Protein AF-F0ZLS9-F1 (afdb_monomer_lite)

Structure (mmCIF, N/CA/C/O backbone):
data_AF-F0ZLS9-F1
#
_entry.id   AF-F0ZLS9-F1
#
loop_
_atom_site.group_PDB
_atom_site.id
_atom_site.type_symbol
_atom_site.label_atom_id
_atom_site.label_alt_id
_atom_site.label_comp_id
_atom_site.label_asym_id
_atom_site.label_entity_id
_atom_site.label_seq_id
_atom_site.pdbx_PDB_ins_code
_atom_site.Cartn_x
_atom_site.Cartn_y
_atom_site.Cartn_z
_atom_site.occupancy
_atom_site.B_iso_or_equiv
_atom_site.auth_seq_id
_atom_site.auth_comp_id
_atom_site.auth_asym_id
_atom_site.auth_atom_id
_atom_site.pdbx_PDB_model_num
ATOM 1 N N . MET A 1 1 ? -71.290 -9.451 3.401 1.00 59.78 1 MET A N 1
ATOM 2 C CA . MET A 1 1 ? -69.964 -10.093 3.556 1.00 59.78 1 MET A CA 1
ATOM 3 C C . MET A 1 1 ? -69.714 -10.285 5.047 1.00 59.78 1 MET A C 1
ATOM 5 O O . MET A 1 1 ? -69.821 -9.315 5.782 1.00 59.78 1 MET A O 1
ATOM 9 N N . THR A 1 2 ? -69.536 -11.517 5.529 1.00 81.12 2 THR A N 1
ATOM 10 C CA . THR A 1 2 ? -69.472 -11.796 6.977 1.00 81.12 2 THR A CA 1
ATOM 11 C C . THR A 1 2 ? -68.189 -11.230 7.593 1.00 81.12 2 THR A C 1
ATOM 13 O O . THR A 1 2 ? -67.151 -11.203 6.933 1.00 81.12 2 THR A O 1
ATOM 16 N N . LYS A 1 3 ? -68.245 -10.795 8.860 1.00 78.19 3 LYS A N 1
ATOM 17 C CA . LYS A 1 3 ? -67.118 -10.197 9.610 1.00 78.19 3 LYS A CA 1
ATOM 18 C C . LYS A 1 3 ? -65.823 -11.025 9.500 1.00 78.19 3 LYS A C 1
ATOM 20 O O . LYS A 1 3 ? -64.742 -10.468 9.342 1.00 78.19 3 LYS A O 1
ATOM 25 N N . ASN A 1 4 ? -65.953 -12.351 9.440 1.00 78.75 4 ASN A N 1
ATOM 26 C CA . ASN A 1 4 ? -64.834 -13.283 9.274 1.00 78.75 4 ASN A CA 1
ATOM 27 C C . ASN A 1 4 ? -64.151 -13.190 7.896 1.00 78.75 4 ASN A C 1
ATOM 29 O O . ASN A 1 4 ? -62.935 -13.322 7.818 1.00 78.75 4 ASN A O 1
ATOM 33 N N . LYS A 1 5 ? -64.890 -12.904 6.813 1.00 79.25 5 LYS A N 1
ATOM 34 C CA . LYS A 1 5 ? -64.303 -12.716 5.472 1.00 79.25 5 LYS A CA 1
ATOM 35 C C . LYS A 1 5 ? -63.485 -11.427 5.375 1.00 79.25 5 LYS A C 1
ATOM 37 O O . LYS A 1 5 ? -62.481 -11.403 4.676 1.00 79.25 5 LYS A O 1
ATOM 42 N N . ILE A 1 6 ? -63.891 -10.378 6.092 1.00 85.81 6 ILE A N 1
ATOM 43 C CA . ILE A 1 6 ? -63.162 -9.102 6.128 1.00 85.81 6 ILE A CA 1
ATOM 44 C C . ILE A 1 6 ? -61.829 -9.277 6.870 1.00 85.81 6 ILE A C 1
ATOM 46 O O . ILE A 1 6 ? -60.791 -8.872 6.357 1.00 85.81 6 ILE A O 1
ATOM 50 N N . ILE A 1 7 ? -61.833 -9.954 8.023 1.00 86.50 7 ILE A N 1
ATOM 51 C CA . ILE A 1 7 ? -60.610 -10.236 8.798 1.00 86.50 7 ILE A CA 1
ATOM 52 C C . ILE A 1 7 ? -59.615 -11.070 7.980 1.00 86.50 7 ILE A C 1
ATOM 54 O O . ILE A 1 7 ? -58.425 -10.760 7.963 1.00 86.50 7 ILE A O 1
ATOM 58 N N . LEU A 1 8 ? -60.101 -12.083 7.257 1.00 87.94 8 LEU A N 1
ATOM 59 C CA . LEU A 1 8 ? -59.253 -12.926 6.416 1.00 87.94 8 LEU A CA 1
ATOM 60 C C . LEU A 1 8 ? -58.561 -12.114 5.309 1.00 87.94 8 LEU A C 1
ATOM 62 O O . LEU A 1 8 ? -57.368 -12.274 5.077 1.00 87.94 8 LEU A O 1
ATOM 66 N N . ILE A 1 9 ? -59.287 -11.195 4.668 1.00 91.38 9 ILE A N 1
ATOM 67 C CA . ILE A 1 9 ? -58.736 -10.333 3.615 1.00 91.38 9 ILE A CA 1
ATOM 68 C C . ILE A 1 9 ? -57.667 -9.394 4.167 1.00 91.38 9 ILE A C 1
ATOM 70 O O . ILE A 1 9 ? -56.608 -9.277 3.559 1.00 91.38 9 ILE A O 1
ATOM 74 N N . PHE A 1 10 ? -57.888 -8.780 5.333 1.00 89.25 10 PHE A N 1
ATOM 75 C CA . PHE A 1 10 ? -56.864 -7.943 5.966 1.00 89.25 10 PHE A CA 1
ATOM 76 C C . PHE A 1 10 ? -55.619 -8.743 6.362 1.00 89.25 10 PHE A C 1
ATOM 78 O O . PHE A 1 10 ? -54.507 -8.238 6.224 1.00 89.25 10 PHE A O 1
ATOM 85 N N . PHE A 1 11 ? -55.783 -9.992 6.803 1.00 91.94 11 PHE A N 1
ATOM 86 C CA . PHE A 1 11 ? -54.661 -10.877 7.107 1.00 91.94 11 PHE A CA 1
ATOM 87 C C . PHE A 1 11 ? -53.832 -11.196 5.853 1.00 91.94 11 PHE A C 1
ATOM 89 O O . PHE A 1 11 ? -52.614 -11.021 5.865 1.00 91.94 11 PHE A O 1
ATOM 96 N N . PHE A 1 12 ? -54.485 -11.560 4.744 1.00 92.81 12 PHE A N 1
ATOM 97 C CA . PHE A 1 12 ? -53.801 -11.813 3.472 1.00 92.81 12 PHE A CA 1
ATOM 98 C C . PHE A 1 12 ? -53.163 -10.556 2.874 1.00 92.81 12 PHE A C 1
ATOM 100 O O . PHE A 1 12 ? -52.049 -10.639 2.369 1.00 92.81 12 PHE A O 1
ATOM 107 N N . LEU A 1 13 ? -53.801 -9.387 2.986 1.00 89.38 13 LEU A N 1
ATOM 108 C CA . LEU A 1 13 ? -53.204 -8.111 2.573 1.00 89.38 13 LEU A CA 1
ATOM 109 C C . LEU A 1 13 ? -51.953 -7.783 3.391 1.00 89.38 13 LEU A C 1
ATOM 111 O O . LEU A 1 13 ? -50.961 -7.327 2.832 1.00 89.38 13 LEU A O 1
ATOM 115 N N . LYS A 1 14 ? -51.966 -8.049 4.700 1.00 87.56 14 LYS A N 1
ATOM 116 C CA . LYS A 1 14 ? -50.805 -7.810 5.564 1.00 87.56 14 LYS A CA 1
ATOM 117 C C . LYS A 1 14 ? -49.653 -8.760 5.234 1.00 87.56 14 LYS A C 1
ATOM 119 O O . LYS A 1 14 ? -48.516 -8.311 5.144 1.00 87.56 14 LYS A O 1
ATOM 124 N N . ILE A 1 15 ? -49.948 -10.037 4.980 1.00 90.56 15 ILE A N 1
ATOM 125 C CA . ILE A 1 15 ? -48.962 -11.007 4.480 1.00 90.56 15 ILE A CA 1
ATOM 126 C C . ILE A 1 15 ? -48.419 -10.567 3.120 1.00 90.56 15 ILE A C 1
ATOM 128 O O . ILE A 1 15 ? -47.210 -10.570 2.928 1.00 90.56 15 ILE A O 1
ATOM 132 N N . TYR A 1 16 ? -49.281 -10.136 2.199 1.00 89.81 16 TYR A N 1
ATOM 133 C CA . TYR A 1 16 ? -48.869 -9.678 0.874 1.00 89.81 16 TYR A CA 1
ATOM 134 C C . TYR A 1 16 ? -47.960 -8.447 0.945 1.00 89.81 16 TYR A C 1
ATOM 136 O O . TYR A 1 16 ? -46.955 -8.404 0.250 1.00 89.81 16 TYR A O 1
ATOM 144 N N . VAL A 1 17 ? -48.250 -7.473 1.816 1.00 84.94 17 VAL A N 1
ATOM 145 C CA . VAL A 1 17 ? -47.383 -6.299 2.024 1.00 84.94 17 VAL A CA 1
ATOM 146 C C . VAL A 1 17 ? -46.026 -6.703 2.603 1.00 84.94 17 VAL A C 1
ATOM 148 O O . VAL A 1 17 ? -45.006 -6.208 2.132 1.00 84.94 17 VAL A O 1
ATOM 151 N N . ILE A 1 18 ? -45.993 -7.625 3.570 1.00 80.19 18 ILE A N 1
ATOM 152 C CA . ILE A 1 18 ? -44.739 -8.146 4.138 1.00 80.19 18 ILE A CA 1
ATOM 153 C C . ILE A 1 18 ? -43.935 -8.887 3.061 1.00 80.19 18 ILE A C 1
ATOM 155 O O . ILE A 1 18 ? -42.752 -8.616 2.882 1.00 80.19 18 ILE A O 1
ATOM 159 N N . LEU A 1 19 ? -44.579 -9.769 2.293 1.00 76.06 19 LEU A N 1
ATOM 160 C CA . LEU A 1 19 ? -43.936 -10.496 1.200 1.00 76.06 19 LEU A CA 1
ATOM 161 C C . LEU A 1 19 ? -43.461 -9.553 0.092 1.00 76.06 19 LEU A C 1
ATOM 163 O O . LEU A 1 19 ? -42.371 -9.749 -0.424 1.00 76.06 19 LEU A O 1
ATOM 167 N N . ALA A 1 20 ? -44.216 -8.506 -0.241 1.00 75.50 20 ALA A N 1
ATOM 168 C CA . ALA A 1 20 ? -43.814 -7.503 -1.223 1.00 75.50 20 ALA A CA 1
ATOM 169 C C . ALA A 1 20 ? -42.639 -6.642 -0.730 1.00 75.50 20 ALA A C 1
ATOM 171 O O . ALA A 1 20 ? -41.785 -6.275 -1.531 1.00 75.50 20 ALA A O 1
ATOM 172 N N . GLN A 1 21 ? -42.556 -6.341 0.571 1.00 69.81 21 GLN A N 1
ATOM 173 C CA . GLN A 1 21 ? -41.399 -5.664 1.167 1.00 69.81 21 GLN A CA 1
ATOM 174 C C . GLN A 1 21 ? -40.150 -6.553 1.150 1.00 69.81 21 GLN A C 1
ATOM 176 O O . GLN A 1 21 ? -39.082 -6.075 0.773 1.00 69.81 21 GLN A O 1
ATOM 181 N N . ILE A 1 22 ? -40.295 -7.843 1.472 1.00 62.69 22 ILE A N 1
ATOM 182 C CA . ILE A 1 22 ? -39.216 -8.838 1.367 1.00 62.69 22 ILE A CA 1
ATOM 183 C C . ILE A 1 22 ? -38.778 -8.990 -0.096 1.00 62.69 22 ILE A C 1
ATOM 185 O O . ILE A 1 22 ? -37.593 -8.939 -0.402 1.00 62.69 22 ILE A O 1
ATOM 189 N N . TYR A 1 23 ? -39.728 -9.106 -1.025 1.00 63.69 23 TYR A N 1
ATOM 190 C CA . TYR A 1 23 ? -39.438 -9.277 -2.446 1.00 63.69 23 TYR A CA 1
ATOM 191 C C . TYR A 1 23 ? -38.786 -8.033 -3.053 1.00 63.69 23 TYR A C 1
ATOM 193 O O . TYR A 1 23 ? -37.852 -8.150 -3.836 1.00 63.69 23 TYR A O 1
ATOM 201 N N . LYS A 1 24 ? -39.213 -6.828 -2.656 1.00 52.84 24 LYS A N 1
ATOM 202 C CA . LYS A 1 24 ? -38.576 -5.579 -3.089 1.00 52.84 24 LYS A CA 1
ATOM 203 C C . LYS A 1 24 ? -37.159 -5.432 -2.528 1.00 52.84 24 LYS A C 1
ATOM 205 O O . LYS A 1 24 ? -36.308 -4.908 -3.229 1.00 52.84 24 LYS A O 1
ATOM 210 N N . SER A 1 25 ? -36.878 -5.942 -1.325 1.00 48.38 25 SER A N 1
ATOM 211 C CA . SER A 1 25 ? -35.498 -6.008 -0.822 1.00 48.38 25 SER A CA 1
ATOM 212 C C . SER A 1 25 ? -34.651 -7.082 -1.521 1.00 48.38 25 SER A C 1
ATOM 214 O O . SER A 1 25 ? -33.430 -7.042 -1.410 1.00 48.38 25 SER A O 1
ATOM 216 N N . CYS A 1 26 ? -35.282 -8.031 -2.222 1.00 44.28 26 CYS A N 1
ATOM 217 C CA . CYS A 1 26 ? -34.617 -9.072 -3.012 1.00 44.28 26 CYS A CA 1
ATOM 218 C C . CYS A 1 26 ? -34.449 -8.687 -4.492 1.00 44.28 26 CYS A C 1
ATOM 220 O O . CYS A 1 26 ? -33.499 -9.119 -5.122 1.00 44.28 26 CYS A O 1
ATOM 222 N N . ALA A 1 27 ? -35.324 -7.860 -5.069 1.00 44.94 27 ALA A N 1
ATOM 223 C CA . ALA A 1 27 ? -35.250 -7.497 -6.489 1.00 44.94 27 ALA A CA 1
ATOM 224 C C . ALA A 1 27 ? -34.013 -6.646 -6.851 1.00 44.94 27 ALA A C 1
ATOM 226 O O . ALA A 1 27 ? -33.602 -6.645 -8.008 1.00 44.94 27 ALA A O 1
ATOM 227 N N . ASP A 1 28 ? -33.400 -5.980 -5.868 1.00 44.06 28 ASP A N 1
ATOM 228 C CA . ASP A 1 28 ? -32.178 -5.182 -6.046 1.00 44.06 28 ASP A CA 1
ATOM 229 C C . ASP A 1 28 ? -30.883 -5.966 -5.714 1.00 44.06 28 ASP A C 1
ATOM 231 O O . ASP A 1 28 ? -29.784 -5.421 -5.824 1.00 44.06 28 ASP A O 1
ATOM 235 N N . CYS A 1 29 ? -30.983 -7.247 -5.324 1.00 39.94 29 CYS A N 1
ATOM 236 C CA . CYS A 1 29 ? -29.858 -8.065 -4.861 1.00 39.94 29 CYS A CA 1
ATOM 237 C C . CYS A 1 29 ? -29.993 -9.529 -5.320 1.00 39.94 29 CYS A C 1
ATOM 239 O O . CYS A 1 29 ? -30.970 -10.201 -5.009 1.00 39.94 29 CYS A O 1
ATOM 241 N N . ASP A 1 30 ? -28.975 -10.045 -6.010 1.00 43.00 30 ASP A N 1
ATOM 242 C CA . ASP A 1 30 ? -28.880 -11.443 -6.453 1.00 43.00 30 ASP A CA 1
ATOM 243 C C . ASP A 1 30 ? -29.231 -12.432 -5.314 1.00 43.00 30 ASP A C 1
ATOM 245 O O . ASP A 1 30 ? -28.614 -12.430 -4.244 1.00 43.00 30 ASP A O 1
ATOM 249 N N . CYS A 1 31 ? -30.302 -13.210 -5.501 1.00 47.56 31 CYS A N 1
ATOM 250 C CA . CYS A 1 31 ? -31.038 -13.861 -4.409 1.00 47.56 31 CYS A CA 1
ATOM 251 C C . CYS A 1 31 ? -30.329 -15.087 -3.808 1.00 47.56 31 CYS A C 1
ATOM 253 O O . CYS A 1 31 ? -30.649 -15.479 -2.684 1.00 47.56 31 CYS A O 1
ATOM 255 N N . ASP A 1 32 ? -29.344 -15.658 -4.503 1.00 53.50 32 ASP A N 1
ATOM 256 C CA . ASP A 1 32 ? -28.612 -16.838 -4.025 1.00 53.50 32 ASP A CA 1
ATOM 257 C C . ASP A 1 32 ? -27.590 -16.505 -2.918 1.00 53.50 32 ASP A C 1
ATOM 259 O O . ASP A 1 32 ? -27.292 -17.351 -2.072 1.00 53.50 32 ASP A O 1
ATOM 263 N N . ASP A 1 33 ? -27.124 -15.252 -2.833 1.00 50.88 33 ASP A N 1
ATOM 264 C CA . ASP A 1 33 ? -26.193 -14.806 -1.783 1.00 50.88 33 ASP A CA 1
ATOM 265 C C . ASP A 1 33 ? -26.900 -14.254 -0.532 1.00 50.88 33 ASP A C 1
ATOM 267 O O . ASP A 1 33 ? -26.325 -14.236 0.563 1.00 50.88 33 ASP A O 1
ATOM 271 N N . ILE A 1 34 ? -28.175 -13.859 -0.640 1.00 46.28 34 ILE A N 1
ATOM 272 C CA . ILE A 1 34 ? -28.951 -13.314 0.488 1.00 46.28 34 ILE A CA 1
ATOM 273 C C . ILE A 1 34 ? -29.132 -14.350 1.599 1.00 46.28 34 ILE A C 1
ATOM 275 O O . ILE A 1 34 ? -29.114 -13.988 2.771 1.00 46.28 34 ILE A O 1
ATOM 279 N N . ILE A 1 35 ? -29.234 -15.645 1.289 1.00 48.72 35 ILE A N 1
ATOM 280 C CA . ILE A 1 35 ? -29.417 -16.666 2.336 1.00 48.72 35 ILE A CA 1
ATOM 281 C C . ILE A 1 35 ? -28.192 -16.736 3.270 1.00 48.72 35 ILE A C 1
ATOM 283 O O . ILE A 1 35 ? -28.350 -17.033 4.452 1.00 48.72 35 ILE A O 1
ATOM 287 N N . LYS A 1 36 ? -26.989 -16.376 2.791 1.00 45.12 36 LYS A N 1
ATOM 288 C CA . LYS A 1 36 ? -25.770 -16.283 3.619 1.00 45.12 36 LYS A CA 1
ATOM 289 C C . LYS A 1 36 ? -25.522 -14.887 4.200 1.00 45.12 36 LYS A C 1
ATOM 291 O O . LYS A 1 36 ? -24.918 -14.783 5.261 1.00 45.12 36 LYS A O 1
ATOM 296 N N . CYS A 1 37 ? -26.010 -13.826 3.558 1.00 44.88 37 CYS A N 1
ATOM 297 C CA . CYS A 1 37 ? -25.984 -12.466 4.117 1.00 44.88 37 CYS A CA 1
ATOM 298 C C . CYS A 1 37 ? -27.120 -12.192 5.125 1.00 44.88 37 CYS A C 1
ATOM 300 O O . CYS A 1 37 ? -27.065 -11.202 5.847 1.00 44.88 37 CYS A O 1
ATOM 302 N N . ASN A 1 38 ? -28.124 -13.070 5.207 1.00 43.47 38 ASN A N 1
ATOM 303 C CA . ASN A 1 38 ? -29.186 -13.039 6.216 1.00 43.47 38 ASN A CA 1
ATOM 304 C C . ASN A 1 38 ? -28.763 -13.618 7.570 1.00 43.47 38 ASN A C 1
ATOM 306 O O . ASN A 1 38 ? -29.546 -13.546 8.521 1.00 43.47 38 ASN A O 1
ATOM 310 N N . ASP A 1 39 ? -27.543 -14.149 7.702 1.00 51.75 39 ASP A N 1
ATOM 311 C CA . ASP A 1 39 ? -26.941 -14.208 9.027 1.00 51.75 39 ASP A CA 1
ATOM 312 C C . ASP A 1 39 ? -26.613 -12.771 9.436 1.00 51.75 39 ASP A C 1
ATOM 314 O O . ASP A 1 39 ? -25.532 -12.249 9.158 1.00 51.75 39 ASP A O 1
ATOM 318 N N . GLY A 1 40 ? -27.595 -12.112 10.059 1.00 52.03 40 GLY A N 1
ATOM 319 C CA . GLY A 1 40 ? -27.484 -10.725 10.492 1.00 52.03 40 GLY A CA 1
ATOM 320 C C . GLY A 1 40 ? -26.210 -10.478 11.297 1.00 52.03 40 GLY A C 1
ATOM 321 O O . GLY A 1 40 ? -25.678 -9.380 11.250 1.00 52.03 40 GLY A O 1
ATOM 322 N N . THR A 1 41 ? -25.643 -11.499 11.951 1.00 55.28 41 THR A N 1
ATOM 323 C CA . THR A 1 41 ? -24.400 -11.375 12.721 1.00 55.28 41 THR A CA 1
ATOM 324 C C . THR A 1 41 ? -23.164 -11.020 11.885 1.00 55.28 41 THR A C 1
ATOM 326 O O . THR A 1 41 ? -22.240 -10.417 12.428 1.00 55.28 41 THR A O 1
ATOM 329 N N . LEU A 1 42 ? -23.150 -11.301 10.576 1.00 59.28 42 LEU A N 1
ATOM 330 C CA . LEU A 1 42 ? -21.995 -11.068 9.693 1.00 59.28 42 LEU A CA 1
ATOM 331 C C . LEU A 1 42 ? -21.965 -9.651 9.091 1.00 59.28 42 LEU A C 1
ATOM 333 O O . LEU A 1 42 ? -20.962 -9.242 8.514 1.00 59.28 42 LEU A O 1
ATOM 337 N N . CYS A 1 43 ? -23.031 -8.870 9.280 1.00 71.81 43 CYS A N 1
ATOM 338 C CA . CYS A 1 43 ? -23.158 -7.486 8.818 1.00 71.81 43 CYS A CA 1
ATOM 339 C C . CYS A 1 43 ? -23.518 -6.525 9.969 1.00 71.81 43 CYS A C 1
ATOM 341 O O . CYS A 1 43 ? -24.175 -5.518 9.735 1.00 71.81 43 CYS A O 1
ATOM 343 N N . ASN A 1 44 ? -23.127 -6.829 11.213 1.00 70.81 44 ASN A N 1
ATOM 344 C CA . ASN A 1 44 ? -23.522 -6.064 12.407 1.00 70.81 44 ASN A CA 1
ATOM 345 C C . ASN A 1 44 ? -22.401 -5.158 12.953 1.00 70.81 44 ASN A C 1
ATOM 347 O O . ASN A 1 44 ? -22.109 -5.155 14.151 1.00 70.81 44 ASN A O 1
ATOM 351 N N . GLY A 1 45 ? -21.789 -4.357 12.078 1.00 77.00 45 GLY A N 1
ATOM 352 C CA . GLY A 1 45 ? -20.738 -3.409 12.462 1.00 77.00 45 GLY A CA 1
ATOM 353 C C . GLY A 1 45 ? -19.373 -4.061 12.738 1.00 77.00 45 GLY A C 1
ATOM 354 O O . GLY A 1 45 ? -19.125 -5.163 12.251 1.00 77.00 45 GLY A O 1
ATOM 355 N N . PRO A 1 46 ? -18.480 -3.379 13.484 1.00 84.94 46 PRO A N 1
ATOM 356 C CA . PRO A 1 46 ? -17.083 -3.787 13.606 1.00 84.94 46 PRO A CA 1
ATOM 357 C C . PRO A 1 46 ? -16.890 -5.167 14.239 1.00 84.94 46 PRO A C 1
ATOM 359 O O . PRO A 1 46 ? -17.345 -5.414 15.367 1.00 84.94 46 PRO A O 1
ATOM 362 N N . ILE A 1 47 ? -16.155 -6.042 13.555 1.00 86.94 47 ILE A N 1
ATOM 363 C CA . ILE A 1 47 ? -15.892 -7.406 14.021 1.00 86.94 47 ILE A CA 1
ATOM 364 C C . ILE A 1 47 ? -14.826 -7.431 15.127 1.00 86.94 47 ILE A C 1
ATOM 366 O O . ILE A 1 47 ? -13.861 -6.658 15.128 1.00 86.94 47 ILE A O 1
ATOM 370 N N . ASP A 1 48 ? -14.998 -8.333 16.102 1.00 81.31 48 ASP A N 1
ATOM 371 C CA . ASP A 1 48 ? -14.062 -8.464 17.226 1.00 81.31 48 ASP A CA 1
ATOM 372 C C . ASP A 1 48 ? -12.658 -8.840 16.735 1.00 81.31 48 ASP A C 1
ATOM 374 O O . ASP A 1 48 ? -12.459 -9.739 15.914 1.00 81.31 48 ASP A O 1
ATOM 378 N N . GLY A 1 49 ? -11.664 -8.126 17.259 1.00 61.75 49 GLY A N 1
ATOM 379 C CA . GLY A 1 49 ? -10.256 -8.390 17.025 1.00 61.75 49 GLY A CA 1
ATOM 380 C C . GLY A 1 49 ? -9.782 -9.567 17.864 1.00 61.75 49 GLY A C 1
ATOM 381 O O . GLY A 1 49 ? -9.047 -9.375 18.827 1.00 61.75 49 GLY A O 1
ATOM 382 N N . LYS A 1 50 ? -10.159 -10.784 17.478 1.00 49.41 50 LYS A N 1
ATOM 383 C CA . LYS A 1 50 ? -9.455 -12.001 17.896 1.00 49.41 50 LYS A CA 1
ATOM 384 C C . LYS A 1 50 ? -9.256 -12.924 16.710 1.00 49.41 50 LYS A C 1
ATOM 386 O O . LYS A 1 50 ? -9.910 -13.954 16.571 1.00 49.41 50 LYS A O 1
ATOM 391 N N . THR A 1 51 ? -8.324 -12.560 15.842 1.00 49.66 51 THR A N 1
ATOM 392 C CA . THR A 1 51 ? -7.631 -13.572 15.057 1.00 49.66 51 THR A CA 1
ATOM 393 C C . THR A 1 51 ? -6.341 -13.890 15.797 1.00 49.66 51 THR A C 1
ATOM 395 O O . THR A 1 51 ? -5.335 -13.200 15.675 1.00 49.66 51 THR A O 1
ATOM 398 N N . ASP A 1 52 ? -6.358 -14.988 16.554 1.00 46.62 52 ASP A N 1
ATOM 399 C CA . ASP A 1 52 ? -5.180 -15.640 17.154 1.00 46.62 52 ASP A CA 1
ATOM 400 C C . ASP A 1 52 ? -4.159 -16.133 16.092 1.00 46.62 52 ASP A C 1
ATOM 402 O O . ASP A 1 52 ? -3.268 -16.932 16.362 1.00 46.62 52 ASP A O 1
ATOM 406 N N . GLN A 1 53 ? -4.292 -15.658 14.853 1.00 52.41 53 GLN A N 1
ATOM 407 C CA . GLN A 1 53 ? -3.476 -15.943 13.688 1.00 52.41 53 GLN A CA 1
ATOM 408 C C . GLN A 1 53 ? -3.105 -14.598 13.075 1.00 52.41 53 GLN A C 1
ATOM 410 O O . GLN A 1 53 ? -3.765 -14.101 12.168 1.00 52.41 53 GLN A O 1
ATOM 415 N N . ILE A 1 54 ? -2.093 -13.960 13.647 1.00 57.53 54 ILE A N 1
ATOM 416 C CA . ILE A 1 54 ? -1.632 -12.648 13.215 1.00 57.53 54 ILE A CA 1
ATOM 417 C C . ILE A 1 54 ? -0.929 -12.799 11.856 1.00 57.53 54 ILE A C 1
ATOM 419 O O . ILE A 1 54 ? 0.273 -13.054 11.807 1.00 57.53 54 ILE A O 1
ATOM 423 N N . LYS A 1 55 ? -1.674 -12.642 10.756 1.00 67.88 55 LYS A N 1
ATOM 424 C CA . LYS A 1 55 ? -1.130 -12.615 9.385 1.00 67.88 55 LYS A CA 1
ATOM 425 C C . LYS A 1 55 ? -0.465 -11.257 9.081 1.00 67.88 55 LYS A C 1
ATOM 427 O O . LYS A 1 55 ? 0.441 -11.189 8.258 1.00 67.88 55 LYS A O 1
ATOM 432 N N . LYS A 1 56 ? -0.864 -10.218 9.828 1.00 79.19 56 LYS A N 1
ATOM 433 C CA . LYS A 1 56 ? -0.504 -8.790 9.754 1.00 79.19 56 LYS A CA 1
ATOM 434 C C . LYS A 1 56 ? -0.290 -8.268 8.332 1.00 79.19 56 LYS A C 1
ATOM 436 O O . LYS A 1 56 ? 0.754 -7.693 8.021 1.00 79.19 56 LYS A O 1
ATOM 441 N N . SER A 1 57 ? -1.316 -8.419 7.504 1.00 85.38 57 SER A N 1
ATOM 442 C CA . SER A 1 57 ? -1.3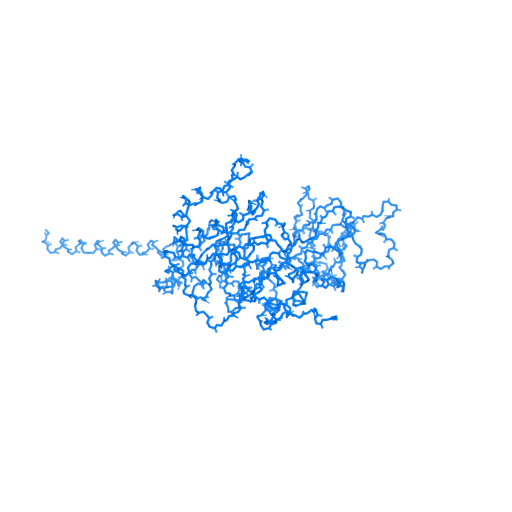77 -7.873 6.148 1.00 85.38 57 SER A CA 1
ATOM 443 C C . SER A 1 57 ? -2.431 -6.772 6.018 1.00 85.38 57 SER A C 1
ATOM 445 O O . SER A 1 57 ? -3.601 -6.939 6.371 1.00 85.38 57 SER A O 1
ATOM 447 N N . PHE A 1 58 ? -1.997 -5.621 5.500 1.00 92.56 58 PHE A N 1
ATOM 448 C CA . PHE A 1 58 ? -2.828 -4.427 5.332 1.00 92.56 58 PHE A CA 1
ATOM 449 C C . PHE A 1 58 ? -2.876 -4.038 3.858 1.00 92.56 58 PHE A C 1
ATOM 451 O O . PHE A 1 58 ? -1.874 -3.631 3.277 1.00 92.56 58 PHE A O 1
ATOM 458 N N . ILE A 1 59 ? -4.031 -4.172 3.229 1.00 93.50 59 ILE A N 1
ATOM 459 C CA . ILE A 1 59 ? -4.146 -4.064 1.781 1.00 93.50 59 ILE A CA 1
ATOM 460 C C . ILE A 1 59 ? -4.945 -2.828 1.401 1.00 93.50 59 ILE A C 1
ATOM 462 O O . ILE A 1 59 ? -6.102 -2.688 1.783 1.00 93.50 59 ILE A O 1
ATOM 466 N N . TYR A 1 60 ? -4.355 -1.957 0.590 1.00 93.94 60 TYR A N 1
ATOM 467 C CA . TYR A 1 60 ? -5.101 -0.890 -0.060 1.00 93.94 60 TYR A CA 1
ATOM 468 C C . TYR A 1 60 ? -5.695 -1.391 -1.375 1.00 93.94 60 TYR A C 1
ATOM 470 O O . TYR A 1 60 ? -5.039 -2.113 -2.130 1.00 93.94 60 TYR A O 1
ATOM 478 N N . ILE A 1 61 ? -6.919 -0.971 -1.682 1.00 88.19 61 ILE A N 1
ATOM 479 C CA . ILE A 1 61 ? -7.520 -1.125 -3.014 1.00 88.19 61 ILE A CA 1
ATOM 480 C C . ILE A 1 61 ? -7.972 0.261 -3.457 1.00 88.19 61 ILE A C 1
ATOM 482 O O . ILE A 1 61 ? -8.665 0.962 -2.720 1.00 88.19 61 ILE A O 1
ATOM 486 N N . SER A 1 62 ? -7.552 0.658 -4.655 1.00 86.62 62 SER A N 1
ATOM 487 C CA . SER A 1 62 ? -7.778 2.002 -5.181 1.00 86.62 62 SER A CA 1
ATOM 488 C C . SER A 1 62 ? -8.554 1.976 -6.501 1.00 86.62 62 SER A C 1
ATOM 490 O O . SER A 1 62 ? -8.888 0.923 -7.054 1.00 86.62 62 SER A O 1
ATOM 492 N N . GLY A 1 63 ? -8.864 3.167 -7.016 1.00 82.12 63 GLY A N 1
ATOM 493 C CA . GLY A 1 63 ? -9.472 3.340 -8.331 1.00 82.12 63 GLY A CA 1
ATOM 494 C C . GLY A 1 63 ? -10.883 2.760 -8.424 1.00 82.12 63 GLY A C 1
ATOM 495 O O . GLY A 1 63 ? -11.670 2.823 -7.483 1.00 82.12 63 GLY A O 1
ATOM 496 N N . ASN A 1 64 ? -11.222 2.201 -9.586 1.00 80.88 64 ASN A N 1
ATOM 497 C CA . ASN A 1 64 ? -12.590 1.760 -9.878 1.00 80.88 64 ASN A CA 1
ATOM 498 C C . ASN A 1 64 ? -13.004 0.489 -9.119 1.00 80.88 64 ASN A C 1
ATOM 500 O O . ASN A 1 64 ? -14.195 0.200 -9.034 1.00 80.88 64 ASN A O 1
ATOM 504 N N . GLN A 1 65 ? -12.049 -0.270 -8.569 1.00 86.00 65 GLN A N 1
ATOM 505 C CA . GLN A 1 65 ? -12.353 -1.533 -7.892 1.00 86.00 65 GLN A CA 1
ATOM 506 C C . GLN A 1 65 ? -12.799 -1.359 -6.439 1.00 86.00 65 GLN A C 1
ATOM 508 O O . GLN A 1 65 ? -13.448 -2.248 -5.898 1.00 86.00 65 GLN A O 1
ATOM 513 N N . GLN A 1 66 ? -12.530 -0.207 -5.816 1.00 85.75 66 GLN A N 1
ATOM 514 C CA . GLN A 1 66 ? -12.818 0.039 -4.394 1.00 85.75 66 GLN A CA 1
ATOM 515 C C . GLN A 1 66 ? -14.307 -0.074 -4.012 1.00 85.75 66 GLN A C 1
ATOM 517 O O . GLN A 1 66 ? -14.637 -0.212 -2.836 1.00 85.75 66 GLN A O 1
ATOM 522 N N . SER A 1 67 ? -15.205 -0.027 -4.998 1.00 86.62 67 SER A N 1
ATOM 523 C CA . SER A 1 67 ? -16.656 -0.154 -4.816 1.00 86.62 67 SER A CA 1
ATOM 524 C C . SER A 1 67 ? -17.273 -1.271 -5.664 1.00 86.62 67 SER A C 1
ATOM 526 O O . SER A 1 67 ? -18.492 -1.373 -5.756 1.00 86.62 67 SER A O 1
ATOM 528 N N . ASN A 1 68 ? -16.452 -2.104 -6.308 1.00 91.94 68 ASN A N 1
ATOM 529 C CA . ASN A 1 68 ? -16.923 -3.146 -7.211 1.00 91.94 68 ASN A CA 1
ATOM 530 C C . ASN A 1 68 ? -17.094 -4.476 -6.467 1.00 91.94 68 ASN A C 1
ATOM 532 O O . ASN A 1 68 ? -16.139 -5.231 -6.311 1.00 91.94 68 ASN A O 1
ATOM 536 N N . TYR A 1 69 ? -18.316 -4.798 -6.044 1.00 91.75 69 TYR A N 1
ATOM 537 C CA . TYR A 1 69 ? -18.591 -6.048 -5.329 1.00 91.75 69 TYR A CA 1
ATOM 538 C C . TYR A 1 69 ? -18.157 -7.311 -6.093 1.00 91.75 69 TYR A C 1
ATOM 540 O O . TYR A 1 69 ? -17.605 -8.226 -5.487 1.00 91.75 69 TYR A O 1
ATOM 548 N N . THR A 1 70 ? -18.339 -7.350 -7.415 1.00 91.94 70 THR A N 1
ATOM 549 C CA . THR A 1 70 ? -17.940 -8.493 -8.255 1.00 91.94 70 THR A CA 1
ATOM 550 C C . THR A 1 70 ? -16.434 -8.729 -8.202 1.00 91.94 70 THR A C 1
ATOM 552 O O . THR A 1 70 ? -16.000 -9.872 -8.104 1.00 91.94 70 THR A O 1
ATOM 555 N N . TYR A 1 71 ? -15.626 -7.663 -8.172 1.00 93.62 71 TYR A N 1
ATOM 556 C CA . TYR A 1 71 ? -14.184 -7.798 -7.949 1.00 93.62 71 TYR A CA 1
ATOM 557 C C . TYR A 1 71 ? -13.895 -8.489 -6.612 1.00 93.62 71 TYR A C 1
ATOM 559 O O . TYR A 1 71 ? -13.129 -9.445 -6.573 1.00 93.62 71 TYR A O 1
ATOM 567 N N . PHE A 1 72 ? -14.566 -8.075 -5.534 1.00 94.00 72 PHE A N 1
ATOM 568 C CA . PHE A 1 72 ? -14.355 -8.686 -4.222 1.00 94.00 72 PHE A CA 1
ATOM 569 C C . PHE A 1 72 ? -14.794 -10.149 -4.133 1.00 94.00 72 PHE A C 1
ATOM 571 O O . PHE A 1 72 ? -14.173 -10.950 -3.429 1.00 94.00 72 PHE A O 1
ATOM 578 N N . LYS A 1 73 ? -15.875 -10.490 -4.831 1.00 92.75 73 LYS A N 1
ATOM 579 C CA . LYS A 1 73 ? -16.461 -11.827 -4.820 1.00 92.75 73 LYS A CA 1
ATOM 580 C C . LYS A 1 73 ? -15.654 -12.823 -5.652 1.00 92.75 73 LYS A C 1
ATOM 582 O O . LYS A 1 73 ? -15.401 -13.931 -5.179 1.00 92.75 73 LYS A O 1
ATOM 587 N N . ASP A 1 74 ? -15.254 -12.421 -6.855 1.00 93.12 74 ASP A N 1
ATOM 588 C CA . ASP A 1 74 ? -14.864 -13.365 -7.905 1.00 93.12 74 ASP A CA 1
ATOM 589 C C . ASP A 1 74 ? -13.376 -13.293 -8.276 1.00 93.12 74 ASP A C 1
ATOM 591 O O . ASP A 1 74 ? -12.842 -14.231 -8.873 1.00 93.12 74 ASP A O 1
ATOM 595 N N . ASP A 1 75 ? -12.682 -12.205 -7.936 1.00 93.88 75 ASP A N 1
ATOM 596 C CA . ASP A 1 75 ? -11.289 -12.032 -8.335 1.00 93.88 75 ASP A CA 1
ATOM 597 C C . ASP A 1 75 ? -10.324 -12.817 -7.433 1.00 93.88 75 ASP A C 1
ATOM 599 O O . ASP A 1 75 ? -10.206 -12.568 -6.233 1.00 93.88 75 ASP A O 1
ATOM 603 N N . TYR A 1 76 ? -9.572 -13.755 -8.014 1.00 93.81 76 TYR A N 1
ATOM 604 C CA . TYR A 1 76 ? -8.640 -14.608 -7.266 1.00 93.81 76 TYR A CA 1
ATOM 605 C C . TYR A 1 76 ? -7.392 -13.877 -6.751 1.00 93.81 76 TYR A C 1
ATOM 607 O O . TYR A 1 76 ? -6.627 -14.456 -5.970 1.00 93.81 76 TYR A O 1
ATOM 615 N N . SER A 1 77 ? -7.151 -12.631 -7.185 1.00 93.75 77 SER A N 1
ATOM 616 C CA . SER A 1 77 ? -6.108 -11.791 -6.593 1.00 93.75 77 SER A CA 1
ATOM 617 C C . SER A 1 77 ? -6.412 -11.444 -5.136 1.00 93.75 77 SER A C 1
ATOM 619 O O . SER A 1 77 ? -5.485 -11.185 -4.376 1.00 93.75 77 SER A O 1
ATOM 621 N N . LEU A 1 78 ? -7.677 -11.527 -4.707 1.00 93.75 78 LEU A N 1
ATOM 622 C CA . LEU A 1 78 ? -8.082 -11.396 -3.310 1.00 93.75 78 LEU A CA 1
ATOM 623 C C . LEU A 1 78 ? -7.937 -12.717 -2.551 1.00 93.75 78 LEU A C 1
ATOM 625 O O . LEU A 1 78 ? -8.857 -13.533 -2.449 1.00 93.75 78 LEU A O 1
ATOM 629 N N . LYS A 1 79 ? -6.770 -12.905 -1.932 1.00 94.31 79 LYS A N 1
ATOM 630 C CA . LYS A 1 79 ? -6.516 -14.024 -1.015 1.00 94.31 79 LYS A CA 1
ATOM 631 C C . LYS A 1 79 ? -7.033 -13.697 0.377 1.00 94.31 79 LYS A C 1
ATOM 633 O O . LYS A 1 79 ? -6.274 -13.311 1.258 1.00 94.31 79 LYS A O 1
ATOM 638 N N . TRP A 1 80 ? -8.340 -13.837 0.576 1.00 92.69 80 TRP A N 1
ATOM 639 C CA . TRP A 1 80 ? -9.014 -13.577 1.854 1.00 92.69 80 TRP A CA 1
ATOM 640 C C . TRP A 1 80 ? -8.354 -14.255 3.066 1.00 92.69 80 TRP A C 1
ATOM 642 O O . TRP A 1 80 ? -8.347 -13.714 4.165 1.00 92.69 80 TRP A O 1
ATOM 652 N N . ASP A 1 81 ? -7.772 -15.436 2.875 1.00 91.31 81 ASP A N 1
ATOM 653 C CA . ASP A 1 81 ? -7.042 -16.179 3.898 1.00 91.31 81 ASP A CA 1
ATOM 654 C C . ASP A 1 81 ? -5.664 -15.589 4.233 1.00 91.31 81 ASP A C 1
ATOM 656 O O . ASP A 1 81 ? -5.084 -15.976 5.244 1.00 91.31 81 ASP A O 1
ATOM 660 N N . ALA A 1 82 ? -5.162 -14.648 3.442 1.00 92.25 82 ALA A N 1
ATOM 661 C CA . ALA A 1 82 ? -3.887 -13.968 3.627 1.00 92.25 82 ALA A CA 1
ATOM 662 C C . ALA A 1 82 ? -4.033 -12.467 3.928 1.00 92.25 82 ALA A C 1
ATOM 664 O O . ALA A 1 82 ? -3.014 -11.792 4.051 1.00 92.25 82 ALA A O 1
ATOM 665 N N . ILE A 1 83 ? -5.257 -11.938 4.040 1.00 94.00 83 ILE A N 1
ATOM 666 C CA . ILE A 1 83 ? -5.557 -10.524 4.318 1.00 94.00 83 ILE A CA 1
ATOM 667 C C . ILE A 1 83 ? -6.124 -10.393 5.737 1.00 94.00 83 ILE A C 1
ATOM 669 O O . ILE A 1 83 ? -6.980 -11.188 6.111 1.00 94.00 83 ILE A O 1
ATOM 673 N N . ASP A 1 84 ? -5.698 -9.388 6.510 1.00 92.88 84 ASP A N 1
ATOM 674 C CA . ASP A 1 84 ? -6.378 -9.021 7.765 1.00 92.88 84 ASP A CA 1
ATOM 675 C C . ASP A 1 84 ? -7.220 -7.757 7.629 1.00 92.88 84 ASP A C 1
ATOM 677 O O . ASP A 1 84 ? -8.312 -7.674 8.193 1.00 92.88 84 ASP A O 1
ATOM 681 N N . ILE A 1 85 ? -6.697 -6.757 6.914 1.00 95.19 85 ILE A N 1
ATOM 682 C CA . ILE A 1 85 ? -7.317 -5.440 6.783 1.00 95.19 85 ILE A CA 1
ATOM 683 C C . ILE A 1 85 ? -7.311 -5.016 5.320 1.00 95.19 85 ILE A C 1
ATOM 685 O O . ILE A 1 85 ? -6.288 -5.119 4.642 1.00 95.19 85 ILE A O 1
ATOM 689 N N . ILE A 1 86 ? -8.440 -4.485 4.861 1.00 96.00 86 ILE A N 1
ATOM 690 C CA . ILE A 1 86 ? -8.579 -3.798 3.582 1.00 96.00 86 ILE A CA 1
ATOM 691 C C . ILE A 1 86 ? -8.913 -2.329 3.849 1.00 96.00 86 ILE A C 1
ATOM 693 O O . ILE A 1 86 ? -9.853 -2.034 4.581 1.00 96.00 86 ILE A O 1
ATOM 697 N N . ALA A 1 87 ? -8.174 -1.408 3.236 1.00 96.19 87 ALA A N 1
ATOM 698 C CA . ALA A 1 87 ? -8.432 0.027 3.297 1.00 96.19 87 ALA A CA 1
ATOM 699 C C . ALA A 1 87 ? -8.896 0.562 1.934 1.00 96.19 87 ALA A C 1
ATOM 701 O O . ALA A 1 87 ? -8.249 0.325 0.909 1.00 96.19 87 ALA A O 1
ATOM 702 N N . LEU A 1 88 ? -10.032 1.266 1.933 1.00 95.31 88 LEU A N 1
ATOM 703 C CA . LEU A 1 88 ? -10.787 1.693 0.746 1.00 95.31 88 LEU A CA 1
ATOM 704 C C . LEU A 1 88 ? -11.267 3.134 0.892 1.00 95.31 88 LEU A C 1
ATOM 706 O O . LEU A 1 88 ? -11.435 3.616 2.004 1.00 95.31 88 LEU A O 1
ATOM 710 N N . TYR A 1 89 ? -11.612 3.804 -0.203 1.00 90.56 89 TYR A N 1
ATOM 711 C CA . TYR A 1 89 ? -12.336 5.077 -0.126 1.00 90.56 89 TYR A CA 1
ATOM 712 C C . TYR A 1 89 ? -13.853 4.848 -0.114 1.00 90.56 89 TYR A C 1
ATOM 714 O O . TYR A 1 89 ? -14.384 4.078 -0.911 1.00 90.56 89 TYR A O 1
ATOM 722 N N . GLY A 1 90 ? -14.576 5.566 0.751 1.00 83.75 90 GLY A N 1
ATOM 723 C CA . GLY A 1 90 ? -16.020 5.365 0.963 1.00 83.75 90 GLY A CA 1
ATOM 724 C C . GLY A 1 90 ? -16.951 5.890 -0.143 1.00 83.75 90 GLY A C 1
ATOM 725 O O . GLY A 1 90 ? -18.173 5.824 -0.008 1.00 83.75 90 GLY A O 1
ATOM 726 N N . ARG A 1 91 ? -16.427 6.452 -1.240 1.00 83.19 91 ARG A N 1
ATOM 727 C CA . ARG A 1 91 ? -17.257 7.060 -2.294 1.00 83.19 91 ARG A CA 1
ATOM 728 C C . ARG A 1 91 ? -17.957 5.983 -3.125 1.00 83.19 91 ARG A C 1
ATOM 730 O O . ARG A 1 91 ? -17.282 5.177 -3.748 1.00 83.19 91 ARG A O 1
ATOM 737 N N . ASN A 1 92 ? -19.291 6.044 -3.205 1.00 86.00 92 ASN A N 1
ATOM 738 C CA . ASN A 1 92 ? -20.138 5.065 -3.912 1.00 86.00 92 ASN A CA 1
ATOM 739 C C . ASN A 1 92 ? -19.929 3.619 -3.432 1.00 86.00 92 ASN A C 1
ATOM 741 O O . ASN A 1 92 ? -20.053 2.684 -4.216 1.00 86.00 92 ASN A O 1
ATOM 745 N N . TYR A 1 93 ? -19.580 3.449 -2.158 1.00 91.25 93 TYR A N 1
ATOM 746 C CA . TYR A 1 93 ? -19.236 2.155 -1.594 1.00 91.25 93 TYR A CA 1
ATOM 747 C C . TYR A 1 93 ? -20.408 1.164 -1.611 1.00 91.25 93 TYR A C 1
ATOM 749 O O . TYR A 1 93 ? -21.533 1.503 -1.244 1.00 91.25 93 TYR A O 1
ATOM 757 N N . ASP A 1 94 ? -20.125 -0.081 -1.998 1.00 91.56 94 ASP A N 1
ATOM 758 C CA . ASP A 1 94 ? -21.077 -1.183 -1.912 1.00 91.56 94 ASP A CA 1
ATOM 759 C C . ASP A 1 94 ? -20.908 -1.912 -0.576 1.00 91.56 94 ASP A C 1
ATOM 761 O O . ASP A 1 94 ? -19.969 -2.685 -0.386 1.00 91.56 94 ASP A O 1
ATOM 765 N N . LYS A 1 95 ? -21.851 -1.707 0.349 1.00 91.56 95 LYS A N 1
ATOM 766 C CA . LYS A 1 95 ? -21.817 -2.306 1.694 1.00 91.56 95 LYS A CA 1
ATOM 767 C C . LYS A 1 95 ? -21.771 -3.838 1.722 1.00 91.56 95 LYS A C 1
ATOM 769 O O . LYS A 1 95 ? -21.429 -4.417 2.754 1.00 91.56 95 LYS A O 1
ATOM 774 N N . ARG A 1 96 ? -22.104 -4.519 0.616 1.00 90.75 96 ARG A N 1
ATOM 775 C CA . ARG A 1 96 ? -21.947 -5.979 0.505 1.00 90.75 96 ARG A CA 1
ATOM 776 C C . ARG A 1 96 ? -20.477 -6.394 0.586 1.00 90.75 96 ARG A C 1
ATOM 778 O O . ARG A 1 96 ? -20.199 -7.516 1.001 1.00 90.75 96 ARG A O 1
ATOM 785 N N . ILE A 1 97 ? -19.548 -5.496 0.246 1.00 93.50 97 ILE A N 1
ATOM 786 C CA . ILE A 1 97 ? -18.103 -5.717 0.374 1.00 93.50 97 ILE A CA 1
ATOM 787 C C . ILE A 1 97 ? -17.724 -5.938 1.846 1.00 93.50 97 ILE A C 1
ATOM 789 O O . ILE A 1 97 ? -17.060 -6.930 2.136 1.00 93.50 97 ILE A O 1
ATOM 793 N N . SER A 1 98 ? -18.193 -5.100 2.780 1.00 93.50 98 SER A N 1
ATOM 794 C CA . SER A 1 98 ? -17.945 -5.291 4.220 1.00 93.50 98 SER A CA 1
ATOM 795 C C . SER A 1 98 ? -18.487 -6.623 4.714 1.00 93.50 98 SER A C 1
ATOM 797 O O . SER A 1 98 ? -17.786 -7.374 5.380 1.00 93.50 98 SER A O 1
ATOM 799 N N . CYS A 1 99 ? -19.720 -6.963 4.330 1.00 91.19 99 CYS A N 1
ATOM 800 C CA . CYS A 1 99 ? -20.331 -8.238 4.701 1.00 91.19 99 CYS A CA 1
ATOM 801 C C . CYS A 1 99 ? -19.505 -9.435 4.208 1.00 91.19 99 CYS A C 1
ATOM 803 O O . CYS A 1 99 ? -19.266 -10.381 4.959 1.00 91.19 99 CYS A O 1
ATOM 805 N N . LEU A 1 100 ? -19.031 -9.388 2.959 1.00 91.69 100 LEU A N 1
ATOM 806 C CA . LEU A 1 100 ? -18.157 -10.420 2.411 1.00 91.69 100 LEU A CA 1
ATOM 807 C C . LEU A 1 100 ? -16.820 -10.480 3.164 1.00 91.69 100 LEU A C 1
ATOM 809 O O . LEU A 1 100 ? -16.375 -11.568 3.521 1.00 91.69 100 LEU A O 1
ATOM 813 N N . ALA A 1 101 ? -16.201 -9.337 3.460 1.00 92.75 101 ALA A N 1
ATOM 814 C CA . ALA A 1 101 ? -14.962 -9.283 4.229 1.00 92.75 101 ALA A CA 1
ATOM 815 C C . ALA A 1 101 ? -15.143 -9.872 5.641 1.00 92.75 101 ALA A C 1
ATOM 817 O O . ALA A 1 101 ? -14.366 -10.733 6.057 1.00 92.75 101 ALA A O 1
ATOM 818 N N . HIS A 1 102 ? -16.227 -9.529 6.337 1.00 91.81 102 HIS A N 1
ATOM 819 C CA . HIS A 1 102 ? -16.552 -10.061 7.661 1.00 91.81 102 HIS A CA 1
ATOM 820 C C . HIS A 1 102 ? -16.788 -11.576 7.653 1.00 91.81 102 HIS A C 1
ATOM 822 O O . HIS A 1 102 ? -16.281 -12.276 8.531 1.00 91.81 102 HIS A O 1
ATOM 828 N N . GLN A 1 103 ? -17.465 -12.117 6.630 1.00 89.12 103 GLN A N 1
ATOM 829 C CA . GLN A 1 103 ? -17.585 -13.571 6.423 1.00 89.12 103 GLN A CA 1
ATOM 830 C C . GLN A 1 103 ? -16.215 -14.258 6.320 1.00 89.12 103 GLN A C 1
ATOM 832 O O . GLN A 1 103 ? -16.064 -15.430 6.673 1.00 89.12 103 GLN A O 1
ATOM 837 N N . LYS A 1 104 ? -15.205 -13.528 5.841 1.00 90.56 104 LYS A N 1
ATOM 838 C CA . LYS A 1 104 ? -13.816 -13.977 5.719 1.00 90.56 104 LYS A CA 1
ATOM 839 C C . LYS A 1 104 ? -12.939 -13.589 6.910 1.00 90.56 104 LYS A C 1
ATOM 841 O O . LYS A 1 104 ? -11.759 -13.927 6.910 1.00 90.56 104 LYS A O 1
ATOM 846 N N . LYS A 1 105 ? -13.510 -12.955 7.941 1.00 89.94 105 LYS A N 1
ATOM 847 C CA . LYS A 1 105 ? -12.806 -12.406 9.114 1.00 89.94 105 LYS A CA 1
ATOM 848 C C . LYS A 1 105 ? -11.764 -11.341 8.752 1.00 89.94 105 LYS A C 1
ATOM 850 O O . LYS A 1 105 ? -10.753 -11.209 9.436 1.00 89.94 105 LYS A O 1
ATOM 855 N N . VAL A 1 106 ? -12.025 -10.603 7.680 1.00 92.62 106 VAL A N 1
ATOM 856 C CA . VAL A 1 106 ? -11.218 -9.480 7.211 1.00 92.62 106 VAL A CA 1
ATOM 857 C C . VAL A 1 106 ? -11.917 -8.188 7.583 1.00 92.62 106 VAL A C 1
ATOM 859 O O . VAL A 1 106 ? -13.127 -8.061 7.397 1.00 92.62 106 VAL A O 1
ATOM 862 N N . LYS A 1 107 ? -11.145 -7.241 8.106 1.00 94.06 107 LYS A N 1
ATOM 863 C CA . LYS A 1 107 ? -11.644 -5.926 8.490 1.00 94.06 107 LYS A CA 1
ATOM 864 C C . LYS A 1 107 ? -11.582 -4.951 7.325 1.00 94.06 107 LYS A C 1
ATOM 866 O O . LYS A 1 107 ? -10.667 -5.021 6.505 1.00 94.06 107 LYS A O 1
ATOM 871 N N . VAL A 1 108 ? -12.511 -4.010 7.282 1.00 95.69 108 VAL A N 1
ATOM 872 C CA . VAL A 1 108 ? -12.586 -2.959 6.269 1.00 95.69 108 VAL A CA 1
ATOM 873 C C . VAL A 1 108 ? -12.467 -1.596 6.931 1.00 95.69 108 VAL A C 1
ATOM 875 O O . VAL A 1 108 ? -13.205 -1.283 7.861 1.00 95.69 108 VAL A O 1
ATOM 878 N N . LEU A 1 109 ? -11.557 -0.765 6.432 1.00 97.12 109 LEU A N 1
ATOM 879 C CA . LEU A 1 109 ? -11.382 0.619 6.860 1.00 97.12 109 LEU A CA 1
ATOM 880 C C . LEU A 1 109 ? -11.715 1.571 5.721 1.00 97.12 109 LEU A C 1
ATOM 882 O O . LEU A 1 109 ? -11.405 1.305 4.556 1.00 97.12 109 LEU A O 1
ATOM 886 N N . PHE A 1 110 ? -12.280 2.721 6.073 1.00 96.94 110 PHE A N 1
ATOM 887 C CA . PHE A 1 110 ? -12.373 3.846 5.153 1.00 96.94 110 PHE A CA 1
ATOM 888 C C . PHE A 1 110 ? -11.169 4.777 5.281 1.00 96.94 110 PHE A C 1
ATOM 890 O O . PHE A 1 110 ? -10.830 5.223 6.375 1.00 96.94 110 PHE A O 1
ATOM 897 N N . ASN A 1 111 ? -10.555 5.096 4.145 1.00 95.06 111 ASN A N 1
ATOM 898 C CA . ASN A 1 111 ? -9.533 6.119 4.011 1.00 95.06 111 ASN A CA 1
ATOM 899 C C . ASN A 1 111 ? -10.179 7.502 4.066 1.00 95.06 111 ASN A C 1
ATOM 901 O O . ASN A 1 111 ? -11.107 7.799 3.308 1.00 95.06 111 ASN A O 1
ATOM 905 N N . TYR A 1 112 ? -9.665 8.339 4.959 1.00 91.81 112 TYR A N 1
ATOM 906 C CA . TYR A 1 112 ? -10.034 9.740 5.091 1.00 91.81 112 TYR A CA 1
ATOM 907 C C . TYR A 1 112 ? -8.796 10.607 4.880 1.00 91.81 112 TYR A C 1
ATOM 909 O O . TYR A 1 112 ? -7.887 10.622 5.707 1.00 91.81 112 TYR A O 1
ATOM 917 N N . GLU A 1 113 ? -8.799 11.358 3.788 1.00 87.50 113 GLU A N 1
ATOM 918 C CA . GLU A 1 113 ? -7.801 12.394 3.499 1.00 87.50 113 GLU A CA 1
ATOM 919 C C . GLU A 1 113 ? -8.124 13.689 4.257 1.00 87.50 113 GLU A C 1
ATOM 921 O O . GLU A 1 113 ? -9.270 13.882 4.681 1.00 87.50 113 GLU A O 1
ATOM 926 N N . GLU A 1 114 ? -7.186 14.641 4.353 1.00 80.38 114 GLU A N 1
ATOM 927 C CA . GLU A 1 114 ? -7.466 15.962 4.952 1.00 80.38 114 GLU A CA 1
ATOM 928 C C . GLU A 1 114 ? -8.686 16.621 4.310 1.00 80.38 114 GLU A C 1
ATOM 930 O O . GLU A 1 114 ? -9.536 17.198 4.993 1.00 80.38 114 GLU A O 1
ATOM 935 N N . THR A 1 115 ? -8.805 16.470 2.988 1.00 78.56 115 THR A N 1
ATOM 936 C CA . THR A 1 115 ? -9.892 17.030 2.177 1.00 78.56 115 THR A CA 1
ATOM 937 C C . THR A 1 115 ? -11.272 16.504 2.569 1.00 78.56 115 THR A C 1
ATOM 939 O O . THR A 1 115 ? -12.274 17.181 2.328 1.00 78.56 115 THR A O 1
ATOM 942 N N . SER A 1 116 ? -11.330 15.336 3.219 1.00 79.50 116 SER A N 1
ATOM 943 C CA . SER A 1 116 ? -12.567 14.738 3.729 1.00 79.50 116 SER A CA 1
ATOM 944 C C . SER A 1 116 ? -13.116 15.486 4.943 1.00 79.50 116 SER A C 1
ATOM 946 O O . SER A 1 116 ? -14.328 15.482 5.167 1.00 79.50 116 SER A O 1
ATOM 948 N N . PHE A 1 117 ? -12.237 16.150 5.696 1.00 77.81 117 PHE A N 1
ATOM 949 C CA . PHE A 1 117 ? -12.597 16.987 6.838 1.00 77.81 117 PHE A CA 1
ATOM 950 C C . PHE A 1 117 ? -12.710 18.458 6.447 1.00 77.81 117 PHE A C 1
ATOM 952 O O . PHE A 1 117 ? -13.545 19.190 6.985 1.00 77.81 117 PHE A O 1
ATOM 959 N N . CYS A 1 118 ? -11.855 18.890 5.522 1.00 73.12 118 CYS A N 1
ATOM 960 C CA . CYS A 1 118 ? -11.582 20.290 5.265 1.00 73.12 118 CYS A CA 1
ATOM 961 C C . CYS A 1 118 ? -10.919 20.469 3.889 1.00 73.12 118 CYS A C 1
ATOM 963 O O . CYS A 1 118 ? -9.839 19.946 3.631 1.00 73.12 118 CYS A O 1
ATOM 965 N N . ASN A 1 119 ? -11.547 21.216 2.974 1.00 71.38 119 ASN A N 1
ATOM 966 C CA . ASN A 1 119 ? -11.023 21.384 1.614 1.00 71.38 119 ASN A CA 1
ATOM 967 C C . ASN A 1 119 ? -9.953 22.486 1.545 1.00 71.38 119 ASN A C 1
ATOM 969 O O . ASN A 1 119 ? -10.224 23.603 1.101 1.00 71.38 119 ASN A O 1
ATOM 973 N N . VAL A 1 120 ? -8.726 22.132 1.928 1.00 64.06 120 VAL A N 1
ATOM 974 C CA . VAL A 1 120 ? -7.545 23.018 1.938 1.00 64.06 120 VAL A CA 1
ATOM 975 C C . VAL A 1 120 ? -7.210 23.650 0.579 1.00 64.06 120 VAL A C 1
ATOM 977 O O . VAL A 1 120 ? -6.566 24.692 0.520 1.00 64.06 120 VAL A O 1
ATOM 980 N N . PHE A 1 121 ? -7.651 23.046 -0.531 1.00 65.06 121 PHE A N 1
ATOM 981 C CA . PHE A 1 121 ? -7.412 23.575 -1.879 1.00 65.06 121 PHE A CA 1
ATOM 982 C C . PHE A 1 121 ? -8.386 24.688 -2.271 1.00 65.06 121 PHE A C 1
ATOM 984 O O . PHE A 1 121 ? -8.081 25.489 -3.153 1.00 65.06 121 PHE A O 1
ATOM 991 N N . ARG A 1 122 ? -9.574 24.718 -1.656 1.00 63.91 122 ARG A N 1
ATOM 992 C CA . ARG A 1 122 ? -10.595 25.751 -1.893 1.00 63.91 122 ARG A CA 1
ATOM 993 C C . ARG A 1 122 ? -10.606 26.819 -0.815 1.00 63.91 122 ARG A C 1
ATOM 995 O O . ARG A 1 122 ? -10.978 27.950 -1.106 1.00 63.91 122 ARG A O 1
ATOM 1002 N N . ASP A 1 123 ? -10.208 26.456 0.395 1.00 64.25 123 ASP A N 1
ATOM 1003 C CA . ASP A 1 123 ? -10.097 27.371 1.514 1.00 64.25 123 ASP A CA 1
ATOM 1004 C C . ASP A 1 123 ? -8.718 27.202 2.173 1.00 64.25 123 ASP A C 1
ATOM 1006 O O . ASP A 1 123 ? -8.518 26.270 2.951 1.00 64.25 123 ASP A O 1
ATOM 1010 N N . PRO A 1 124 ? -7.748 28.082 1.867 1.00 63.41 124 PRO A N 1
ATOM 1011 C CA . PRO A 1 124 ? -6.414 28.025 2.462 1.00 63.41 124 PRO A CA 1
ATOM 1012 C C . PRO A 1 124 ? -6.408 28.343 3.967 1.00 63.41 124 PRO A C 1
ATOM 1014 O O . PRO A 1 124 ? -5.414 28.060 4.630 1.00 63.41 124 PRO A O 1
ATOM 1017 N N . ASN A 1 125 ? -7.499 28.900 4.514 1.00 63.25 125 ASN A N 1
ATOM 1018 C CA . ASN A 1 125 ? -7.680 29.092 5.956 1.00 63.25 125 ASN A CA 1
ATOM 1019 C C . ASN A 1 125 ? -8.3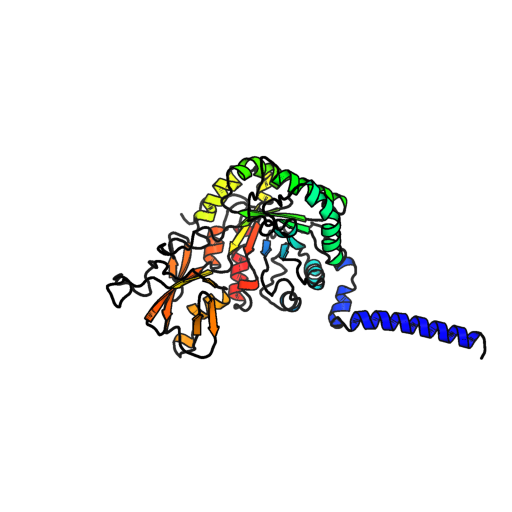52 27.890 6.622 1.00 63.25 125 ASN A C 1
ATOM 1021 O O . ASN A 1 125 ? -8.502 27.868 7.845 1.00 63.25 125 ASN A O 1
ATOM 1025 N N . CYS A 1 126 ? -8.759 26.895 5.834 1.00 63.22 126 CYS A N 1
ATOM 1026 C CA . CYS A 1 126 ? -9.283 25.651 6.345 1.00 63.22 126 CYS A CA 1
ATOM 1027 C C . CYS A 1 126 ? -8.119 24.887 6.981 1.00 63.22 126 CYS A C 1
ATOM 1029 O O . CYS A 1 126 ? -7.320 24.219 6.325 1.00 63.22 126 CYS A O 1
ATOM 1031 N N . THR A 1 127 ? -7.992 25.047 8.289 1.00 61.62 127 THR A N 1
ATOM 1032 C CA . THR A 1 127 ? -7.154 24.208 9.129 1.00 61.62 127 THR A CA 1
ATOM 1033 C C . THR A 1 127 ? -8.011 23.042 9.608 1.00 61.62 127 THR A C 1
ATOM 1035 O O . THR A 1 127 ? -9.221 23.172 9.806 1.00 61.62 127 THR A O 1
ATOM 1038 N N . TRP A 1 128 ? -7.409 21.868 9.777 1.00 68.69 128 TRP A N 1
ATOM 1039 C CA . TRP A 1 128 ? -8.061 20.726 10.416 1.00 68.69 128 TRP A CA 1
ATOM 1040 C C . TRP A 1 128 ? -8.176 20.992 11.932 1.00 68.69 128 TRP A C 1
ATOM 1042 O O . TRP A 1 128 ? -7.512 20.379 12.760 1.00 68.69 128 TRP A O 1
ATOM 1052 N N . ASP A 1 129 ? -9.000 21.982 12.289 1.00 74.44 129 ASP A N 1
ATOM 1053 C CA . ASP A 1 129 ? -9.320 22.382 13.658 1.00 74.44 129 ASP A CA 1
ATOM 1054 C C . ASP A 1 129 ? -10.002 21.216 14.384 1.00 74.44 129 ASP A C 1
ATOM 1056 O O . ASP A 1 129 ? -11.005 20.665 13.914 1.00 74.44 129 ASP A O 1
ATOM 1060 N N . LEU A 1 130 ? -9.466 20.858 15.552 1.00 79.31 130 LEU A N 1
ATOM 1061 C CA . LEU A 1 130 ? -9.999 19.799 16.406 1.00 79.31 130 LEU A CA 1
ATOM 1062 C C . LEU A 1 130 ? -11.497 19.993 16.682 1.00 79.31 130 LEU A C 1
ATOM 1064 O O . LEU A 1 130 ? -12.256 19.031 16.596 1.00 79.31 130 LEU A O 1
ATOM 1068 N N . ASN A 1 131 ? -11.957 21.231 16.892 1.00 81.69 131 ASN A N 1
ATOM 1069 C CA . ASN A 1 131 ? -13.371 21.533 17.128 1.00 81.69 131 ASN A CA 1
ATOM 1070 C C . ASN A 1 131 ? -14.250 21.237 15.905 1.00 81.69 131 ASN A C 1
ATOM 1072 O O . ASN A 1 131 ? -15.423 20.876 16.039 1.00 81.69 131 ASN A O 1
ATOM 1076 N N . VAL A 1 132 ? -13.717 21.436 14.696 1.00 81.19 132 VAL A N 1
ATOM 1077 C CA . VAL A 1 132 ? -14.429 21.122 13.451 1.00 81.19 132 VAL A CA 1
ATOM 1078 C C . VAL A 1 132 ? -14.529 19.611 13.293 1.00 81.19 132 VAL A C 1
ATOM 1080 O O . VAL A 1 132 ? -15.603 19.101 12.975 1.00 81.19 132 VAL A O 1
ATOM 1083 N N . ILE A 1 133 ? -13.443 18.894 13.569 1.00 82.75 133 ILE A N 1
ATOM 1084 C CA . ILE A 1 133 ? -13.395 17.437 13.450 1.00 82.75 133 ILE A CA 1
ATOM 1085 C C . ILE A 1 133 ? -14.327 16.781 14.463 1.00 82.75 133 ILE A C 1
ATOM 1087 O O . ILE A 1 133 ? -15.124 15.929 14.074 1.00 82.75 133 ILE A O 1
ATOM 1091 N N . GLU A 1 134 ? -14.315 17.226 15.721 1.00 87.50 134 GLU A N 1
ATOM 1092 C CA . GLU A 1 134 ? -15.224 16.742 16.765 1.00 87.50 134 GLU A CA 1
ATOM 1093 C C . GLU A 1 134 ? -16.694 16.831 16.340 1.00 87.50 134 GLU A C 1
ATOM 1095 O O . GLU A 1 134 ? -17.460 15.880 16.517 1.00 87.50 134 GLU A O 1
ATOM 1100 N N . LYS A 1 135 ? -17.083 17.934 15.690 1.00 88.81 135 LYS A N 1
ATOM 1101 C CA . LYS A 1 135 ? -18.443 18.117 15.156 1.00 88.81 135 LYS A CA 1
ATOM 1102 C C . LYS A 1 135 ? -18.770 17.171 13.998 1.00 88.81 135 LYS A C 1
ATOM 1104 O O . LYS A 1 135 ? -19.946 16.901 13.758 1.00 88.81 135 LYS A O 1
ATOM 1109 N N . GLN A 1 136 ? -17.770 16.664 13.279 1.00 89.50 136 GLN A N 1
ATOM 1110 C CA . GLN A 1 136 ? -17.953 15.714 12.180 1.00 89.50 136 GLN A CA 1
ATOM 1111 C C . GLN A 1 136 ? -17.983 14.249 12.640 1.00 89.50 136 GLN A C 1
ATOM 1113 O O . GLN A 1 136 ? -18.526 13.410 11.915 1.00 89.50 136 GLN A O 1
ATOM 1118 N N . LEU A 1 137 ? -17.479 13.927 13.839 1.00 93.56 137 LEU A N 1
ATOM 1119 C CA . LEU A 1 137 ? -17.414 12.549 14.348 1.00 93.56 137 LEU A CA 1
ATOM 1120 C C . LEU A 1 137 ? -18.762 11.806 14.336 1.00 93.56 137 LEU A C 1
ATOM 1122 O O . LEU A 1 137 ? -18.772 10.650 13.910 1.00 93.56 137 LEU A O 1
ATOM 1126 N N . PRO A 1 138 ? -19.914 12.414 14.698 1.00 95.62 138 PRO A N 1
ATOM 1127 C CA . PRO A 1 138 ? -21.204 11.730 14.589 1.00 95.62 138 PRO A CA 1
ATOM 1128 C C . PRO A 1 138 ? -21.556 11.330 13.149 1.00 95.62 138 PRO A C 1
ATOM 1130 O O . PRO A 1 138 ? -22.104 10.250 12.917 1.00 95.62 138 PRO A O 1
ATOM 1133 N N . ARG A 1 139 ? -21.211 12.172 12.164 1.00 94.06 139 ARG A N 1
ATOM 1134 C CA . ARG A 1 139 ? -21.430 11.870 10.741 1.00 94.06 139 ARG A CA 1
ATOM 1135 C C . ARG A 1 139 ? -20.513 10.746 10.270 1.00 94.06 139 ARG A C 1
ATOM 1137 O O . ARG A 1 139 ? -20.957 9.874 9.525 1.00 94.06 139 ARG A O 1
ATOM 1144 N N . ILE A 1 140 ? -19.253 10.763 10.703 1.00 94.00 140 ILE A N 1
ATOM 1145 C CA . ILE A 1 140 ? -18.288 9.696 10.411 1.00 94.00 140 ILE A CA 1
ATOM 1146 C C . ILE A 1 140 ? -18.802 8.378 10.980 1.00 94.00 140 ILE A C 1
ATOM 1148 O O . ILE A 1 140 ? -18.962 7.429 10.226 1.00 94.00 140 ILE A O 1
ATOM 1152 N N . LEU A 1 141 ? -19.182 8.344 12.260 1.00 96.00 141 LEU A N 1
ATOM 1153 C CA . LEU A 1 141 ? -19.753 7.156 12.894 1.00 96.00 141 LEU A CA 1
ATOM 1154 C C . LEU A 1 141 ? -20.976 6.622 12.141 1.00 96.00 141 LEU A C 1
ATOM 1156 O O . LEU A 1 141 ? -21.038 5.426 11.879 1.00 96.00 141 LEU A O 1
ATOM 1160 N N . THR A 1 142 ? -21.906 7.500 11.755 1.00 95.50 142 THR A N 1
ATOM 1161 C CA . THR A 1 142 ? -23.085 7.111 10.959 1.00 95.50 142 THR A CA 1
ATOM 1162 C C . THR A 1 142 ? -22.657 6.474 9.635 1.00 95.50 142 THR A C 1
ATOM 1164 O O . THR A 1 142 ? -23.143 5.411 9.273 1.00 95.50 142 THR A O 1
ATOM 1167 N N . THR A 1 143 ? -21.668 7.063 8.956 1.00 94.94 143 THR A N 1
ATOM 1168 C CA . THR A 1 143 ? -21.123 6.525 7.699 1.00 94.94 143 THR A CA 1
ATOM 1169 C C . THR A 1 143 ? -20.520 5.133 7.891 1.00 94.94 143 THR A C 1
ATOM 1171 O O . THR A 1 143 ? -20.735 4.259 7.052 1.00 94.94 143 THR A O 1
ATOM 1174 N N . LEU A 1 144 ? -19.788 4.903 8.986 1.00 95.62 144 LEU A N 1
ATOM 1175 C CA . LEU A 1 144 ? -19.227 3.585 9.290 1.00 95.62 144 LEU A CA 1
ATOM 1176 C C . LEU A 1 144 ? -20.329 2.562 9.585 1.00 95.62 144 LEU A C 1
ATOM 1178 O O . LEU A 1 144 ? -20.281 1.448 9.071 1.00 95.62 144 LEU A O 1
ATOM 1182 N N . GLN A 1 145 ? -21.337 2.948 10.370 1.00 94.06 145 GLN A N 1
ATOM 1183 C CA . GLN A 1 145 ? -22.454 2.081 10.750 1.00 94.06 145 GLN A CA 1
ATOM 1184 C C . GLN A 1 145 ? -23.314 1.689 9.545 1.00 94.06 145 GLN A C 1
ATOM 1186 O O . GLN A 1 145 ? -23.586 0.507 9.359 1.00 94.06 145 GLN A O 1
ATOM 1191 N N . ASP A 1 146 ? -23.669 2.646 8.686 1.00 92.56 146 ASP A N 1
ATOM 1192 C CA . ASP A 1 146 ? -24.505 2.404 7.503 1.00 92.56 146 ASP A CA 1
ATOM 1193 C C . ASP A 1 146 ? -23.838 1.466 6.480 1.00 92.56 146 ASP A C 1
ATOM 1195 O O . ASP A 1 146 ? -24.518 0.811 5.682 1.00 92.56 146 ASP A O 1
ATOM 1199 N N . ASN A 1 147 ? -22.503 1.390 6.513 1.00 93.31 147 ASN A N 1
ATOM 1200 C CA . ASN A 1 147 ? -21.684 0.603 5.593 1.00 93.31 147 ASN A CA 1
ATOM 1201 C C . ASN A 1 147 ? -20.996 -0.603 6.253 1.00 93.31 147 ASN A C 1
ATOM 1203 O O . ASN A 1 147 ? -20.208 -1.277 5.592 1.00 93.31 147 ASN A O 1
ATOM 1207 N N . ASN A 1 148 ? -21.291 -0.900 7.522 1.00 93.44 148 ASN A N 1
ATOM 1208 C CA . ASN A 1 148 ? -20.677 -1.992 8.287 1.00 93.44 148 ASN A CA 1
ATOM 1209 C C . ASN A 1 148 ? -19.137 -1.952 8.293 1.00 93.44 148 ASN A C 1
ATOM 1211 O O . ASN A 1 148 ? -18.500 -2.981 8.126 1.00 93.44 148 ASN A O 1
ATOM 1215 N N . ILE A 1 149 ? -18.546 -0.768 8.434 1.00 95.62 149 ILE A N 1
ATOM 1216 C CA . ILE A 1 149 ? -17.094 -0.556 8.351 1.00 95.62 149 ILE A CA 1
ATOM 1217 C C . ILE A 1 149 ? -16.460 -0.676 9.736 1.00 95.62 149 ILE A C 1
ATOM 1219 O O . ILE A 1 149 ? -17.000 -0.171 10.722 1.00 95.62 149 ILE A O 1
ATOM 1223 N N . ASP A 1 150 ? -15.284 -1.298 9.806 1.00 95.94 150 ASP A N 1
ATOM 1224 C CA . ASP A 1 150 ? -14.567 -1.559 11.055 1.00 95.94 150 ASP A CA 1
ATOM 1225 C C . ASP A 1 150 ? -13.800 -0.357 11.588 1.00 95.94 150 ASP A C 1
ATOM 1227 O O . ASP A 1 150 ? -13.317 -0.401 12.714 1.00 95.94 150 ASP A O 1
ATOM 1231 N N . GLY A 1 151 ? -13.649 0.719 10.822 1.00 96.56 151 GLY A N 1
ATOM 1232 C CA . GLY A 1 151 ? -12.897 1.877 11.276 1.00 96.56 151 GLY A CA 1
ATOM 1233 C C . GLY A 1 151 ? -12.447 2.820 10.176 1.00 96.56 151 GLY A C 1
ATOM 1234 O O . GLY A 1 151 ? -12.960 2.808 9.056 1.00 96.56 151 GLY A O 1
ATOM 1235 N N . ILE A 1 152 ? -11.464 3.646 10.518 1.00 96.62 152 ILE A N 1
ATOM 1236 C CA . ILE A 1 152 ? -10.897 4.637 9.611 1.00 96.62 152 ILE A CA 1
ATOM 1237 C C . ILE A 1 152 ? -9.379 4.531 9.538 1.00 96.62 152 ILE A C 1
ATOM 1239 O O . ILE A 1 152 ? -8.714 4.185 10.515 1.00 96.62 152 ILE A O 1
ATOM 1243 N N . ASN A 1 153 ? -8.845 4.899 8.381 1.00 97.19 153 ASN A N 1
ATOM 1244 C CA . ASN A 1 153 ? -7.432 5.130 8.148 1.00 97.19 153 ASN A CA 1
ATOM 1245 C C . ASN A 1 153 ? -7.246 6.584 7.697 1.00 97.19 153 ASN A C 1
ATOM 1247 O O . ASN A 1 153 ? -7.823 7.000 6.695 1.00 97.19 153 ASN A O 1
ATOM 1251 N N . LEU A 1 154 ? -6.495 7.375 8.458 1.00 94.62 154 LEU A N 1
ATOM 1252 C CA . LEU A 1 154 ? -6.226 8.772 8.123 1.00 94.62 154 LEU A CA 1
ATOM 1253 C C . LEU A 1 154 ? -5.047 8.859 7.159 1.00 94.62 154 LEU A C 1
ATOM 1255 O O . LEU A 1 154 ? -3.943 8.466 7.523 1.00 94.62 154 LEU A O 1
ATOM 1259 N N . ASP A 1 155 ? -5.265 9.406 5.970 1.00 92.56 155 ASP A N 1
ATOM 1260 C CA . ASP A 1 155 ? -4.241 9.536 4.932 1.00 92.56 155 ASP A CA 1
ATOM 1261 C C . ASP A 1 155 ? -3.929 11.009 4.676 1.00 92.56 155 ASP A C 1
ATOM 1263 O O . ASP A 1 155 ? -4.516 11.651 3.807 1.00 92.56 155 ASP A O 1
ATOM 1267 N N . PHE A 1 156 ? -3.111 11.584 5.563 1.00 87.88 156 PHE A N 1
ATOM 1268 C CA . PHE A 1 156 ? -2.871 13.023 5.591 1.00 87.88 156 PHE A CA 1
ATOM 1269 C C . PHE A 1 156 ? -1.568 13.377 4.846 1.00 87.88 156 PHE A C 1
ATOM 1271 O O . PHE A 1 156 ? -0.466 13.308 5.405 1.00 87.88 156 PHE A O 1
ATOM 1278 N N . GLU A 1 157 ? -1.688 13.760 3.569 1.00 82.06 157 GLU A N 1
ATOM 1279 C CA . GLU A 1 157 ? -0.575 13.992 2.642 1.00 82.06 157 GLU A CA 1
ATOM 1280 C C . GLU A 1 157 ? -0.371 15.448 2.171 1.00 82.06 157 GLU A C 1
ATOM 1282 O O . GLU A 1 157 ? 0.559 15.732 1.401 1.00 82.06 157 GLU A O 1
ATOM 1287 N N . VAL A 1 158 ? -1.168 16.422 2.611 1.00 66.25 158 VAL A N 1
ATOM 1288 C CA . VAL A 1 158 ? -1.105 17.807 2.099 1.00 66.25 158 VAL A CA 1
ATOM 1289 C C . VAL A 1 158 ? -1.053 18.875 3.202 1.00 66.25 158 VAL A C 1
ATOM 1291 O O . VAL A 1 158 ? -1.413 18.660 4.351 1.00 66.25 158 VAL A O 1
ATOM 1294 N N . GLY A 1 159 ? -0.539 20.066 2.871 1.00 63.34 159 GLY A N 1
ATOM 1295 C CA . GLY A 1 159 ? -0.474 21.201 3.808 1.00 63.34 159 GLY A CA 1
ATOM 1296 C C . GLY A 1 159 ? 0.437 20.979 5.030 1.00 63.34 159 GLY A C 1
ATOM 1297 O O . GLY A 1 159 ? 1.478 20.321 4.938 1.00 63.34 159 GLY A O 1
ATOM 1298 N N . ASN A 1 160 ? 0.066 21.553 6.184 1.00 65.06 160 ASN A N 1
ATOM 1299 C CA . ASN A 1 160 ? 0.715 21.291 7.477 1.00 65.06 160 ASN A CA 1
ATOM 1300 C C . ASN A 1 160 ? 0.228 19.943 8.044 1.00 65.06 160 ASN A C 1
ATOM 1302 O O . ASN A 1 160 ? -0.487 19.915 9.042 1.00 65.06 160 ASN A O 1
ATOM 1306 N N . ARG A 1 161 ? 0.585 18.841 7.365 1.00 67.81 161 ARG A N 1
ATOM 1307 C CA . ARG A 1 161 ? 0.072 17.463 7.567 1.00 67.81 161 ARG A CA 1
ATOM 1308 C C . ARG A 1 161 ? -0.017 17.015 9.026 1.00 67.81 161 ARG A C 1
ATOM 1310 O O . ARG A 1 161 ? -0.921 16.281 9.398 1.00 67.81 161 ARG A O 1
ATOM 1317 N N . TYR A 1 162 ? 0.940 17.456 9.843 1.00 74.94 162 TYR A N 1
ATOM 1318 C CA . TYR A 1 162 ? 1.085 17.017 11.233 1.00 74.94 162 TYR A CA 1
ATOM 1319 C C . TYR A 1 162 ? 0.922 18.138 12.259 1.00 74.94 162 TYR A C 1
ATOM 1321 O O . TYR A 1 162 ? 1.013 17.881 13.460 1.00 74.94 162 TYR A O 1
ATOM 1329 N N . GLY A 1 163 ? 0.669 19.359 11.785 1.00 77.25 163 GLY A N 1
ATOM 1330 C CA . GLY A 1 163 ? 0.339 20.480 12.644 1.00 77.25 163 GLY A CA 1
ATOM 1331 C C . GLY A 1 163 ? 1.539 20.974 13.438 1.00 77.25 163 GLY A C 1
ATOM 1332 O O . GLY A 1 163 ? 2.699 20.714 13.090 1.00 77.25 163 GLY A O 1
ATOM 1333 N N . GLU A 1 164 ? 1.237 21.707 14.503 1.00 78.12 164 GLU A N 1
ATOM 1334 C CA . GLU A 1 164 ? 2.196 22.029 15.562 1.00 78.12 164 GLU A CA 1
ATOM 1335 C C . GLU A 1 164 ? 2.427 20.825 16.495 1.00 78.12 164 GLU A C 1
ATOM 1337 O O . GLU A 1 164 ? 1.883 19.735 16.290 1.00 78.12 164 GLU A O 1
ATOM 1342 N N . GLU A 1 165 ? 3.273 20.998 17.515 1.00 80.00 165 GLU A N 1
ATOM 1343 C CA . GLU A 1 165 ? 3.655 19.925 18.435 1.00 80.00 165 GLU A CA 1
ATOM 1344 C C . GLU A 1 165 ? 2.417 19.218 19.021 1.00 80.00 165 GLU A C 1
ATOM 1346 O O . GLU A 1 165 ? 1.559 19.840 19.646 1.00 80.00 165 GLU A O 1
ATOM 1351 N N . LYS A 1 166 ? 2.327 17.899 18.797 1.00 86.44 166 LYS A N 1
ATOM 1352 C CA . LYS A 1 166 ? 1.250 16.993 19.248 1.00 86.44 166 LYS A CA 1
ATOM 1353 C C . LYS A 1 166 ? -0.138 17.204 18.642 1.00 86.44 166 LYS A C 1
ATOM 1355 O O . LYS A 1 166 ? -1.042 16.434 18.964 1.00 86.44 166 LYS A O 1
ATOM 1360 N N . GLN A 1 167 ? -0.340 18.173 17.750 1.00 86.88 167 GLN A N 1
ATOM 1361 C CA . GLN A 1 167 ? -1.670 18.449 17.197 1.00 86.88 167 GLN A CA 1
ATOM 1362 C C . GLN A 1 167 ? -2.260 17.226 16.471 1.00 86.88 167 GLN A C 1
ATOM 1364 O O . GLN A 1 167 ? -3.436 16.903 16.648 1.00 86.88 167 GLN A O 1
ATOM 1369 N N . TYR A 1 168 ? -1.438 16.502 15.704 1.00 89.88 168 TYR A N 1
ATOM 1370 C CA . TYR A 1 168 ? -1.875 15.296 14.996 1.00 89.88 168 TYR A CA 1
ATOM 1371 C C . TYR A 1 168 ? -2.124 14.115 15.944 1.00 89.88 168 TYR A C 1
ATOM 1373 O O . TYR A 1 168 ? -3.094 13.375 15.783 1.00 89.88 168 TYR A O 1
ATOM 1381 N N . ALA A 1 169 ? -1.297 13.965 16.982 1.00 92.56 169 ALA A N 1
ATOM 1382 C CA . ALA A 1 169 ? -1.534 12.966 18.020 1.00 92.56 169 ALA A CA 1
ATOM 1383 C C . ALA A 1 169 ? -2.855 13.210 18.773 1.00 92.56 169 ALA A C 1
ATOM 1385 O O . ALA A 1 169 ? -3.606 12.264 19.011 1.00 92.56 169 ALA A O 1
ATOM 1386 N N . PHE A 1 170 ? -3.179 14.466 19.100 1.00 92.00 170 PHE A N 1
ATOM 1387 C CA . PHE A 1 170 ? -4.457 14.814 19.727 1.00 92.00 170 PHE A CA 1
ATOM 1388 C C . PHE A 1 170 ? -5.646 14.549 18.814 1.00 92.00 170 PHE A C 1
ATOM 1390 O O . PHE A 1 170 ? -6.654 14.029 19.281 1.00 92.00 170 PHE A O 1
ATOM 1397 N N . LEU A 1 171 ? -5.519 14.827 17.516 1.00 91.19 171 LEU A N 1
ATOM 1398 C CA . LEU A 1 171 ? -6.538 14.464 16.537 1.00 91.19 171 LEU A CA 1
ATOM 1399 C C . LEU A 1 171 ? -6.836 12.957 16.572 1.00 91.19 171 LEU A C 1
ATOM 1401 O O . LEU A 1 171 ? -7.991 12.554 16.736 1.00 91.19 171 LEU A O 1
ATOM 1405 N N . LEU A 1 172 ? -5.796 12.128 16.458 1.00 94.12 172 LEU A N 1
ATOM 1406 C CA . LEU A 1 172 ? -5.940 10.675 16.527 1.00 94.12 172 LEU A CA 1
ATOM 1407 C C . LEU A 1 172 ? -6.567 10.236 17.848 1.00 94.12 172 LEU A C 1
ATOM 1409 O O . LEU A 1 172 ? -7.489 9.426 17.834 1.00 94.12 172 LEU A O 1
ATOM 1413 N N . LYS A 1 173 ? -6.130 10.818 18.970 1.00 95.88 173 LYS A N 1
ATOM 1414 C CA . LYS A 1 173 ? -6.702 10.552 20.292 1.00 95.88 173 LYS A CA 1
ATOM 1415 C C . LYS A 1 173 ? -8.196 10.851 20.335 1.00 95.88 173 LYS A C 1
ATOM 1417 O O . LYS A 1 173 ? -8.971 9.998 20.746 1.00 95.88 173 LYS A O 1
ATOM 1422 N N . THR A 1 174 ? -8.605 12.035 19.888 1.00 95.25 174 THR A N 1
ATOM 1423 C CA . THR A 1 174 ? -10.005 12.470 19.894 1.00 95.25 174 THR A CA 1
ATOM 1424 C C . THR A 1 174 ? -10.885 11.540 19.060 1.00 95.25 174 THR A C 1
ATOM 1426 O O . THR A 1 174 ? -11.947 11.114 19.518 1.00 95.25 174 THR A O 1
ATOM 1429 N N . ILE A 1 175 ? -10.437 11.175 17.856 1.00 95.88 175 ILE A N 1
ATOM 1430 C CA . ILE A 1 175 ? -11.147 10.221 16.996 1.00 95.88 175 ILE A CA 1
ATOM 1431 C C . ILE A 1 175 ? -11.227 8.846 17.670 1.00 95.88 175 ILE A C 1
ATOM 1433 O O . ILE A 1 175 ? -12.304 8.247 17.722 1.00 95.88 175 ILE A O 1
ATOM 1437 N N . ASN A 1 176 ? -10.099 8.342 18.171 1.00 97.25 176 ASN A N 1
ATOM 1438 C CA . ASN A 1 176 ? -9.995 7.013 18.763 1.00 97.25 176 ASN A CA 1
ATOM 1439 C C . ASN A 1 176 ? -10.869 6.891 20.014 1.00 97.25 176 ASN A C 1
ATOM 1441 O O . ASN A 1 176 ? -11.734 6.020 20.065 1.00 97.25 176 ASN A O 1
ATOM 1445 N N . ASP A 1 177 ? -10.751 7.820 20.963 1.00 97.69 177 ASP A N 1
ATOM 1446 C CA . ASP A 1 177 ? -11.581 7.856 22.169 1.00 97.69 177 ASP A CA 1
ATOM 1447 C C . ASP A 1 177 ? -13.072 7.894 21.818 1.00 97.69 177 ASP A C 1
ATOM 1449 O O . ASP A 1 177 ? -13.871 7.133 22.375 1.00 97.69 177 ASP A O 1
ATOM 1453 N N . TYR A 1 178 ? -13.458 8.736 20.853 1.00 97.81 178 TYR A N 1
ATOM 1454 C CA . TYR A 1 178 ? -14.846 8.826 20.420 1.00 97.81 178 TYR A CA 1
ATOM 1455 C C . TYR A 1 178 ? -15.345 7.503 19.838 1.00 97.81 178 TYR A C 1
ATOM 1457 O O . TYR A 1 178 ? -16.368 6.993 20.297 1.00 97.81 178 TYR A O 1
ATOM 1465 N N . LEU A 1 179 ? -14.641 6.920 18.863 1.00 97.25 179 LEU A N 1
ATOM 1466 C CA . LEU A 1 179 ? -15.072 5.680 18.214 1.00 97.25 179 LEU A CA 1
ATOM 1467 C C . LEU A 1 179 ? -15.070 4.503 19.197 1.00 97.25 179 LEU A C 1
ATOM 1469 O O . LEU A 1 179 ? -16.076 3.796 19.304 1.00 97.25 179 LEU A O 1
ATOM 1473 N N . LYS A 1 180 ? -14.010 4.339 19.997 1.00 96.44 180 LYS A N 1
ATOM 1474 C CA . LYS A 1 180 ? -13.915 3.274 21.008 1.00 96.44 180 LYS A CA 1
ATOM 1475 C C . LYS A 1 180 ? -14.978 3.410 22.100 1.00 96.44 180 LYS A C 1
ATOM 1477 O O . LYS A 1 180 ? -15.454 2.386 22.588 1.00 96.44 180 LYS A O 1
ATOM 1482 N N . SER A 1 181 ? -15.420 4.632 22.433 1.00 97.44 181 SER A N 1
ATOM 1483 C CA . SER A 1 181 ? -16.551 4.846 23.355 1.00 97.44 181 SER A CA 1
ATOM 1484 C C . SER A 1 181 ? -17.879 4.289 22.827 1.00 97.44 181 SER A C 1
ATOM 1486 O O . SER A 1 181 ? -18.787 4.017 23.612 1.00 97.44 181 SER A O 1
ATOM 1488 N N . LYS A 1 182 ? -18.013 4.127 21.502 1.00 97.06 182 LYS A N 1
ATOM 1489 C CA . LYS A 1 182 ? -19.202 3.552 20.853 1.00 97.06 182 LYS A CA 1
ATOM 1490 C C . LYS A 1 182 ? -19.063 2.056 20.654 1.00 97.06 182 LYS A C 1
ATOM 1492 O O . LYS A 1 182 ? -20.010 1.315 20.898 1.00 97.06 182 LYS A O 1
ATOM 1497 N N . ASN A 1 183 ? -17.892 1.619 20.206 1.00 94.81 183 ASN A N 1
ATOM 1498 C CA . ASN A 1 183 ? -17.546 0.215 20.089 1.00 94.81 183 ASN A CA 1
ATOM 1499 C C . ASN A 1 183 ? -16.021 0.064 20.149 1.00 94.81 183 ASN A C 1
ATOM 1501 O O . ASN A 1 183 ? -15.305 0.572 19.289 1.00 94.81 183 ASN A O 1
ATOM 1505 N N . LYS A 1 184 ? -15.525 -0.691 21.135 1.00 94.69 184 LYS A N 1
ATOM 1506 C CA . LYS A 1 184 ? -14.089 -0.951 21.336 1.00 94.69 184 LYS A CA 1
ATOM 1507 C C . LYS A 1 184 ? -13.397 -1.613 20.130 1.00 94.69 184 LYS A C 1
ATOM 1509 O O . LYS A 1 184 ? -12.170 -1.577 20.043 1.00 94.69 184 LYS A O 1
ATOM 1514 N N . ASN A 1 185 ? -14.170 -2.229 19.234 1.00 93.38 185 ASN A N 1
ATOM 1515 C CA . ASN A 1 185 ? -13.669 -2.935 18.060 1.00 93.38 185 ASN A CA 1
ATOM 1516 C C . ASN A 1 185 ? -13.372 -2.007 16.876 1.00 93.38 185 ASN A C 1
ATOM 1518 O O . ASN A 1 185 ? -12.703 -2.458 15.947 1.00 93.38 185 ASN A O 1
ATOM 1522 N N . TYR A 1 186 ? -13.825 -0.744 16.904 1.00 96.31 186 TYR A N 1
ATOM 1523 C CA . TYR A 1 186 ? -13.470 0.216 15.859 1.00 96.31 186 TYR A CA 1
ATOM 1524 C C . TYR A 1 186 ? -11.957 0.375 15.759 1.00 96.31 186 TYR A C 1
ATOM 1526 O O . TYR A 1 186 ? -11.287 0.451 16.784 1.00 96.31 186 TYR A O 1
ATOM 1534 N N . ILE A 1 187 ? -11.430 0.454 14.545 1.00 95.75 187 ILE A N 1
ATOM 1535 C CA . ILE A 1 187 ? -10.014 0.674 14.267 1.00 95.75 187 ILE A CA 1
ATOM 1536 C C . ILE A 1 187 ? -9.776 2.130 13.886 1.00 95.75 187 ILE A C 1
ATOM 1538 O O . ILE A 1 187 ? -10.513 2.711 13.089 1.00 95.75 187 ILE A O 1
ATOM 1542 N N . VAL A 1 188 ? -8.702 2.699 14.416 1.00 96.81 188 VAL A N 1
ATOM 1543 C CA . VAL A 1 188 ? -8.151 3.973 13.961 1.00 96.81 188 VAL A CA 1
ATOM 1544 C C . VAL A 1 188 ? -6.699 3.759 13.569 1.00 96.81 188 VAL A C 1
ATOM 1546 O O . VAL A 1 188 ? -5.860 3.427 14.407 1.00 96.81 188 VAL A O 1
ATOM 1549 N N . SER A 1 189 ? -6.397 3.945 12.289 1.00 96.69 189 SER A N 1
ATOM 1550 C CA . SER A 1 189 ? -5.035 3.908 11.761 1.00 96.69 189 SER A CA 1
ATOM 1551 C C . SER A 1 189 ? -4.681 5.192 11.024 1.00 96.69 189 SER A C 1
ATOM 1553 O O . SER A 1 189 ? -5.522 6.065 10.804 1.00 96.69 189 SER A O 1
ATOM 1555 N N . SER A 1 190 ? -3.409 5.319 10.664 1.00 95.56 190 SER A N 1
ATOM 1556 C CA . SER A 1 190 ? -2.899 6.452 9.899 1.00 95.56 190 SER A CA 1
ATOM 1557 C C . SER A 1 190 ? -1.853 5.992 8.885 1.00 95.56 190 SER A C 1
ATOM 1559 O O . SER A 1 190 ? -1.052 5.098 9.181 1.00 95.56 190 SER A O 1
ATOM 1561 N N . ALA A 1 191 ? -1.874 6.587 7.696 1.00 95.31 191 ALA A N 1
ATOM 1562 C CA . ALA A 1 191 ? -0.843 6.477 6.679 1.00 95.31 191 ALA A CA 1
ATOM 1563 C C . ALA A 1 191 ? 0.154 7.630 6.819 1.00 95.31 191 ALA A C 1
ATOM 1565 O O . ALA A 1 191 ? -0.214 8.802 6.833 1.00 95.31 191 ALA A O 1
ATOM 1566 N N . ILE A 1 192 ? 1.435 7.283 6.950 1.00 94.06 192 ILE A N 1
ATOM 1567 C CA . ILE A 1 192 ? 2.533 8.227 7.161 1.00 94.06 192 ILE A CA 1
ATOM 1568 C C . ILE A 1 192 ? 3.638 7.961 6.144 1.00 94.06 192 ILE A C 1
ATOM 1570 O O . ILE A 1 192 ? 3.998 6.816 5.864 1.00 94.06 192 ILE A O 1
ATOM 1574 N N . ALA A 1 193 ? 4.231 9.033 5.624 1.00 93.88 193 ALA A N 1
ATOM 1575 C CA . ALA A 1 193 ? 5.396 8.947 4.752 1.00 93.88 193 ALA A CA 1
ATOM 1576 C C . ALA A 1 193 ? 6.595 8.296 5.463 1.00 93.88 193 ALA A C 1
ATOM 1578 O O . ALA A 1 193 ? 6.942 8.703 6.570 1.00 93.88 193 ALA A O 1
ATOM 1579 N N . LEU A 1 194 ? 7.301 7.383 4.784 1.00 95.44 194 LEU A N 1
ATOM 1580 C CA . LEU A 1 194 ? 8.511 6.728 5.308 1.00 95.44 194 LEU A CA 1
ATOM 1581 C C . LEU A 1 194 ? 9.560 7.711 5.857 1.00 95.44 194 LEU A C 1
ATOM 1583 O O . LEU A 1 194 ? 10.217 7.441 6.860 1.00 95.44 194 LEU A O 1
ATOM 1587 N N . ARG A 1 195 ? 9.722 8.857 5.194 1.00 92.88 195 ARG A N 1
ATOM 1588 C CA . ARG A 1 195 ? 10.597 9.946 5.636 1.00 92.88 195 ARG A CA 1
ATOM 1589 C C . ARG A 1 195 ? 9.727 11.117 6.077 1.00 92.88 195 ARG A C 1
ATOM 1591 O O . ARG A 1 195 ? 9.313 11.938 5.259 1.00 92.88 195 ARG A O 1
ATOM 1598 N N . TYR A 1 196 ? 9.425 11.183 7.368 1.00 87.94 196 TYR A N 1
ATOM 1599 C CA . TYR A 1 196 ? 8.643 12.278 7.939 1.00 87.94 196 TYR A CA 1
ATOM 1600 C C . TYR A 1 196 ? 9.512 13.499 8.286 1.00 87.94 196 TYR A C 1
ATOM 1602 O O . TYR A 1 196 ? 10.725 13.397 8.475 1.00 87.94 196 TYR A O 1
ATOM 1610 N N . ARG A 1 197 ? 8.874 14.673 8.382 1.00 81.31 197 ARG A N 1
ATOM 1611 C CA . ARG A 1 197 ? 9.508 15.943 8.783 1.00 81.31 197 ARG A CA 1
ATOM 1612 C C . ARG A 1 197 ? 9.646 16.052 10.305 1.00 81.31 197 ARG A C 1
ATOM 1614 O O . ARG A 1 197 ? 8.951 15.362 11.048 1.00 81.31 197 ARG A O 1
ATOM 1621 N N . ASP A 1 198 ? 10.493 16.969 10.771 1.00 76.44 198 ASP A N 1
ATOM 1622 C CA . ASP A 1 198 ? 10.808 17.128 12.199 1.00 76.44 198 ASP A CA 1
ATOM 1623 C C . ASP A 1 198 ? 9.584 17.366 13.099 1.00 76.44 198 ASP A C 1
ATOM 1625 O O . ASP A 1 198 ? 9.566 16.894 14.231 1.00 76.44 198 ASP A O 1
ATOM 1629 N N . ASN A 1 199 ? 8.517 18.006 12.613 1.00 78.94 199 ASN A N 1
ATOM 1630 C CA . ASN A 1 199 ? 7.299 18.204 13.410 1.00 78.94 199 ASN A CA 1
ATOM 1631 C C . ASN A 1 199 ? 6.558 16.894 13.745 1.00 78.94 199 ASN A C 1
ATOM 1633 O O . ASN A 1 199 ? 5.871 16.819 14.761 1.00 78.94 199 ASN A O 1
ATOM 1637 N N . PHE A 1 200 ? 6.707 15.838 12.941 1.00 86.25 200 PHE A N 1
ATOM 1638 C CA . PHE A 1 200 ? 6.162 14.518 13.275 1.00 86.25 200 PHE A CA 1
ATOM 1639 C C . PHE A 1 200 ? 7.053 13.750 14.254 1.00 86.25 200 PHE A C 1
ATOM 1641 O O . PHE A 1 200 ? 6.557 12.994 15.090 1.00 86.25 200 PHE A O 1
ATOM 1648 N N . LYS A 1 201 ? 8.372 13.977 14.190 1.00 87.44 201 LYS A N 1
ATOM 1649 C CA . LYS A 1 201 ? 9.370 13.303 15.035 1.00 87.44 201 LYS A CA 1
ATOM 1650 C C . LYS A 1 201 ? 9.003 13.345 16.516 1.00 87.44 201 LYS A C 1
ATOM 1652 O O . LYS A 1 201 ? 9.138 12.338 17.201 1.00 87.44 201 LYS A O 1
ATOM 1657 N N . ASN A 1 202 ? 8.531 14.496 16.986 1.00 86.94 202 ASN A N 1
ATOM 1658 C CA . ASN A 1 202 ? 8.265 14.737 18.403 1.00 86.94 202 ASN A CA 1
ATOM 1659 C C . ASN A 1 202 ? 6.908 14.193 18.880 1.00 86.94 202 ASN A C 1
ATOM 1661 O O . ASN A 1 202 ? 6.619 14.263 20.067 1.00 86.94 202 ASN A O 1
ATOM 1665 N N . GLN A 1 203 ? 6.083 13.646 17.982 1.00 91.44 203 GLN A N 1
ATOM 1666 C CA . GLN A 1 203 ? 4.753 13.124 18.314 1.00 91.44 203 GLN A CA 1
ATOM 1667 C C . GLN A 1 203 ? 4.526 11.679 17.859 1.00 91.44 203 GLN A C 1
ATOM 1669 O O . GLN A 1 203 ? 3.453 11.138 18.088 1.00 91.44 203 GLN A O 1
ATOM 1674 N N . ILE A 1 204 ? 5.514 11.020 17.244 1.00 92.38 204 ILE A N 1
ATOM 1675 C CA . ILE A 1 204 ? 5.346 9.665 16.698 1.00 92.38 204 ILE A CA 1
ATOM 1676 C C . ILE A 1 204 ? 4.933 8.623 17.753 1.00 92.38 204 ILE A C 1
ATOM 1678 O O . ILE A 1 204 ? 4.139 7.731 17.457 1.00 92.38 204 ILE A O 1
ATOM 1682 N N . VAL A 1 205 ? 5.439 8.749 18.985 1.00 94.06 205 VAL A N 1
ATOM 1683 C CA . VAL A 1 205 ? 5.050 7.875 20.103 1.00 94.06 205 VAL A CA 1
ATOM 1684 C C . VAL A 1 205 ? 3.591 8.127 20.476 1.00 94.06 205 VAL A C 1
ATOM 1686 O O . VAL A 1 205 ? 2.801 7.187 20.469 1.00 94.06 205 VAL A O 1
ATOM 1689 N N . ASP A 1 206 ? 3.212 9.390 20.681 1.00 95.00 206 ASP A N 1
ATOM 1690 C CA . ASP A 1 206 ? 1.836 9.787 20.996 1.00 95.00 206 ASP A CA 1
ATOM 1691 C C . ASP A 1 206 ? 0.859 9.360 19.875 1.00 95.00 206 ASP A C 1
ATOM 1693 O O . ASP A 1 206 ? -0.251 8.903 20.137 1.00 95.00 206 ASP A O 1
ATOM 1697 N N . VAL A 1 207 ? 1.270 9.431 18.606 1.00 94.31 207 VAL A N 1
ATOM 1698 C CA . VAL A 1 207 ? 0.495 8.940 17.452 1.00 94.31 207 VAL A CA 1
ATOM 1699 C C . VAL A 1 207 ? 0.242 7.432 17.546 1.00 94.31 207 VAL A C 1
ATOM 1701 O O . VAL A 1 207 ? -0.880 6.978 17.322 1.00 94.31 207 VAL A O 1
ATOM 1704 N N . LEU A 1 208 ? 1.257 6.641 17.901 1.00 94.06 208 LEU A N 1
ATOM 1705 C CA . LEU A 1 208 ? 1.146 5.183 18.051 1.00 94.06 208 LEU A CA 1
ATOM 1706 C C . LEU A 1 208 ? 0.386 4.748 19.305 1.00 94.06 208 LEU A C 1
ATOM 1708 O O . LEU A 1 208 ? -0.246 3.688 19.311 1.00 94.06 208 LEU A O 1
ATOM 1712 N N . GLU A 1 209 ? 0.423 5.545 20.366 1.00 95.38 209 GLU A N 1
ATOM 1713 C CA . GLU A 1 209 ? -0.415 5.342 21.549 1.00 95.38 209 GLU A CA 1
ATOM 1714 C C . GLU A 1 209 ? -1.894 5.477 21.205 1.00 95.38 209 GLU A C 1
ATOM 1716 O O . GLU A 1 209 ? -2.711 4.667 21.643 1.00 95.38 209 GLU A O 1
ATOM 1721 N N . ASN A 1 210 ? -2.211 6.442 20.343 1.00 95.88 210 ASN A N 1
ATOM 1722 C CA . ASN A 1 210 ? -3.573 6.798 19.974 1.00 95.88 210 ASN A CA 1
ATOM 1723 C C . ASN A 1 210 ? -4.056 6.164 18.659 1.00 95.88 210 ASN A C 1
ATOM 1725 O O . ASN A 1 210 ? -5.125 6.527 18.173 1.00 95.88 210 ASN A O 1
ATOM 1729 N N . SER A 1 211 ? -3.328 5.191 18.106 1.00 95.19 211 SER A N 1
ATOM 1730 C CA . SER A 1 211 ? -3.733 4.416 16.925 1.00 95.19 211 SER A CA 1
ATOM 1731 C C . SER A 1 211 ? -3.639 2.908 17.171 1.00 95.19 211 SER A C 1
ATOM 1733 O O . SER A 1 211 ? -2.837 2.424 17.977 1.00 95.19 211 SER A O 1
ATOM 1735 N N . ASP A 1 212 ? -4.473 2.137 16.477 1.00 95.25 212 ASP A N 1
ATOM 1736 C CA . ASP A 1 212 ? -4.367 0.678 16.433 1.00 95.25 212 ASP A CA 1
ATOM 1737 C C . ASP A 1 212 ? -3.199 0.249 15.527 1.00 95.25 212 ASP A C 1
ATOM 1739 O O . ASP A 1 212 ? -2.454 -0.669 15.878 1.00 95.25 212 ASP A O 1
ATOM 1743 N N . TYR A 1 213 ? -2.998 0.956 14.406 1.00 94.69 213 TYR A N 1
ATOM 1744 C CA . TYR A 1 213 ? -1.914 0.714 13.448 1.00 94.69 213 TYR A CA 1
ATOM 1745 C C . TYR A 1 213 ? -1.348 2.011 12.870 1.00 94.69 213 TYR A C 1
ATOM 1747 O O . TYR A 1 213 ? -2.072 2.985 12.663 1.00 94.69 213 TYR A O 1
ATOM 1755 N N . LEU A 1 214 ? -0.066 1.967 12.512 1.00 95.88 214 LEU A N 1
ATOM 1756 C CA . LEU A 1 214 ? 0.598 2.996 11.720 1.00 95.88 214 LEU A CA 1
ATOM 1757 C C . LEU A 1 214 ? 1.095 2.372 10.417 1.00 95.88 214 LEU A C 1
ATOM 1759 O O . LEU A 1 214 ? 1.956 1.491 10.444 1.00 95.88 214 LEU A O 1
ATOM 1763 N N . THR A 1 215 ? 0.549 2.808 9.288 1.00 97.00 215 THR A N 1
ATOM 1764 C CA . THR A 1 215 ? 0.941 2.323 7.963 1.00 97.00 215 THR A CA 1
ATOM 1765 C C . THR A 1 215 ? 1.973 3.262 7.345 1.00 97.00 215 THR A C 1
ATOM 1767 O O . THR A 1 215 ? 1.815 4.480 7.368 1.00 97.00 215 THR A O 1
ATOM 1770 N N . ILE A 1 216 ? 3.079 2.707 6.853 1.00 97.44 216 ILE A N 1
ATOM 1771 C CA . ILE A 1 216 ? 4.231 3.468 6.368 1.00 97.44 216 ILE A CA 1
ATOM 1772 C C . ILE A 1 216 ? 4.289 3.371 4.852 1.00 97.44 216 ILE A C 1
ATOM 1774 O O . ILE A 1 216 ? 4.548 2.296 4.313 1.00 97.44 216 ILE A O 1
ATOM 1778 N N . MET A 1 217 ? 4.081 4.489 4.167 1.00 97.12 217 MET A N 1
ATOM 1779 C CA . MET A 1 217 ? 4.105 4.564 2.708 1.00 97.12 217 MET A CA 1
ATOM 1780 C C . MET A 1 217 ? 5.554 4.562 2.215 1.00 97.12 217 MET A C 1
ATOM 1782 O O . MET A 1 217 ? 6.251 5.577 2.282 1.00 97.12 217 MET A O 1
ATOM 1786 N N . ALA A 1 218 ? 6.028 3.393 1.778 1.00 97.31 218 ALA A N 1
ATOM 1787 C CA . ALA A 1 218 ? 7.409 3.146 1.360 1.00 97.31 218 ALA A CA 1
ATOM 1788 C C . ALA A 1 218 ? 7.536 3.002 -0.166 1.00 97.31 218 ALA A C 1
ATOM 1790 O O . ALA A 1 218 ? 8.197 2.097 -0.687 1.00 97.31 218 ALA A O 1
ATOM 1791 N N . TYR A 1 219 ? 6.884 3.922 -0.868 1.00 96.00 219 TYR A N 1
ATOM 1792 C CA . TYR A 1 219 ? 6.866 4.073 -2.317 1.00 96.00 219 TYR A CA 1
ATOM 1793 C C . TYR A 1 219 ? 6.946 5.555 -2.687 1.00 96.00 219 TYR A C 1
ATOM 1795 O O . TYR A 1 219 ? 6.850 6.427 -1.825 1.00 96.00 219 TYR A O 1
ATOM 1803 N N . ASP A 1 220 ? 7.186 5.823 -3.968 1.00 93.75 220 ASP A N 1
ATOM 1804 C CA . ASP A 1 220 ? 7.364 7.161 -4.540 1.00 93.75 220 ASP A CA 1
ATOM 1805 C C . ASP A 1 220 ? 8.439 7.991 -3.815 1.00 93.75 220 ASP A C 1
ATOM 1807 O O . ASP A 1 220 ? 8.339 9.206 -3.648 1.00 93.75 220 ASP A O 1
ATOM 1811 N N . LEU A 1 221 ? 9.511 7.310 -3.391 1.00 91.31 221 LEU A N 1
ATOM 1812 C CA . LEU A 1 221 ? 10.565 7.876 -2.544 1.00 91.31 221 LEU A CA 1
ATOM 1813 C C . LEU A 1 221 ? 11.541 8.788 -3.287 1.00 91.31 221 LEU A C 1
ATOM 1815 O O . LEU A 1 221 ? 12.254 9.572 -2.655 1.00 91.31 221 LEU A O 1
ATOM 1819 N N . ASN A 1 222 ? 11.604 8.664 -4.610 1.00 85.88 222 ASN A N 1
ATOM 1820 C CA . ASN A 1 222 ? 12.508 9.429 -5.452 1.00 85.88 222 ASN A CA 1
ATOM 1821 C C . ASN A 1 222 ? 11.721 10.353 -6.379 1.00 85.88 222 ASN A C 1
ATOM 1823 O O . ASN A 1 222 ? 10.681 9.988 -6.927 1.00 85.88 222 ASN A O 1
ATOM 1827 N N . SER A 1 223 ? 12.242 11.562 -6.589 1.00 75.06 223 SER A N 1
ATOM 1828 C CA . SER A 1 223 ? 11.632 12.515 -7.507 1.00 75.06 223 SER A CA 1
ATOM 1829 C C . SER A 1 223 ? 11.882 12.090 -8.953 1.00 75.06 223 SER A C 1
ATOM 1831 O O . SER A 1 223 ? 12.986 12.225 -9.486 1.00 75.06 223 SER A O 1
ATOM 1833 N N . LEU A 1 224 ? 10.826 11.611 -9.596 1.00 82.31 224 LEU A N 1
ATOM 1834 C CA . LEU A 1 224 ? 10.782 11.242 -11.007 1.00 82.31 224 LEU A CA 1
ATOM 1835 C C . LEU A 1 224 ? 10.694 12.493 -11.908 1.00 82.31 224 LEU A C 1
ATOM 1837 O O . LEU A 1 224 ? 9.663 12.765 -12.522 1.00 82.31 224 LEU A O 1
ATOM 1841 N N . GLN A 1 225 ? 11.758 13.301 -11.914 1.00 84.38 225 GLN A N 1
ATOM 1842 C CA . GLN A 1 225 ? 11.856 14.581 -12.628 1.00 84.38 225 GLN A CA 1
ATOM 1843 C C . GLN A 1 225 ? 12.731 14.479 -13.883 1.00 84.38 225 GLN A C 1
ATOM 1845 O O . GLN A 1 225 ? 13.663 13.681 -13.936 1.00 84.38 225 GLN A O 1
ATOM 1850 N N . LYS A 1 226 ? 12.471 15.345 -14.871 1.00 85.00 226 LYS A N 1
ATOM 1851 C CA . LYS A 1 226 ? 13.309 15.491 -16.071 1.00 85.00 226 LYS A CA 1
ATOM 1852 C C . LYS A 1 226 ? 14.792 15.579 -15.699 1.00 85.00 226 LYS A C 1
ATOM 1854 O O . LYS A 1 226 ? 15.171 16.357 -14.825 1.00 85.00 226 LYS A O 1
ATOM 1859 N N . GLY A 1 227 ? 15.628 14.824 -16.407 1.00 84.00 227 GLY A N 1
ATOM 1860 C CA . GLY A 1 227 ? 17.079 14.843 -16.232 1.00 84.00 227 GLY A CA 1
ATOM 1861 C C . GLY A 1 227 ? 17.622 13.922 -15.136 1.00 84.00 227 GLY A C 1
ATOM 1862 O O . GLY A 1 227 ? 18.838 13.758 -15.066 1.00 84.00 227 GLY A O 1
ATOM 1863 N N . SER A 1 228 ? 16.778 13.290 -14.311 1.00 86.38 228 SER A N 1
ATOM 1864 C CA . SER A 1 228 ? 17.250 12.271 -13.365 1.00 86.38 228 SER A CA 1
ATOM 1865 C C . SER A 1 228 ? 17.432 10.908 -14.041 1.00 86.38 228 SER A C 1
ATOM 1867 O O . SER A 1 228 ? 16.812 10.617 -15.067 1.00 86.38 228 SER A O 1
ATOM 1869 N N . ASN A 1 229 ? 18.304 10.067 -13.475 1.00 88.38 229 ASN A N 1
ATOM 1870 C CA . ASN A 1 229 ? 18.444 8.676 -13.903 1.00 88.38 229 ASN A CA 1
ATOM 1871 C C . ASN A 1 229 ? 17.317 7.832 -13.290 1.00 88.38 229 ASN A C 1
ATOM 1873 O O . ASN A 1 229 ? 17.161 7.784 -12.065 1.00 88.38 229 ASN A O 1
ATOM 1877 N N . PHE A 1 230 ? 16.556 7.161 -14.152 1.00 87.75 230 PHE A N 1
ATOM 1878 C CA . PHE A 1 230 ? 15.347 6.435 -13.791 1.00 87.75 230 PHE A CA 1
ATOM 1879 C C . PHE A 1 230 ? 15.624 5.132 -13.024 1.00 87.75 230 PHE A C 1
ATOM 1881 O O . PHE A 1 230 ? 15.052 4.947 -11.950 1.00 87.75 230 PHE A O 1
ATOM 1888 N N . THR A 1 231 ? 16.548 4.276 -13.481 1.00 84.81 231 THR A N 1
ATOM 1889 C CA . THR A 1 231 ? 16.927 3.042 -12.757 1.00 84.81 231 THR A CA 1
ATOM 1890 C C . THR A 1 231 ? 17.547 3.337 -11.397 1.00 84.81 231 THR A C 1
ATOM 1892 O O . THR A 1 231 ? 17.318 2.604 -10.443 1.00 84.81 231 THR A O 1
ATOM 1895 N N . GLN A 1 232 ? 18.310 4.428 -11.279 1.00 85.19 232 GLN A N 1
ATOM 1896 C CA . GLN A 1 232 ? 18.911 4.834 -10.006 1.00 85.19 232 GLN A CA 1
ATOM 1897 C C . GLN A 1 232 ? 17.903 5.491 -9.045 1.00 85.19 232 GLN A C 1
ATOM 1899 O O . GLN A 1 232 ? 18.241 5.731 -7.885 1.00 85.19 232 GLN A O 1
ATOM 1904 N N . SER A 1 233 ? 16.677 5.745 -9.510 1.00 86.00 233 SER A N 1
ATOM 1905 C CA . SER A 1 233 ? 15.608 6.423 -8.774 1.00 86.00 233 SER A CA 1
ATOM 1906 C C . SER A 1 233 ? 14.305 5.605 -8.759 1.00 86.00 233 SER A C 1
ATOM 1908 O O . SER A 1 233 ? 13.248 6.161 -9.069 1.00 86.00 233 SER A O 1
ATOM 1910 N N . PRO A 1 234 ? 14.318 4.301 -8.407 1.00 90.62 234 PRO A N 1
ATOM 1911 C CA . PRO A 1 234 ? 13.099 3.496 -8.442 1.00 90.62 234 PRO A CA 1
ATOM 1912 C C . PRO A 1 234 ? 12.078 4.022 -7.422 1.00 90.62 234 PRO A C 1
ATOM 1914 O O . PRO A 1 234 ? 12.450 4.680 -6.449 1.00 90.62 234 PRO A O 1
ATOM 1917 N N . SER A 1 235 ? 10.788 3.718 -7.610 1.00 91.00 235 SER A N 1
ATOM 1918 C CA . SER A 1 235 ? 9.726 4.179 -6.691 1.00 91.00 235 SER A CA 1
ATOM 1919 C C . SER A 1 235 ? 9.978 3.721 -5.245 1.00 91.00 235 SER A C 1
ATOM 1921 O O . SER A 1 235 ? 9.818 4.496 -4.302 1.00 91.00 235 SER A O 1
ATOM 1923 N N . SER A 1 236 ? 10.465 2.492 -5.068 1.00 95.75 236 SER A N 1
ATOM 1924 C CA . SER A 1 236 ? 10.813 1.918 -3.769 1.00 95.75 236 SER A CA 1
ATOM 1925 C C . SER A 1 236 ? 12.191 1.240 -3.870 1.00 95.75 236 SER A C 1
ATOM 1927 O O . SER A 1 236 ? 12.289 0.118 -4.345 1.00 95.75 236 SER A O 1
ATOM 1929 N N . PRO A 1 237 ? 13.305 1.899 -3.526 1.00 95.44 237 PRO A N 1
ATOM 1930 C CA . PRO A 1 237 ? 14.629 1.260 -3.443 1.00 95.44 237 PRO A CA 1
ATOM 1931 C C . PRO A 1 237 ? 14.801 0.396 -2.181 1.00 95.44 237 PRO A C 1
ATOM 1933 O O . PRO A 1 237 ? 14.109 0.592 -1.186 1.00 95.44 237 PRO A O 1
ATOM 1936 N N . ILE A 1 238 ? 15.794 -0.503 -2.146 1.00 95.69 238 ILE A N 1
ATOM 1937 C CA . ILE A 1 238 ? 16.149 -1.294 -0.943 1.00 95.69 238 ILE A CA 1
ATOM 1938 C C . ILE A 1 238 ? 16.496 -0.443 0.289 1.00 95.69 238 ILE A C 1
ATOM 1940 O O . ILE A 1 238 ? 16.399 -0.915 1.426 1.00 95.69 238 ILE A O 1
ATOM 1944 N N . THR A 1 239 ? 16.851 0.832 0.090 1.00 95.12 239 THR A N 1
ATOM 1945 C CA . THR A 1 239 ? 17.102 1.787 1.179 1.00 95.12 239 THR A CA 1
ATOM 1946 C C . THR A 1 239 ? 15.895 1.973 2.098 1.00 95.12 239 THR A C 1
ATOM 1948 O O . THR A 1 239 ? 16.091 2.384 3.241 1.00 95.12 239 THR A O 1
ATOM 1951 N N . VAL A 1 240 ? 14.692 1.550 1.679 1.00 96.81 240 VAL A N 1
ATOM 1952 C CA . VAL A 1 240 ? 13.495 1.472 2.534 1.00 96.81 240 VAL A CA 1
ATOM 1953 C C . VAL A 1 240 ? 13.763 0.780 3.869 1.00 96.81 240 VAL A C 1
ATOM 1955 O O . VAL A 1 240 ? 13.218 1.197 4.884 1.00 96.81 240 VAL A O 1
ATOM 1958 N N . ARG A 1 241 ? 14.640 -0.236 3.905 1.00 96.50 241 ARG A N 1
ATOM 1959 C CA . ARG A 1 241 ? 14.994 -0.948 5.143 1.00 96.50 241 ARG A CA 1
ATOM 1960 C C . ARG A 1 241 ? 15.709 -0.035 6.135 1.00 96.50 241 ARG A C 1
ATOM 1962 O O . ARG A 1 241 ? 15.373 -0.014 7.316 1.00 96.50 241 ARG A O 1
ATOM 1969 N N . ASN A 1 242 ? 16.694 0.715 5.646 1.00 95.75 242 ASN A N 1
ATOM 1970 C CA . ASN A 1 242 ? 17.487 1.625 6.468 1.00 95.75 242 ASN A CA 1
ATOM 1971 C C . ASN A 1 242 ? 16.647 2.824 6.905 1.00 95.75 242 ASN A C 1
ATOM 1973 O O . ASN A 1 242 ? 16.722 3.233 8.059 1.00 95.75 242 ASN A O 1
ATOM 1977 N N . ASP A 1 243 ? 15.803 3.345 6.017 1.00 96.50 243 ASP A N 1
ATOM 1978 C CA . ASP A 1 243 ? 14.892 4.435 6.352 1.00 96.50 243 ASP A CA 1
ATOM 1979 C C . ASP A 1 243 ? 13.862 3.998 7.400 1.00 96.50 243 ASP A C 1
ATOM 1981 O O . ASP A 1 243 ? 13.688 4.682 8.406 1.00 96.50 243 ASP A O 1
ATOM 1985 N N . LEU A 1 244 ? 13.254 2.817 7.243 1.00 97.25 244 LEU A N 1
ATOM 1986 C CA . LEU A 1 244 ? 12.333 2.257 8.234 1.00 97.25 244 LEU A CA 1
ATOM 1987 C C . LEU A 1 244 ? 13.012 2.123 9.601 1.00 97.25 244 LEU A C 1
ATOM 1989 O O . LEU A 1 244 ? 12.435 2.494 10.625 1.00 97.25 244 LEU A O 1
ATOM 1993 N N . LYS A 1 245 ? 14.263 1.649 9.620 1.00 96.06 245 LYS A N 1
ATOM 1994 C CA . LYS A 1 245 ? 15.048 1.551 10.848 1.00 96.06 245 LYS A CA 1
ATOM 1995 C C . LYS A 1 245 ? 15.271 2.923 11.493 1.00 96.06 245 LYS A C 1
ATOM 1997 O O . LYS A 1 245 ? 14.920 3.123 12.653 1.00 96.06 245 LYS A O 1
ATOM 2002 N N . ASN A 1 246 ? 15.799 3.873 10.724 1.00 95.31 246 ASN A N 1
ATOM 2003 C CA . ASN A 1 246 ? 16.233 5.185 11.207 1.00 95.31 246 ASN A CA 1
ATOM 2004 C C . ASN A 1 246 ? 15.073 6.090 11.647 1.00 95.31 246 ASN A C 1
ATOM 2006 O O . ASN A 1 246 ? 15.219 6.883 12.585 1.00 95.31 246 ASN A O 1
ATOM 2010 N N . PHE A 1 247 ? 13.937 6.014 10.950 1.00 95.44 247 PHE A N 1
ATOM 2011 C CA . PHE A 1 247 ? 12.772 6.861 11.205 1.00 95.44 247 PHE A CA 1
ATOM 2012 C C . PHE A 1 247 ? 11.775 6.221 12.176 1.00 95.44 247 PHE A C 1
ATOM 2014 O O . PHE A 1 247 ? 11.097 6.956 12.892 1.00 95.44 247 PHE A O 1
ATOM 2021 N N . TYR A 1 248 ? 11.708 4.892 12.273 1.00 95.75 248 TYR A N 1
ATOM 2022 C CA . TYR A 1 248 ? 10.720 4.216 13.120 1.00 95.75 248 TYR A CA 1
ATOM 2023 C C . TYR A 1 248 ? 11.368 3.299 14.149 1.00 95.75 248 TYR A C 1
ATOM 2025 O O . TYR A 1 248 ? 11.245 3.558 15.342 1.00 95.75 248 TYR A O 1
ATOM 2033 N N . ILE A 1 249 ? 12.074 2.250 13.722 1.00 95.38 249 ILE A N 1
ATOM 2034 C CA . ILE A 1 249 ? 12.486 1.169 14.635 1.00 95.38 249 ILE A CA 1
ATOM 2035 C C . ILE A 1 249 ? 13.383 1.681 15.766 1.00 95.38 249 ILE A C 1
ATOM 2037 O O . ILE A 1 249 ? 13.123 1.387 16.925 1.00 95.38 249 ILE A O 1
ATOM 2041 N N . ASP A 1 250 ? 14.380 2.507 15.452 1.00 94.88 250 ASP A N 1
ATOM 2042 C CA . ASP A 1 250 ? 15.330 3.023 16.449 1.00 94.88 250 ASP A CA 1
ATOM 2043 C C . ASP A 1 250 ? 14.736 4.093 17.372 1.00 94.88 250 ASP A C 1
ATOM 2045 O O . ASP A 1 250 ? 15.357 4.488 18.357 1.00 94.88 250 ASP A O 1
ATOM 2049 N N . ARG A 1 251 ? 13.551 4.609 17.035 1.00 92.50 251 ARG A N 1
ATOM 2050 C CA . ARG A 1 251 ? 12.910 5.726 17.741 1.00 92.50 251 ARG A CA 1
ATOM 2051 C C . ARG A 1 251 ? 11.708 5.299 18.563 1.00 92.50 251 ARG A C 1
ATOM 2053 O O . ARG A 1 251 ? 11.246 6.066 19.403 1.00 92.50 251 ARG A O 1
ATOM 2060 N N . LEU A 1 252 ? 11.188 4.105 18.306 1.00 94.56 252 LEU A N 1
ATOM 2061 C CA . LEU A 1 252 ? 9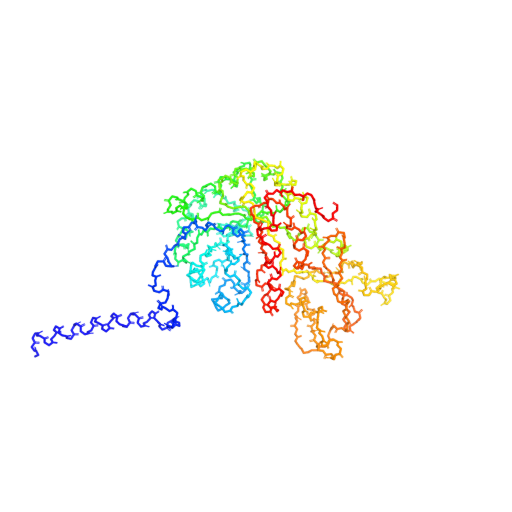.995 3.596 18.949 1.00 94.56 252 LEU A CA 1
ATOM 2062 C C . LEU A 1 252 ? 10.357 2.591 20.039 1.00 94.56 252 LEU A C 1
ATOM 2064 O O . LEU A 1 252 ? 11.167 1.695 19.812 1.00 94.56 252 LEU A O 1
ATOM 2068 N N . PRO A 1 253 ? 9.704 2.668 21.208 1.00 94.62 253 PRO A N 1
ATOM 2069 C CA . PRO A 1 253 ? 9.700 1.561 22.151 1.00 94.62 253 PRO A CA 1
ATOM 2070 C C . PRO A 1 253 ? 9.269 0.251 21.472 1.00 94.62 253 PRO A C 1
ATOM 2072 O O . PRO A 1 253 ? 8.280 0.224 20.736 1.00 94.62 253 PRO A O 1
ATOM 2075 N N . ASN A 1 254 ? 9.964 -0.852 21.772 1.00 92.50 254 ASN A N 1
ATOM 2076 C CA . ASN A 1 254 ? 9.741 -2.166 21.145 1.00 92.50 254 ASN A CA 1
ATOM 2077 C C . ASN A 1 254 ? 8.269 -2.616 21.157 1.00 92.50 254 ASN A C 1
ATOM 2079 O O . ASN A 1 254 ? 7.800 -3.246 20.210 1.00 92.50 254 ASN A O 1
ATOM 2083 N N . GLN A 1 255 ? 7.524 -2.261 22.206 1.00 92.06 255 GLN A N 1
ATOM 2084 C CA . GLN A 1 255 ? 6.104 -2.590 22.358 1.00 92.06 255 GLN A CA 1
ATOM 2085 C C . GLN A 1 255 ? 5.192 -1.985 21.280 1.00 92.06 255 GLN A C 1
ATOM 2087 O O . GLN A 1 255 ? 4.083 -2.480 21.108 1.00 92.06 255 GLN A O 1
ATOM 2092 N N . TYR A 1 256 ? 5.639 -0.949 20.561 1.00 94.44 256 TYR A N 1
ATOM 2093 C CA . TYR A 1 256 ? 4.878 -0.313 19.483 1.00 94.44 256 TYR A CA 1
ATOM 2094 C C . TYR A 1 256 ? 5.250 -0.826 18.091 1.00 94.44 256 TYR A C 1
ATOM 2096 O O . TYR A 1 256 ? 4.481 -0.635 17.150 1.00 94.44 256 TYR A O 1
ATOM 2104 N N . LEU A 1 257 ? 6.386 -1.516 17.930 1.00 94.25 257 LEU A N 1
ATOM 2105 C CA . LEU A 1 257 ? 6.818 -2.022 16.618 1.00 94.25 257 LEU A CA 1
ATOM 2106 C C . LEU A 1 257 ? 5.799 -2.991 16.016 1.00 94.25 257 LEU A C 1
ATOM 2108 O O . LEU A 1 257 ? 5.628 -3.049 14.802 1.00 94.25 257 LEU A O 1
ATOM 2112 N N . ASN A 1 258 ? 5.056 -3.700 16.866 1.00 92.44 258 ASN A N 1
ATOM 2113 C CA . ASN A 1 258 ? 3.999 -4.617 16.463 1.00 92.44 258 ASN A CA 1
ATOM 2114 C C . ASN A 1 258 ? 2.780 -3.925 15.804 1.00 92.44 258 ASN A C 1
ATOM 2116 O O . ASN A 1 258 ? 1.988 -4.647 15.190 1.00 92.44 258 ASN A O 1
ATOM 2120 N N . LYS A 1 259 ? 2.641 -2.594 15.924 1.00 94.19 259 LYS A N 1
ATOM 2121 C CA . LYS A 1 259 ? 1.609 -1.754 15.289 1.00 94.19 259 LYS A CA 1
ATOM 2122 C C . LYS A 1 259 ? 2.065 -1.127 13.967 1.00 94.19 259 LYS A C 1
ATOM 2124 O O . LYS A 1 259 ? 1.235 -0.606 13.227 1.00 94.19 259 LYS A O 1
ATOM 2129 N N . VAL A 1 260 ? 3.365 -1.156 13.671 1.00 96.62 260 VAL A N 1
ATOM 2130 C CA . VAL A 1 260 ? 3.934 -0.576 12.447 1.00 96.62 260 VAL A CA 1
ATOM 2131 C C . VAL A 1 260 ? 3.742 -1.544 11.282 1.00 96.62 260 VAL A C 1
ATOM 2133 O O . VAL A 1 260 ? 4.115 -2.716 11.376 1.00 96.62 260 VAL A O 1
ATOM 2136 N N . ILE A 1 261 ? 3.174 -1.054 10.183 1.00 97.38 261 ILE A N 1
ATOM 2137 C CA . ILE A 1 261 ? 2.914 -1.820 8.965 1.00 97.38 261 ILE A CA 1
ATOM 2138 C C . ILE A 1 261 ? 3.612 -1.135 7.787 1.00 97.38 261 ILE A C 1
ATOM 2140 O O . ILE A 1 261 ? 3.311 0.013 7.479 1.00 97.38 261 ILE A O 1
ATOM 2144 N N . LEU A 1 262 ? 4.536 -1.816 7.112 1.00 98.12 262 LEU A N 1
ATOM 2145 C CA . LEU A 1 262 ? 5.222 -1.265 5.936 1.00 98.12 262 LEU A CA 1
ATOM 2146 C C . LEU A 1 262 ? 4.376 -1.481 4.673 1.00 98.12 262 LEU A C 1
ATOM 2148 O O . LEU A 1 262 ? 4.039 -2.617 4.368 1.00 98.12 262 LEU A O 1
ATOM 2152 N N . ILE A 1 263 ? 4.064 -0.435 3.912 1.00 98.19 263 ILE A N 1
ATOM 2153 C CA . ILE A 1 263 ? 3.268 -0.526 2.679 1.00 98.19 263 ILE A CA 1
ATOM 2154 C C . ILE A 1 263 ? 4.182 -0.358 1.464 1.00 98.19 263 ILE A C 1
ATOM 2156 O O . ILE A 1 263 ? 4.895 0.639 1.354 1.00 98.19 263 ILE A O 1
ATOM 2160 N N . LEU A 1 264 ? 4.155 -1.331 0.549 1.00 98.00 264 LEU A N 1
ATOM 2161 C CA . LEU A 1 264 ? 5.006 -1.373 -0.647 1.00 98.00 264 LEU A CA 1
ATOM 2162 C C . LEU A 1 264 ? 4.186 -1.278 -1.947 1.00 98.00 264 LEU A C 1
ATOM 2164 O O . LEU A 1 264 ? 3.007 -1.643 -1.957 1.00 98.00 264 LEU A O 1
ATOM 2168 N N . PRO A 1 265 ? 4.774 -0.792 -3.054 1.00 97.06 265 PRO A N 1
ATOM 2169 C CA . PRO A 1 265 ? 4.036 -0.593 -4.291 1.00 97.06 265 PRO A CA 1
ATOM 2170 C C . PRO A 1 265 ? 3.852 -1.915 -5.045 1.00 97.06 265 PRO A C 1
ATOM 2172 O O . PRO A 1 265 ? 4.793 -2.687 -5.208 1.00 97.06 265 PRO A O 1
ATOM 2175 N N . TYR A 1 266 ? 2.645 -2.167 -5.551 1.00 96.44 266 TYR A N 1
ATOM 2176 C CA . TYR A 1 266 ? 2.339 -3.261 -6.494 1.00 96.44 266 TYR A CA 1
ATOM 2177 C C . TYR A 1 266 ? 2.255 -2.751 -7.945 1.00 96.44 266 TYR A C 1
ATOM 2179 O O . TYR A 1 266 ? 1.587 -3.319 -8.809 1.00 96.44 266 TYR A O 1
ATOM 2187 N N . TYR A 1 267 ? 2.923 -1.633 -8.209 1.00 95.75 267 TYR A N 1
ATOM 2188 C CA . TYR A 1 267 ? 2.959 -0.935 -9.486 1.00 95.75 267 TYR A CA 1
ATOM 2189 C C . TYR A 1 267 ? 4.398 -0.549 -9.831 1.00 95.75 267 TYR A C 1
ATOM 2191 O O . TYR A 1 267 ? 5.317 -0.693 -9.024 1.00 95.75 267 TYR A O 1
ATOM 2199 N N . GLY A 1 268 ? 4.583 -0.041 -11.042 1.00 95.38 268 GLY A N 1
ATOM 2200 C CA . GLY A 1 268 ? 5.831 0.571 -11.471 1.00 95.38 268 GLY A CA 1
ATOM 2201 C C . GLY A 1 268 ? 5.595 1.897 -12.168 1.00 95.38 268 GLY A C 1
ATOM 2202 O O . GLY A 1 268 ? 4.471 2.400 -12.227 1.00 95.38 268 GLY A O 1
ATOM 2203 N N . TYR A 1 269 ? 6.661 2.435 -12.738 1.00 94.81 269 TYR A N 1
ATOM 2204 C CA . TYR A 1 269 ? 6.600 3.578 -13.632 1.00 94.81 269 TYR A CA 1
ATOM 2205 C C . TYR A 1 269 ? 7.234 3.231 -14.967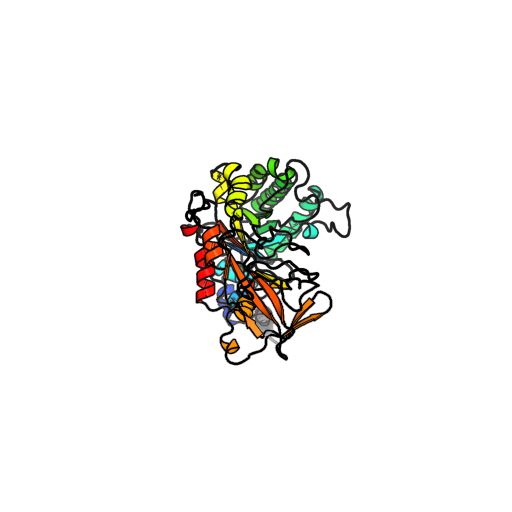 1.00 94.81 269 TYR A C 1
ATOM 2207 O O . TYR A 1 269 ? 8.194 2.466 -15.026 1.00 94.81 269 TYR A O 1
ATOM 2215 N N . ILE A 1 270 ? 6.726 3.854 -16.023 1.00 92.56 270 ILE A N 1
ATOM 2216 C CA . ILE A 1 270 ? 7.323 3.851 -17.352 1.00 92.56 270 ILE A CA 1
ATOM 2217 C C . ILE A 1 270 ? 7.665 5.277 -17.771 1.00 92.56 270 ILE A C 1
ATOM 2219 O O . ILE A 1 270 ? 6.896 6.209 -17.521 1.00 92.56 270 ILE A O 1
ATOM 2223 N N . THR A 1 271 ? 8.810 5.447 -18.420 1.00 90.69 271 THR A N 1
ATOM 2224 C CA . THR A 1 271 ? 9.238 6.732 -18.972 1.00 90.69 271 THR A CA 1
ATOM 2225 C C . THR A 1 271 ? 9.955 6.570 -20.303 1.00 90.69 271 THR A C 1
ATOM 2227 O O . THR A 1 271 ? 10.513 5.509 -20.591 1.00 90.69 271 THR A O 1
ATOM 2230 N N . LYS A 1 272 ? 9.953 7.641 -21.097 1.00 88.69 272 LYS A N 1
ATOM 2231 C CA . LYS A 1 272 ? 10.783 7.767 -22.291 1.00 88.69 272 LYS A CA 1
ATOM 2232 C C . LYS A 1 272 ? 12.182 8.212 -21.869 1.00 88.69 272 LYS A C 1
ATOM 2234 O O . LYS A 1 272 ? 12.326 9.161 -21.095 1.00 88.69 272 LYS A O 1
ATOM 2239 N N . CYS A 1 273 ? 13.207 7.533 -22.370 1.00 87.69 273 CYS A N 1
ATOM 2240 C CA . CYS A 1 273 ? 14.587 7.941 -22.143 1.00 87.69 273 CYS A CA 1
ATOM 2241 C C . CYS A 1 273 ? 14.950 9.084 -23.100 1.00 87.69 273 CYS A C 1
ATOM 2243 O O . CYS A 1 273 ? 14.571 9.064 -24.275 1.00 87.69 273 CYS A O 1
ATOM 2245 N N . LYS A 1 274 ? 15.718 10.064 -22.617 1.00 85.56 274 LYS A N 1
ATOM 2246 C CA . LYS A 1 274 ? 16.232 11.165 -23.434 1.00 85.56 274 LYS A CA 1
ATOM 2247 C C . LYS A 1 274 ? 17.170 10.623 -24.527 1.00 85.56 274 LYS A C 1
ATOM 2249 O O . LYS A 1 274 ? 18.038 9.792 -24.252 1.00 85.56 274 LYS A O 1
ATOM 2254 N N . ARG A 1 275 ? 17.015 11.108 -25.765 1.00 78.88 275 ARG A N 1
ATOM 2255 C CA . ARG A 1 275 ? 17.973 10.876 -26.865 1.00 78.88 275 ARG A CA 1
ATOM 2256 C C . ARG A 1 275 ? 19.158 11.831 -26.731 1.00 78.88 275 ARG A C 1
ATOM 2258 O O . ARG A 1 275 ? 18.996 12.965 -26.291 1.00 78.88 275 ARG A O 1
ATOM 2265 N N . ASN A 1 276 ? 20.351 11.394 -27.122 1.00 67.44 276 ASN A N 1
ATOM 2266 C CA . ASN A 1 276 ? 21.484 12.309 -27.202 1.00 67.44 276 ASN A CA 1
ATOM 2267 C C . ASN A 1 276 ? 21.318 13.205 -28.435 1.00 67.44 276 ASN A C 1
ATOM 2269 O O . ASN A 1 276 ? 21.238 12.709 -29.552 1.00 67.44 276 ASN A O 1
ATOM 2273 N N . ASP A 1 277 ? 21.307 14.523 -28.230 1.00 57.38 277 ASP A N 1
ATOM 2274 C CA . ASP A 1 277 ? 20.944 15.529 -29.244 1.00 57.38 277 ASP A CA 1
ATOM 2275 C C . ASP A 1 277 ? 21.890 15.554 -30.478 1.00 57.38 277 ASP A C 1
ATOM 2277 O O . ASP A 1 277 ? 21.556 16.140 -31.504 1.00 57.38 277 ASP A O 1
ATOM 2281 N N . ASN A 1 278 ? 23.038 14.862 -30.416 1.00 52.69 278 ASN A N 1
ATOM 2282 C CA . ASN A 1 278 ? 24.031 14.747 -31.498 1.00 52.69 278 ASN A CA 1
ATOM 2283 C C . ASN A 1 278 ? 24.172 13.328 -32.082 1.00 52.69 278 ASN A C 1
ATOM 2285 O O . ASN A 1 278 ? 25.062 13.087 -32.898 1.00 52.69 278 ASN A O 1
ATOM 2289 N N . SER A 1 279 ? 23.331 12.374 -31.679 1.00 50.16 279 SER A N 1
ATOM 2290 C CA . SER A 1 279 ? 23.338 11.021 -32.234 1.00 50.16 279 SER A CA 1
ATOM 2291 C C . SER A 1 279 ? 21.921 10.568 -32.561 1.00 50.16 279 SER A C 1
ATOM 2293 O O . SER A 1 279 ? 20.998 10.690 -31.764 1.00 50.16 279 SER A O 1
ATOM 2295 N N . SER A 1 280 ? 21.747 9.943 -33.726 1.00 49.25 280 SER A N 1
ATOM 2296 C CA . SER A 1 280 ? 20.534 9.176 -34.041 1.00 49.25 280 SER A CA 1
ATOM 2297 C C . SER A 1 280 ? 20.288 8.024 -33.049 1.00 49.25 280 SER A C 1
ATOM 2299 O O . SER A 1 280 ? 19.185 7.476 -33.016 1.00 49.25 280 SER A O 1
ATOM 2301 N N . TYR A 1 281 ? 21.287 7.709 -32.220 1.00 48.72 281 TYR A N 1
ATOM 2302 C CA . TYR A 1 281 ? 21.310 6.675 -31.194 1.00 48.72 281 TYR A CA 1
ATOM 2303 C C . TYR A 1 281 ? 21.152 7.249 -29.777 1.00 48.72 281 TYR A C 1
ATOM 2305 O O . TYR A 1 281 ? 21.575 8.370 -29.484 1.00 48.72 281 TYR A O 1
ATOM 2313 N N . TYR A 1 282 ? 20.569 6.453 -28.878 1.00 54.88 282 TYR A N 1
ATOM 2314 C CA . TYR A 1 282 ? 20.727 6.634 -27.432 1.00 54.88 282 TYR A CA 1
ATOM 2315 C C . TYR A 1 282 ? 22.220 6.608 -27.088 1.00 54.88 282 TYR A C 1
ATOM 2317 O O . TYR A 1 282 ? 22.970 5.942 -27.795 1.00 54.88 282 TYR A O 1
ATOM 2325 N N . SER A 1 283 ? 22.649 7.374 -26.077 1.00 47.72 283 SER A N 1
ATOM 2326 C CA . SER A 1 283 ? 24.060 7.518 -25.674 1.00 47.72 283 SER A CA 1
ATOM 2327 C C . SER A 1 283 ? 24.868 6.233 -25.853 1.00 47.72 283 SER A C 1
ATOM 2329 O O . SER A 1 283 ? 24.358 5.185 -25.472 1.00 47.72 283 SER A O 1
ATOM 2331 N N . ASN A 1 284 ? 26.087 6.353 -26.401 1.00 42.62 284 ASN A N 1
ATOM 2332 C CA . ASN A 1 284 ? 27.049 5.305 -26.799 1.00 42.62 284 ASN A CA 1
ATOM 2333 C C . ASN A 1 284 ? 27.477 4.308 -25.690 1.00 42.62 284 ASN A C 1
ATOM 2335 O O . ASN A 1 284 ? 28.650 3.969 -25.578 1.00 42.62 284 ASN A O 1
ATOM 2339 N N . ASP A 1 285 ? 26.556 3.836 -24.859 1.00 50.53 285 ASP A N 1
ATOM 2340 C CA . ASP A 1 285 ? 26.718 2.586 -24.143 1.00 50.53 285 ASP A CA 1
ATOM 2341 C C . ASP A 1 285 ? 26.603 1.478 -25.188 1.00 50.53 285 ASP A C 1
ATOM 2343 O O . ASP A 1 285 ? 25.518 1.213 -25.717 1.00 50.53 285 ASP A O 1
ATOM 2347 N N . ASP A 1 286 ? 27.709 0.782 -25.433 1.00 47.88 286 ASP A N 1
ATOM 2348 C CA . ASP A 1 286 ? 27.800 -0.413 -26.285 1.00 47.88 286 ASP A CA 1
ATOM 2349 C C . ASP A 1 286 ? 26.825 -1.547 -25.866 1.00 47.88 286 ASP A C 1
ATOM 2351 O O . ASP A 1 286 ? 26.738 -2.584 -26.521 1.00 47.88 286 ASP A O 1
ATOM 2355 N N . ASN A 1 287 ? 26.046 -1.345 -24.794 1.00 54.03 287 ASN A N 1
ATOM 2356 C CA . ASN A 1 287 ? 25.108 -2.293 -24.200 1.00 54.03 287 ASN A CA 1
ATOM 2357 C C . ASN A 1 287 ? 23.626 -2.068 -24.573 1.00 54.03 287 ASN A C 1
ATOM 2359 O O . ASN A 1 287 ? 22.788 -2.893 -24.205 1.00 54.03 287 ASN A O 1
ATOM 2363 N N . GLY A 1 288 ? 23.264 -0.993 -25.289 1.00 66.00 288 GLY A N 1
ATOM 2364 C CA . GLY A 1 288 ? 21.917 -0.803 -25.861 1.00 66.00 288 GLY A CA 1
ATOM 2365 C C . GLY A 1 288 ? 20.743 -1.097 -24.902 1.00 66.00 288 GLY A C 1
ATOM 2366 O O . GLY A 1 288 ? 20.638 -0.506 -23.828 1.00 66.00 288 GLY A O 1
ATOM 2367 N N . LEU A 1 289 ? 19.858 -2.033 -25.284 1.00 68.25 289 LEU A N 1
ATOM 2368 C CA . LEU A 1 289 ? 18.697 -2.516 -24.504 1.00 68.25 289 LEU A CA 1
ATOM 2369 C C . LEU A 1 289 ? 19.040 -3.058 -23.104 1.00 68.25 289 LEU A C 1
ATOM 2371 O O . LEU A 1 289 ? 18.135 -3.252 -22.299 1.00 68.25 289 LEU A O 1
ATOM 2375 N N . LEU A 1 290 ? 20.306 -3.321 -22.793 1.00 75.31 290 LEU A N 1
ATOM 2376 C CA . LEU A 1 290 ? 20.733 -3.841 -21.493 1.00 75.31 290 LEU A CA 1
ATOM 2377 C C . LEU A 1 290 ? 21.227 -2.743 -20.544 1.00 75.31 290 LEU A C 1
ATOM 2379 O O . LEU A 1 290 ? 21.433 -3.008 -19.361 1.00 75.31 290 LEU A O 1
ATOM 2383 N N . SER A 1 291 ? 21.376 -1.507 -21.030 1.00 78.00 291 SER A N 1
ATOM 2384 C CA . SER A 1 291 ? 21.843 -0.391 -20.208 1.00 78.00 291 SER A CA 1
ATOM 2385 C C . SER A 1 291 ? 20.869 -0.103 -19.058 1.00 78.00 291 SER A C 1
ATOM 2387 O O . SER A 1 291 ? 19.644 -0.114 -19.220 1.00 78.00 291 SER A O 1
ATOM 2389 N N . ASN A 1 292 ? 21.415 0.170 -17.877 1.00 79.06 292 ASN A N 1
ATOM 2390 C CA . ASN A 1 292 ? 20.674 0.702 -16.735 1.00 79.06 292 ASN A CA 1
ATOM 2391 C C . ASN A 1 292 ? 20.593 2.241 -16.771 1.00 79.06 292 ASN A C 1
ATOM 2393 O O . ASN A 1 292 ? 19.888 2.834 -15.958 1.00 79.06 292 ASN A O 1
ATOM 2397 N N . GLU A 1 293 ? 21.245 2.905 -17.725 1.00 84.00 293 GLU A N 1
ATOM 2398 C CA . GLU A 1 293 ? 21.196 4.355 -17.870 1.00 84.00 293 GLU A CA 1
ATOM 2399 C C . GLU A 1 293 ? 19.979 4.758 -18.712 1.00 84.00 293 GLU A C 1
ATOM 2401 O O . GLU A 1 293 ? 19.883 4.462 -19.906 1.00 84.00 293 GLU A O 1
ATOM 2406 N N . CYS A 1 294 ? 19.023 5.431 -18.070 1.00 86.81 294 CYS A N 1
ATOM 2407 C CA . CYS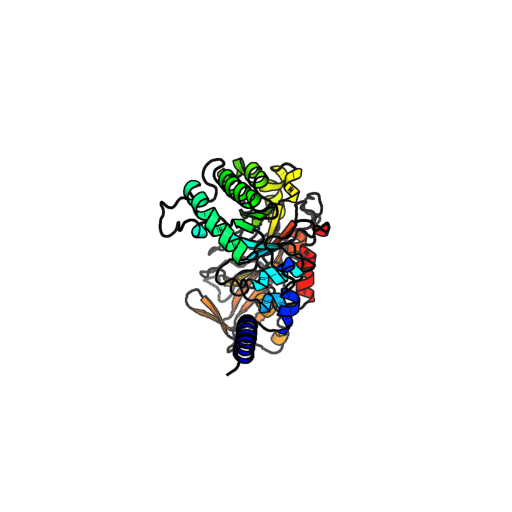 A 1 294 ? 17.892 6.088 -18.716 1.00 86.81 294 CYS A CA 1
ATOM 2408 C C . CYS A 1 294 ? 17.679 7.436 -18.038 1.00 86.81 294 CYS A C 1
ATOM 2410 O O . CYS A 1 294 ? 17.238 7.503 -16.890 1.00 86.81 294 CYS A O 1
ATOM 2412 N N . ILE A 1 295 ? 18.015 8.511 -18.743 1.00 88.81 295 ILE A N 1
ATOM 2413 C CA . ILE A 1 295 ? 17.727 9.864 -18.282 1.00 88.81 295 ILE A CA 1
ATOM 2414 C C . ILE A 1 295 ? 16.289 10.194 -18.658 1.00 88.81 295 ILE A C 1
ATOM 2416 O O . ILE A 1 295 ? 15.920 10.062 -19.824 1.00 88.81 295 ILE A O 1
ATOM 2420 N N . ILE A 1 296 ? 15.487 10.608 -17.680 1.00 85.50 296 ILE A N 1
ATOM 2421 C CA . ILE A 1 296 ? 14.085 10.970 -17.894 1.00 85.50 296 ILE A CA 1
ATOM 2422 C C . ILE A 1 296 ? 14.020 12.149 -18.870 1.00 85.50 296 ILE A C 1
ATOM 2424 O O . ILE A 1 296 ? 14.630 13.197 -18.630 1.00 85.50 296 ILE A O 1
ATOM 2428 N N . ASP A 1 297 ? 13.297 11.954 -19.972 1.00 83.06 297 ASP A N 1
ATOM 2429 C CA . ASP A 1 297 ? 13.025 12.984 -20.975 1.00 83.06 297 ASP A CA 1
ATOM 2430 C C . ASP A 1 297 ? 12.034 14.049 -20.444 1.00 83.06 297 ASP A C 1
ATOM 2432 O O . ASP A 1 297 ? 11.722 14.111 -19.256 1.00 83.06 297 ASP A O 1
ATOM 2436 N N . ASP A 1 298 ? 11.509 14.909 -21.313 1.00 77.56 298 ASP A N 1
ATOM 2437 C CA . ASP A 1 298 ? 10.458 15.879 -20.982 1.00 77.56 298 ASP A CA 1
ATOM 2438 C C . ASP A 1 298 ? 9.143 15.250 -20.481 1.00 77.56 298 ASP A C 1
ATOM 2440 O O . ASP A 1 298 ? 8.310 15.926 -19.872 1.00 77.56 298 ASP A O 1
ATOM 2444 N N . PHE A 1 299 ? 8.946 13.948 -20.693 1.00 73.06 299 PHE A N 1
ATOM 2445 C CA . PHE A 1 299 ? 7.740 13.248 -20.273 1.00 73.06 299 PHE A CA 1
ATOM 2446 C C . PHE A 1 299 ? 7.803 12.853 -18.799 1.00 73.06 299 PHE A C 1
ATOM 2448 O O . PHE A 1 299 ? 8.671 12.090 -18.372 1.00 73.06 299 PHE A O 1
ATOM 2455 N N . LYS A 1 300 ? 6.819 13.321 -18.021 1.00 80.75 300 LYS A N 1
ATOM 2456 C CA . LYS A 1 300 ? 6.616 12.854 -16.647 1.00 80.75 300 LYS A CA 1
ATOM 2457 C C . LYS A 1 300 ? 6.394 11.334 -16.667 1.00 80.75 300 LYS A C 1
ATOM 2459 O O . LYS A 1 300 ? 5.494 10.885 -17.384 1.00 80.75 300 LYS A O 1
ATOM 2464 N N . PRO A 1 301 ? 7.144 10.547 -15.874 1.00 89.50 301 PRO A N 1
ATOM 2465 C CA . PRO A 1 301 ? 6.924 9.110 -15.807 1.00 89.50 301 PRO A CA 1
ATOM 2466 C C . PRO A 1 301 ? 5.486 8.781 -15.421 1.00 89.50 301 PRO A C 1
ATOM 2468 O O . PRO A 1 301 ? 4.893 9.419 -14.546 1.00 89.50 301 PRO A O 1
ATOM 2471 N N . ARG A 1 302 ? 4.927 7.770 -16.082 1.00 90.50 302 ARG A N 1
ATOM 2472 C CA . ARG A 1 302 ? 3.555 7.320 -15.865 1.00 90.50 302 ARG A CA 1
ATOM 2473 C C . ARG A 1 302 ? 3.546 6.075 -15.000 1.00 90.50 302 ARG A C 1
ATOM 2475 O O . ARG A 1 302 ? 4.269 5.125 -15.282 1.00 90.50 302 ARG A O 1
ATOM 2482 N N . GLN A 1 303 ? 2.680 6.066 -13.998 1.00 92.88 303 GLN A N 1
ATOM 2483 C CA . GLN A 1 303 ? 2.414 4.880 -13.198 1.00 92.88 303 GLN A CA 1
ATOM 2484 C C . GLN A 1 303 ? 1.739 3.790 -14.046 1.00 92.88 303 GLN A C 1
ATOM 2486 O O . GLN A 1 303 ? 0.790 4.077 -14.779 1.00 92.88 303 GLN A O 1
ATOM 2491 N N . ILE A 1 304 ? 2.202 2.546 -13.929 1.00 93.62 304 ILE A N 1
ATOM 2492 C CA . ILE A 1 304 ? 1.632 1.380 -14.616 1.00 93.62 304 ILE A CA 1
ATOM 2493 C C . ILE A 1 304 ? 1.370 0.225 -13.659 1.00 93.62 304 ILE A C 1
ATOM 2495 O O . ILE A 1 304 ? 2.122 -0.008 -12.712 1.00 93.62 304 ILE A O 1
ATOM 2499 N N . THR A 1 305 ? 0.291 -0.505 -13.919 1.00 93.56 305 THR A N 1
ATOM 2500 C CA . THR A 1 305 ? -0.073 -1.732 -13.204 1.00 93.56 305 THR A CA 1
ATOM 2501 C C . THR A 1 305 ? 0.900 -2.866 -13.513 1.00 93.56 305 THR A C 1
ATOM 2503 O O . THR A 1 305 ? 1.579 -2.870 -14.541 1.00 93.56 305 THR A O 1
ATOM 2506 N N . TYR A 1 306 ? 0.926 -3.890 -12.664 1.00 92.62 306 TYR A N 1
ATOM 2507 C CA . TYR A 1 306 ? 1.745 -5.066 -12.934 1.00 92.62 306 TYR A CA 1
ATOM 2508 C C . TYR A 1 306 ? 1.224 -5.874 -14.129 1.00 92.62 306 TYR A C 1
ATOM 2510 O O . TYR A 1 306 ? 2.011 -6.476 -14.851 1.00 92.62 306 TYR A O 1
ATOM 2518 N N . LYS A 1 307 ? -0.085 -5.827 -14.406 1.00 89.50 307 LYS A N 1
ATOM 2519 C CA . LYS A 1 307 ? -0.666 -6.391 -15.635 1.00 89.50 307 LYS A CA 1
ATOM 2520 C C . LYS A 1 307 ? -0.116 -5.719 -16.896 1.00 89.50 307 LYS A C 1
ATOM 2522 O O . LYS A 1 307 ? 0.211 -6.410 -17.860 1.00 89.50 307 LYS A O 1
ATOM 2527 N N . GLU A 1 308 ? 0.008 -4.391 -16.894 1.00 91.25 308 GLU A N 1
ATOM 2528 C CA . GLU A 1 308 ? 0.661 -3.660 -17.989 1.00 91.25 308 GLU A CA 1
ATOM 2529 C C . GLU A 1 308 ? 2.143 -4.036 -18.099 1.00 91.25 308 GLU A C 1
ATOM 2531 O O . GLU A 1 308 ? 2.617 -4.287 -19.204 1.00 91.25 308 GLU A O 1
ATOM 2536 N N . ILE A 1 309 ? 2.861 -4.131 -16.972 1.00 92.00 309 ILE A N 1
ATOM 2537 C CA . ILE A 1 309 ? 4.275 -4.543 -16.949 1.00 92.00 309 ILE A CA 1
ATOM 2538 C C . ILE A 1 309 ? 4.436 -5.935 -17.561 1.00 92.00 309 ILE A C 1
ATOM 2540 O O . ILE A 1 309 ? 5.229 -6.106 -18.480 1.00 92.00 309 ILE A O 1
ATOM 2544 N N . ASP A 1 310 ? 3.659 -6.918 -17.107 1.00 88.44 310 ASP A N 1
ATOM 2545 C CA . ASP A 1 310 ? 3.715 -8.289 -17.617 1.00 88.44 310 ASP A CA 1
ATOM 2546 C C . ASP A 1 310 ? 3.418 -8.344 -19.123 1.00 88.44 310 ASP A C 1
ATOM 2548 O O . ASP A 1 310 ? 4.143 -8.984 -19.888 1.00 88.44 310 ASP A O 1
ATOM 2552 N N . SER A 1 311 ? 2.421 -7.573 -19.570 1.00 86.25 311 SER A N 1
ATOM 2553 C CA . SER A 1 311 ? 2.050 -7.467 -20.985 1.00 86.25 311 SER A CA 1
ATOM 2554 C C . SER A 1 311 ? 3.136 -6.820 -21.846 1.00 86.25 311 SER A C 1
ATOM 2556 O O . SER A 1 311 ? 3.254 -7.167 -23.017 1.00 86.25 311 SER A O 1
ATOM 2558 N N . LEU A 1 312 ? 3.925 -5.888 -21.307 1.00 86.81 312 LEU A N 1
ATOM 2559 C CA . LEU A 1 312 ? 5.017 -5.224 -22.028 1.00 86.81 312 LEU A CA 1
ATOM 2560 C C . LEU A 1 312 ? 6.313 -6.047 -22.006 1.00 86.81 312 LEU A C 1
ATOM 2562 O O . LEU A 1 312 ? 7.041 -6.091 -22.997 1.00 86.81 312 LEU A O 1
ATOM 2566 N N . VAL A 1 313 ? 6.607 -6.705 -20.883 1.00 85.81 313 VAL A N 1
ATOM 2567 C CA . VAL A 1 313 ? 7.891 -7.374 -20.637 1.00 85.81 313 VAL A CA 1
ATOM 2568 C C . VAL A 1 313 ? 7.885 -8.831 -21.100 1.00 85.81 313 VAL A C 1
ATOM 2570 O O . VAL A 1 313 ? 8.867 -9.279 -21.691 1.00 85.81 313 VAL A O 1
ATOM 2573 N N . HIS A 1 314 ? 6.796 -9.571 -20.869 1.00 76.06 314 HIS A N 1
ATOM 2574 C CA . HIS A 1 314 ? 6.740 -11.028 -21.053 1.00 76.06 314 HIS A CA 1
ATOM 2575 C C . HIS A 1 314 ? 5.876 -11.485 -22.228 1.00 76.06 314 HIS A C 1
ATOM 2577 O O . HIS A 1 314 ? 5.617 -12.686 -22.361 1.00 76.06 314 HIS A O 1
ATOM 2583 N N . ASN A 1 315 ? 5.428 -10.576 -23.097 1.00 65.62 315 ASN A N 1
ATOM 2584 C CA . ASN A 1 315 ? 4.595 -10.954 -24.233 1.00 65.62 315 ASN A CA 1
ATOM 2585 C C . ASN A 1 315 ? 5.343 -11.925 -25.161 1.00 65.62 315 ASN A C 1
ATOM 2587 O O . ASN A 1 315 ? 6.136 -11.532 -26.015 1.00 65.62 315 ASN A O 1
ATOM 2591 N N . LYS A 1 316 ? 5.069 -13.228 -25.007 1.00 51.16 316 LYS A N 1
ATOM 2592 C CA . LYS A 1 316 ? 5.636 -14.316 -25.825 1.00 51.16 316 LYS A CA 1
ATOM 2593 C C . LYS A 1 316 ? 5.293 -14.178 -27.307 1.00 51.16 316 LYS A C 1
ATOM 2595 O O . LYS A 1 316 ? 5.950 -14.786 -28.149 1.00 51.16 316 LYS A O 1
ATOM 2600 N N . LYS A 1 317 ? 4.281 -13.374 -27.635 1.00 47.59 317 LYS A N 1
ATOM 2601 C CA . LYS A 1 317 ? 3.946 -13.025 -29.012 1.00 47.59 317 LYS A CA 1
ATOM 2602 C C . LYS A 1 317 ? 4.858 -11.944 -29.602 1.00 47.59 317 LYS A C 1
ATOM 2604 O O . LYS A 1 317 ? 4.714 -11.628 -30.765 1.00 47.59 317 LYS A O 1
ATOM 2609 N N . ASN A 1 318 ? 5.896 -11.483 -28.909 1.00 44.00 318 ASN A N 1
ATOM 2610 C CA . ASN A 1 318 ? 6.962 -10.700 -29.550 1.00 44.00 318 ASN A CA 1
ATOM 2611 C C . ASN A 1 318 ? 7.917 -11.550 -30.415 1.00 44.00 318 ASN A C 1
ATOM 2613 O O . ASN A 1 318 ? 8.815 -11.000 -31.039 1.00 44.00 318 ASN A O 1
ATOM 2617 N N . ASN A 1 319 ? 7.675 -12.865 -30.541 1.00 39.19 319 ASN A N 1
ATOM 2618 C CA . ASN A 1 319 ? 8.196 -13.675 -31.653 1.00 39.19 319 ASN A CA 1
ATOM 2619 C C . ASN A 1 319 ? 7.208 -13.810 -32.836 1.00 39.19 319 ASN A C 1
ATOM 2621 O O . ASN A 1 319 ? 7.595 -14.314 -33.885 1.00 39.19 319 ASN A O 1
ATOM 2625 N N . ILE A 1 320 ? 5.947 -13.372 -32.692 1.00 39.50 320 ILE A N 1
ATOM 2626 C CA . ILE A 1 320 ? 4.923 -13.298 -33.755 1.00 39.50 320 ILE A CA 1
ATOM 2627 C C . ILE A 1 320 ? 4.023 -12.087 -33.451 1.00 39.50 320 ILE A C 1
ATOM 2629 O O . ILE A 1 320 ? 2.990 -12.235 -32.795 1.00 39.50 320 ILE A O 1
ATOM 2633 N N . GLY A 1 321 ? 4.484 -10.900 -33.865 1.00 36.94 321 GLY A N 1
ATOM 2634 C CA . GLY A 1 321 ? 3.998 -9.570 -33.477 1.00 36.94 321 GLY A CA 1
ATOM 2635 C C . GLY A 1 321 ? 2.536 -9.472 -33.035 1.00 36.94 321 GLY A C 1
ATOM 2636 O O . GLY A 1 321 ? 1.620 -9.520 -33.856 1.00 36.94 321 GLY A O 1
ATOM 2637 N N . ILE A 1 322 ? 2.333 -9.269 -31.730 1.00 36.34 322 ILE A N 1
ATOM 2638 C CA . ILE A 1 322 ? 1.098 -8.688 -31.201 1.00 36.34 322 ILE A CA 1
ATOM 2639 C C . ILE A 1 322 ? 1.409 -7.349 -30.549 1.00 36.34 322 ILE A C 1
ATOM 2641 O O . ILE A 1 322 ? 2.335 -7.206 -29.757 1.00 36.34 322 ILE A O 1
ATOM 2645 N N . ASN A 1 323 ? 0.591 -6.384 -30.946 1.00 45.03 323 ASN A N 1
ATOM 2646 C CA . ASN A 1 323 ? 0.816 -4.957 -30.867 1.00 45.03 323 ASN A CA 1
ATOM 2647 C C . ASN A 1 323 ? 0.279 -4.369 -29.563 1.00 45.03 323 ASN A C 1
ATOM 2649 O O . ASN A 1 323 ? -0.876 -4.592 -29.209 1.00 45.03 323 ASN A O 1
ATOM 2653 N N . ILE A 1 324 ? 1.099 -3.568 -28.886 1.00 41.16 324 ILE A N 1
ATOM 2654 C CA . ILE A 1 324 ? 0.663 -2.688 -27.799 1.00 41.16 324 ILE A CA 1
ATOM 2655 C C . ILE A 1 324 ? 0.868 -1.249 -28.282 1.00 41.16 324 ILE A C 1
ATOM 2657 O O . ILE A 1 324 ? 1.986 -0.875 -28.638 1.00 41.16 324 ILE A O 1
ATOM 2661 N N . ASN A 1 325 ? -0.205 -0.456 -28.339 1.00 43.19 325 ASN A N 1
ATOM 2662 C CA . ASN A 1 325 ? -0.197 0.875 -28.944 1.00 43.19 325 ASN A CA 1
ATOM 2663 C C . ASN A 1 325 ? -0.115 1.940 -27.845 1.00 43.19 325 ASN A C 1
ATOM 2665 O O . ASN A 1 325 ? -1.120 2.256 -27.221 1.00 43.19 325 ASN A O 1
ATOM 2669 N N . ILE A 1 326 ? 1.067 2.491 -27.576 1.00 45.28 326 ILE A N 1
ATOM 2670 C CA . ILE A 1 326 ? 1.242 3.631 -26.663 1.00 45.28 326 ILE A CA 1
ATOM 2671 C C . ILE A 1 326 ? 0.911 4.907 -27.451 1.00 45.28 326 ILE A C 1
ATOM 2673 O O . ILE A 1 326 ? 1.751 5.391 -28.204 1.00 45.28 326 ILE A O 1
ATOM 2677 N N . ILE A 1 327 ? -0.305 5.445 -27.324 1.00 42.91 327 ILE A N 1
ATOM 2678 C CA . ILE A 1 327 ? -0.667 6.748 -27.908 1.00 42.91 327 ILE A CA 1
ATOM 2679 C C . ILE A 1 327 ? -0.365 7.835 -26.877 1.00 42.91 327 ILE A C 1
ATOM 2681 O O . ILE A 1 327 ? -0.989 7.875 -25.816 1.00 42.91 327 ILE A O 1
ATOM 2685 N N . ILE A 1 328 ? 0.581 8.720 -27.197 1.00 45.88 328 ILE A N 1
ATOM 2686 C CA . ILE A 1 328 ? 0.999 9.839 -26.344 1.00 45.88 328 ILE A CA 1
ATOM 2687 C C . ILE A 1 328 ? 0.310 11.104 -26.846 1.00 45.88 328 ILE A C 1
ATOM 2689 O O . ILE A 1 328 ? 0.773 11.729 -27.795 1.00 45.88 328 ILE A O 1
ATOM 2693 N N . ASN A 1 329 ? -0.781 11.503 -26.196 1.00 39.38 329 ASN A N 1
ATOM 2694 C CA . ASN A 1 329 ? -1.432 12.783 -26.469 1.00 39.38 329 ASN A CA 1
ATOM 2695 C C . ASN A 1 329 ? -1.333 13.667 -25.226 1.00 39.38 329 ASN A C 1
ATOM 2697 O O . ASN A 1 329 ? -1.926 13.342 -24.200 1.00 39.38 329 ASN A O 1
ATOM 2701 N N . ASN A 1 330 ? -0.601 14.784 -25.327 1.00 37.66 330 ASN A N 1
ATOM 2702 C CA . ASN A 1 330 ? -0.584 15.893 -24.360 1.00 37.66 330 ASN A CA 1
ATOM 2703 C C . ASN A 1 330 ? -0.673 15.448 -22.882 1.00 37.66 330 ASN A C 1
ATOM 2705 O O . ASN A 1 330 ? -1.631 15.779 -22.185 1.00 37.66 330 ASN A O 1
ATOM 2709 N N . ASN A 1 331 ? 0.339 14.704 -22.418 1.00 42.22 331 ASN A N 1
ATOM 2710 C CA . ASN A 1 331 ? 0.505 14.170 -21.052 1.00 42.22 331 ASN A CA 1
ATOM 2711 C C . ASN A 1 331 ? -0.338 12.942 -20.659 1.00 42.22 331 ASN A C 1
ATOM 2713 O O . ASN A 1 331 ? -0.205 12.478 -19.529 1.00 42.22 331 ASN A O 1
ATOM 2717 N N . ASN A 1 332 ? -1.131 12.363 -21.565 1.00 38.22 332 ASN A N 1
ATOM 2718 C CA . ASN A 1 332 ? -1.826 11.095 -21.337 1.00 38.22 332 ASN A CA 1
ATOM 2719 C C . ASN A 1 332 ? -1.323 10.018 -22.305 1.00 38.22 332 ASN A C 1
ATOM 2721 O O . ASN A 1 332 ? -1.347 10.197 -23.523 1.00 38.22 332 ASN A O 1
ATOM 2725 N N . ILE A 1 333 ? -0.878 8.891 -21.747 1.00 49.28 333 ILE A N 1
ATOM 2726 C CA . ILE A 1 333 ? -0.560 7.677 -22.502 1.00 49.28 333 ILE A CA 1
ATOM 2727 C C . ILE A 1 333 ? -1.807 6.792 -22.473 1.00 49.28 333 ILE A C 1
ATOM 2729 O O . ILE A 1 333 ? -2.137 6.240 -21.424 1.00 49.28 333 ILE A O 1
ATOM 2733 N N . ASN A 1 334 ? -2.486 6.658 -23.610 1.00 45.91 334 ASN A N 1
ATOM 2734 C CA . ASN A 1 334 ? -3.566 5.690 -23.789 1.00 45.91 334 ASN A CA 1
ATOM 2735 C C . ASN A 1 334 ? -3.025 4.460 -24.512 1.00 45.91 334 ASN A C 1
ATOM 2737 O O . ASN A 1 334 ? -2.451 4.585 -25.593 1.00 45.91 334 ASN A O 1
ATOM 2741 N N . ILE A 1 335 ? -3.225 3.284 -23.918 1.00 49.78 335 ILE A N 1
ATOM 2742 C CA . ILE A 1 335 ? -2.879 2.009 -24.543 1.00 49.78 335 ILE A CA 1
ATOM 2743 C C . ILE A 1 335 ? -4.097 1.520 -25.339 1.00 49.78 335 ILE A C 1
ATOM 2745 O O . ILE A 1 335 ? -5.056 1.046 -24.739 1.00 49.78 335 ILE A O 1
ATOM 2749 N N . ASN A 1 336 ? -4.086 1.665 -26.668 1.00 45.25 336 ASN A N 1
ATOM 2750 C CA . ASN A 1 336 ? -5.107 1.079 -27.554 1.00 45.25 336 ASN A CA 1
ATOM 2751 C C . ASN A 1 336 ? -4.578 -0.217 -28.194 1.00 45.25 336 ASN A C 1
ATOM 2753 O O . ASN A 1 336 ? -3.375 -0.415 -28.289 1.00 45.25 336 ASN A O 1
ATOM 2757 N N . GLU A 1 337 ? -5.454 -1.109 -28.655 1.00 43.81 337 GLU A N 1
ATOM 2758 C CA . GLU A 1 337 ? -5.049 -2.424 -29.199 1.00 43.81 337 GLU A CA 1
ATOM 2759 C C . GLU A 1 337 ? -4.835 -2.447 -30.729 1.00 43.81 337 GLU A C 1
ATOM 2761 O O . GLU A 1 337 ? -4.463 -3.475 -31.284 1.00 43.81 337 GLU A O 1
ATOM 2766 N N . ASN A 1 338 ? -5.008 -1.320 -31.431 1.00 41.19 338 ASN A N 1
ATOM 2767 C CA . ASN A 1 338 ? -5.093 -1.297 -32.899 1.00 41.19 338 ASN A CA 1
ATOM 2768 C C . ASN A 1 338 ? -4.056 -0.381 -33.574 1.00 41.19 338 ASN A C 1
ATOM 2770 O O . ASN A 1 338 ? -4.462 0.602 -34.178 1.00 41.19 338 ASN A O 1
ATOM 2774 N N . GLU A 1 339 ? -2.754 -0.670 -33.411 1.00 43.12 339 GLU A N 1
ATOM 2775 C CA . GLU A 1 339 ? -1.591 -0.296 -34.270 1.00 43.12 339 GLU A CA 1
ATOM 2776 C C . GLU A 1 339 ? -0.242 -0.428 -33.501 1.00 43.12 339 GLU A C 1
ATOM 2778 O O . GLU A 1 339 ? -0.222 -0.702 -32.304 1.00 43.12 339 GLU A O 1
ATOM 2783 N N . ASN A 1 340 ? 0.890 -0.393 -34.212 1.00 51.56 340 ASN A N 1
ATOM 2784 C CA . ASN A 1 340 ? 2.183 -1.011 -33.857 1.00 51.56 340 ASN A CA 1
ATOM 2785 C C . ASN A 1 340 ? 3.150 -0.109 -33.046 1.00 51.56 340 ASN A C 1
ATOM 2787 O O . ASN A 1 340 ? 3.859 0.664 -33.686 1.00 51.56 340 ASN A O 1
ATOM 2791 N N . ASN A 1 341 ? 3.327 -0.251 -31.716 1.00 62.62 341 ASN A N 1
ATOM 2792 C CA . ASN A 1 341 ? 4.275 0.630 -30.988 1.00 62.62 341 ASN A CA 1
ATOM 2793 C C . ASN A 1 341 ? 5.318 -0.013 -30.048 1.00 62.62 341 ASN A C 1
ATOM 2795 O O . ASN A 1 341 ? 6.064 0.747 -29.461 1.00 62.62 341 ASN A O 1
ATOM 2799 N N . ILE A 1 342 ? 5.481 -1.332 -29.882 1.00 66.56 342 ILE A N 1
ATOM 2800 C CA . ILE A 1 342 ? 6.673 -1.881 -29.179 1.00 66.56 342 ILE A CA 1
ATOM 2801 C C . ILE A 1 342 ? 7.282 -3.001 -30.010 1.00 66.56 342 ILE A C 1
ATOM 2803 O O . ILE A 1 342 ? 6.604 -3.969 -30.337 1.00 66.56 342 ILE A O 1
ATOM 2807 N N . VAL A 1 343 ? 8.557 -2.845 -30.364 1.00 67.06 343 VAL A N 1
ATOM 2808 C CA . VAL A 1 343 ? 9.268 -3.720 -31.307 1.00 67.06 343 VAL A CA 1
ATOM 2809 C C . VAL A 1 343 ? 10.231 -4.650 -30.578 1.00 67.06 343 VAL A C 1
ATOM 2811 O O . VAL A 1 343 ? 10.388 -5.800 -30.979 1.00 67.06 343 VAL A O 1
ATOM 2814 N N . LEU A 1 344 ? 10.867 -4.184 -29.498 1.00 74.75 344 LEU A N 1
ATOM 2815 C CA . LEU A 1 344 ? 11.836 -4.974 -28.734 1.00 74.75 344 LEU A CA 1
ATOM 2816 C C . LEU A 1 344 ? 11.695 -4.735 -27.231 1.00 74.75 344 LEU A C 1
ATOM 2818 O O . LEU A 1 344 ? 11.398 -3.626 -26.790 1.00 74.75 344 LEU A O 1
ATOM 2822 N N . SER A 1 345 ? 11.973 -5.781 -26.454 1.00 81.62 345 SER A N 1
ATOM 2823 C CA . SER A 1 345 ? 12.057 -5.749 -24.994 1.00 81.62 345 SER A CA 1
ATOM 2824 C C . SER A 1 345 ? 13.340 -6.440 -24.547 1.00 81.62 345 SER A C 1
ATOM 2826 O O . SER A 1 345 ? 13.714 -7.474 -25.101 1.00 81.62 345 SER A O 1
ATOM 2828 N N . SER A 1 346 ? 13.999 -5.893 -23.526 1.00 83.56 346 SER A N 1
ATOM 2829 C CA . SER A 1 346 ? 15.131 -6.549 -22.861 1.00 83.56 346 SER A CA 1
ATOM 2830 C C . SER A 1 346 ? 14.723 -7.756 -22.011 1.00 83.56 346 SER A C 1
ATOM 2832 O O . SER A 1 346 ? 15.588 -8.451 -21.483 1.00 83.56 346 SER A O 1
ATOM 2834 N N . GLY A 1 347 ? 13.419 -7.968 -21.807 1.00 88.06 347 GLY A N 1
ATOM 2835 C CA . GLY A 1 347 ? 12.927 -8.757 -20.685 1.00 88.06 347 GLY A CA 1
ATOM 2836 C C . GLY A 1 347 ? 13.227 -8.070 -19.348 1.00 88.06 347 GLY A C 1
ATOM 2837 O O . GLY A 1 347 ? 13.607 -6.897 -19.299 1.00 88.06 347 GLY A O 1
ATOM 2838 N N . THR A 1 348 ? 13.063 -8.813 -18.254 1.00 92.19 348 THR A N 1
ATOM 2839 C CA . THR A 1 348 ? 13.337 -8.296 -16.907 1.00 92.19 348 THR A CA 1
ATOM 2840 C C . THR A 1 348 ? 14.837 -8.310 -16.617 1.00 92.19 348 THR A C 1
ATOM 2842 O O . THR A 1 348 ? 15.460 -9.369 -16.559 1.00 92.19 348 THR A O 1
ATOM 2845 N N . LEU A 1 349 ? 15.392 -7.127 -16.377 1.00 93.00 349 LEU A N 1
ATOM 2846 C CA . LEU A 1 349 ? 16.729 -6.897 -15.838 1.00 93.00 349 LEU A CA 1
ATOM 2847 C C . LEU A 1 349 ? 16.629 -6.553 -14.348 1.00 93.00 349 LEU A C 1
ATOM 2849 O O . LEU A 1 349 ? 15.541 -6.293 -13.828 1.00 93.00 349 LEU A O 1
ATOM 2853 N N . TYR A 1 350 ? 17.760 -6.563 -13.644 1.00 92.88 350 TYR A N 1
ATOM 2854 C CA . TYR A 1 350 ? 17.781 -6.362 -12.198 1.00 92.88 350 TYR A CA 1
ATOM 2855 C C . TYR A 1 350 ? 18.869 -5.382 -11.777 1.00 92.88 350 TYR A C 1
ATOM 2857 O O . TYR A 1 350 ? 20.049 -5.600 -12.051 1.00 92.88 350 TYR A O 1
ATOM 2865 N N . ASP A 1 351 ? 18.474 -4.314 -11.085 1.00 91.56 351 ASP A N 1
ATOM 2866 C CA . ASP A 1 351 ? 19.414 -3.392 -10.460 1.00 91.56 351 ASP A CA 1
ATOM 2867 C C . ASP A 1 351 ? 19.854 -3.951 -9.103 1.00 91.56 351 ASP A C 1
ATOM 2869 O O . ASP A 1 351 ? 19.111 -3.915 -8.118 1.00 91.56 351 ASP A O 1
ATOM 2873 N N . SER A 1 352 ? 21.083 -4.463 -9.046 1.00 91.25 352 SER A N 1
ATOM 2874 C CA . SER A 1 352 ? 21.669 -5.025 -7.828 1.00 91.25 352 SER A CA 1
ATOM 2875 C C . SER A 1 352 ? 21.921 -3.985 -6.737 1.00 91.25 352 SER A C 1
ATOM 2877 O O . SER A 1 352 ? 22.036 -4.362 -5.575 1.00 91.25 352 SER A O 1
ATOM 2879 N N . LYS A 1 353 ? 21.985 -2.687 -7.064 1.00 90.88 353 LYS A N 1
ATOM 2880 C CA . LYS A 1 353 ? 22.178 -1.623 -6.071 1.00 90.88 353 LYS A CA 1
ATOM 2881 C C . LYS A 1 353 ? 20.888 -1.338 -5.310 1.00 90.88 353 LYS A C 1
ATOM 2883 O O . LYS A 1 353 ? 20.908 -1.214 -4.087 1.00 90.88 353 LYS A O 1
ATOM 2888 N N . ASN A 1 354 ? 19.775 -1.217 -6.030 1.00 92.38 354 ASN A N 1
ATOM 2889 C CA . ASN A 1 354 ? 18.479 -0.905 -5.433 1.00 92.38 354 ASN A CA 1
ATOM 2890 C C . ASN A 1 354 ? 17.625 -2.140 -5.126 1.00 92.38 354 ASN A C 1
ATOM 2892 O O . ASN A 1 354 ? 16.589 -1.994 -4.479 1.00 92.38 354 ASN A O 1
ATOM 2896 N N . LEU A 1 355 ? 18.058 -3.330 -5.554 1.00 94.69 355 LEU A N 1
ATOM 2897 C CA . LEU A 1 355 ? 17.288 -4.574 -5.521 1.00 94.69 355 LEU A CA 1
ATOM 2898 C C . LEU A 1 355 ? 15.896 -4.398 -6.139 1.00 94.69 355 LEU A C 1
ATOM 2900 O O . LEU A 1 355 ? 14.890 -4.790 -5.554 1.00 94.69 355 LEU A O 1
ATOM 2904 N N . THR A 1 356 ? 15.847 -3.778 -7.316 1.00 94.44 356 THR A N 1
ATOM 2905 C CA . THR A 1 356 ? 14.606 -3.525 -8.056 1.00 94.44 356 THR A CA 1
ATOM 2906 C C . THR A 1 356 ? 14.747 -3.970 -9.507 1.00 94.44 356 THR A C 1
ATOM 2908 O O . THR A 1 356 ? 15.769 -3.681 -10.136 1.00 94.44 356 THR A O 1
ATOM 2911 N N . PRO A 1 357 ? 13.742 -4.655 -10.072 1.00 95.50 357 PRO A N 1
ATOM 2912 C CA . PRO A 1 357 ? 13.732 -4.967 -11.488 1.00 95.50 357 PRO A CA 1
ATOM 2913 C C . PRO A 1 357 ? 13.492 -3.725 -12.353 1.00 95.50 357 PRO A C 1
ATOM 2915 O O . PRO A 1 357 ? 12.827 -2.762 -11.957 1.00 95.50 357 PRO A O 1
ATOM 2918 N N . TYR A 1 358 ? 13.997 -3.794 -13.579 1.00 94.81 358 TYR A N 1
ATOM 2919 C CA . TYR A 1 358 ? 13.690 -2.841 -14.635 1.00 94.81 358 TYR A CA 1
ATOM 2920 C C . TYR A 1 358 ? 13.604 -3.550 -15.989 1.00 94.81 358 TYR A C 1
ATOM 2922 O O . TYR A 1 358 ? 14.041 -4.687 -16.140 1.00 94.81 358 TYR A O 1
ATOM 2930 N N . SER A 1 359 ? 13.021 -2.892 -16.985 1.00 93.06 359 SER A N 1
ATOM 2931 C CA . SER A 1 359 ? 13.002 -3.372 -18.370 1.00 93.06 359 SER A CA 1
ATOM 2932 C C . SER A 1 359 ? 13.191 -2.196 -19.308 1.00 93.06 359 SER A C 1
ATOM 2934 O O . SER A 1 359 ? 12.617 -1.132 -19.083 1.00 93.06 359 SER A O 1
ATOM 2936 N N . ASN A 1 360 ? 13.950 -2.390 -20.379 1.00 90.75 360 ASN A N 1
ATOM 2937 C CA . ASN A 1 360 ? 14.033 -1.444 -21.481 1.00 90.75 360 ASN A CA 1
ATOM 2938 C C . ASN A 1 360 ? 13.161 -1.934 -22.639 1.00 90.75 360 ASN A C 1
ATOM 2940 O O . ASN A 1 360 ? 13.113 -3.132 -22.921 1.00 90.75 360 ASN A O 1
ATOM 2944 N N . LEU A 1 361 ? 12.496 -1.003 -23.314 1.00 88.81 361 LEU A N 1
ATOM 2945 C CA . LEU A 1 361 ? 11.683 -1.261 -24.498 1.00 88.81 361 LEU A CA 1
ATOM 2946 C C . LEU A 1 361 ? 12.137 -0.336 -25.628 1.00 88.81 361 LEU A C 1
ATOM 2948 O O . LEU A 1 361 ? 12.584 0.779 -25.360 1.00 88.81 361 LEU A O 1
ATOM 2952 N N . ILE A 1 362 ? 11.994 -0.777 -26.874 1.00 85.19 362 ILE A N 1
ATOM 2953 C CA . ILE A 1 362 ? 12.118 0.082 -28.058 1.00 85.19 362 ILE A CA 1
ATOM 2954 C C . ILE A 1 362 ? 10.780 0.090 -28.787 1.00 85.19 362 ILE A C 1
ATOM 2956 O O . ILE A 1 362 ? 10.230 -0.975 -29.081 1.00 85.19 362 ILE A O 1
ATOM 2960 N N . ASP A 1 363 ? 10.266 1.286 -29.059 1.00 84.25 363 ASP A N 1
ATOM 2961 C CA . ASP A 1 363 ? 9.041 1.478 -29.825 1.00 84.25 363 ASP A CA 1
ATOM 2962 C C . ASP A 1 363 ? 9.271 1.468 -31.344 1.00 84.25 363 ASP A C 1
ATOM 2964 O O . ASP A 1 363 ? 10.393 1.334 -31.836 1.00 84.25 363 ASP A O 1
ATOM 2968 N N . SER A 1 364 ? 8.188 1.568 -32.115 1.00 80.62 364 SER A N 1
ATOM 2969 C CA . SER A 1 364 ? 8.231 1.573 -33.584 1.00 80.62 364 SER A CA 1
ATOM 2970 C C . SER A 1 364 ? 8.933 2.794 -34.181 1.00 80.62 364 SER A C 1
ATOM 2972 O O . SER A 1 364 ? 9.406 2.725 -35.315 1.00 80.62 364 SER A O 1
ATOM 2974 N N . ASN A 1 365 ? 9.071 3.879 -33.415 1.00 81.31 365 ASN A N 1
ATOM 2975 C CA . ASN A 1 365 ? 9.823 5.072 -33.803 1.00 81.31 365 ASN A CA 1
ATOM 2976 C C . ASN A 1 365 ? 11.316 4.952 -33.464 1.00 81.31 365 ASN A C 1
ATOM 2978 O O . ASN A 1 365 ? 12.097 5.876 -33.712 1.00 81.31 365 ASN A O 1
ATOM 2982 N N . GLY A 1 366 ? 11.721 3.815 -32.893 1.00 79.94 366 GLY A N 1
ATOM 2983 C CA . GLY A 1 366 ? 13.064 3.592 -32.389 1.00 79.94 366 GLY A CA 1
ATOM 2984 C C . GLY A 1 366 ? 13.333 4.320 -31.077 1.00 79.94 366 GLY A C 1
ATOM 2985 O O . GLY A 1 366 ? 14.495 4.399 -30.683 1.00 79.94 366 GLY A O 1
ATOM 2986 N N . ASP A 1 367 ? 12.309 4.855 -30.402 1.00 84.00 367 ASP A N 1
ATOM 2987 C CA . ASP A 1 367 ? 12.490 5.488 -29.108 1.00 84.00 367 ASP A CA 1
ATOM 2988 C C . ASP A 1 367 ? 12.576 4.433 -27.992 1.00 84.00 367 ASP A C 1
ATOM 2990 O O . ASP A 1 367 ? 11.847 3.440 -27.956 1.00 84.00 367 ASP A O 1
ATOM 2994 N N . ARG A 1 368 ? 13.488 4.665 -27.050 1.00 86.62 368 ARG A N 1
ATOM 2995 C CA . ARG A 1 368 ? 13.739 3.838 -25.879 1.00 86.62 368 ARG A CA 1
ATOM 2996 C C . ARG A 1 368 ? 12.868 4.287 -24.720 1.00 86.62 368 ARG A C 1
ATOM 2998 O O . ARG A 1 368 ? 12.878 5.451 -24.314 1.00 86.62 368 ARG A O 1
ATOM 3005 N N . TRP A 1 369 ? 12.208 3.308 -24.130 1.00 90.12 369 TRP A N 1
ATOM 3006 C CA . TRP A 1 369 ? 11.451 3.430 -22.901 1.00 90.12 369 TRP A CA 1
ATOM 3007 C C . TRP A 1 369 ? 12.095 2.580 -21.823 1.00 90.12 369 TRP A C 1
ATOM 3009 O O . TRP A 1 369 ? 12.735 1.567 -22.113 1.00 90.12 369 TRP A O 1
ATOM 3019 N N . GLN A 1 370 ? 11.894 2.970 -20.574 1.00 91.38 370 GLN A N 1
ATOM 3020 C CA . GLN A 1 370 ? 12.292 2.162 -19.438 1.00 91.38 370 GLN A CA 1
ATOM 3021 C C . GLN A 1 370 ? 11.149 2.047 -18.444 1.00 91.38 370 GLN A C 1
ATOM 3023 O O . GLN A 1 370 ? 10.414 3.005 -18.207 1.00 91.38 370 GLN A O 1
ATOM 3028 N N . ILE A 1 371 ? 11.025 0.855 -17.870 1.00 93.69 371 ILE A N 1
ATOM 3029 C CA . ILE A 1 371 ? 10.117 0.523 -16.783 1.00 93.69 371 ILE A CA 1
ATOM 3030 C C . ILE A 1 371 ? 10.948 0.229 -15.538 1.00 93.69 371 ILE A C 1
ATOM 3032 O O . ILE A 1 371 ? 11.877 -0.569 -15.620 1.00 93.69 371 ILE A O 1
ATOM 3036 N N . THR A 1 372 ? 10.582 0.801 -14.393 1.00 94.88 372 THR A N 1
ATOM 3037 C CA . THR A 1 372 ? 11.067 0.382 -13.066 1.00 94.88 372 THR A CA 1
ATOM 3038 C C . THR A 1 372 ? 9.876 -0.029 -12.212 1.00 94.88 372 THR A C 1
ATOM 3040 O O . THR A 1 372 ? 8.817 0.600 -12.276 1.00 94.88 372 THR A O 1
ATOM 3043 N N . PHE A 1 373 ? 10.000 -1.120 -11.459 1.00 96.06 373 PHE A N 1
ATOM 3044 C CA . PHE A 1 373 ? 8.871 -1.690 -10.723 1.00 96.06 373 PHE A CA 1
ATOM 3045 C C . PHE A 1 373 ? 9.322 -2.560 -9.553 1.00 96.06 373 PHE A C 1
ATOM 3047 O O . PHE A 1 373 ? 10.514 -2.772 -9.347 1.00 96.06 373 PHE A O 1
ATOM 3054 N N . ASP A 1 374 ? 8.353 -3.072 -8.800 1.00 97.12 374 ASP A N 1
ATOM 3055 C CA . ASP A 1 374 ? 8.565 -4.039 -7.732 1.00 97.12 374 ASP A CA 1
ATOM 3056 C C . ASP A 1 374 ? 8.032 -5.418 -8.113 1.00 97.12 374 ASP A C 1
ATOM 3058 O O . ASP A 1 374 ? 6.860 -5.563 -8.446 1.00 97.12 374 ASP A O 1
ATOM 3062 N N . SER A 1 375 ? 8.888 -6.439 -8.057 1.00 96.69 375 SER A N 1
ATOM 3063 C CA . SER A 1 375 ? 8.515 -7.846 -8.203 1.00 96.69 375 SER A CA 1
ATOM 3064 C C . SER A 1 375 ? 8.333 -8.515 -6.836 1.00 96.69 375 SER A C 1
ATOM 3066 O O . SER A 1 375 ? 8.796 -7.994 -5.818 1.00 96.69 375 SER A O 1
ATOM 3068 N N . PRO A 1 376 ? 7.740 -9.722 -6.783 1.00 97.25 376 PRO A N 1
ATOM 3069 C CA . PRO A 1 376 ? 7.707 -10.510 -5.552 1.00 97.25 376 PRO A CA 1
ATOM 3070 C C . PRO A 1 376 ? 9.081 -10.685 -4.890 1.00 97.25 376 PRO A C 1
ATOM 3072 O O . PRO A 1 376 ? 9.187 -10.665 -3.666 1.00 97.25 376 PRO A O 1
ATOM 3075 N N . PHE A 1 377 ? 10.145 -10.821 -5.689 1.00 96.88 377 PHE A N 1
ATOM 3076 C CA . PHE A 1 377 ? 11.505 -10.951 -5.170 1.00 96.88 377 PHE A CA 1
ATOM 3077 C C . PHE A 1 377 ? 12.016 -9.647 -4.545 1.00 96.88 377 PHE A C 1
ATOM 3079 O O . PHE A 1 377 ? 12.501 -9.682 -3.416 1.00 96.88 377 PHE A O 1
ATOM 3086 N N . SER A 1 378 ? 11.861 -8.498 -5.217 1.00 97.25 378 SER A N 1
ATOM 3087 C CA . SER A 1 378 ? 12.306 -7.214 -4.653 1.00 97.25 378 SER A CA 1
ATOM 3088 C C . SER A 1 378 ? 11.529 -6.847 -3.389 1.00 97.25 378 SER A C 1
ATOM 3090 O O . SER A 1 378 ? 12.125 -6.380 -2.418 1.00 97.25 378 SER A O 1
ATOM 3092 N N . ILE A 1 379 ? 10.220 -7.122 -3.355 1.00 97.81 379 ILE A N 1
ATOM 3093 C CA . ILE A 1 379 ? 9.395 -6.947 -2.155 1.00 97.81 379 ILE A CA 1
ATOM 3094 C C . ILE A 1 379 ? 9.916 -7.836 -1.029 1.00 97.81 379 ILE A C 1
ATOM 3096 O O . ILE A 1 379 ? 10.177 -7.335 0.061 1.00 97.81 379 ILE A O 1
ATOM 3100 N N . TYR A 1 380 ? 10.155 -9.122 -1.290 1.00 97.25 380 TYR A N 1
ATOM 3101 C CA . TYR A 1 380 ? 10.689 -10.041 -0.285 1.00 97.25 380 TYR A CA 1
ATOM 3102 C C . TYR A 1 380 ? 12.036 -9.567 0.286 1.00 97.25 380 TYR A C 1
ATOM 3104 O O . TYR A 1 380 ? 12.229 -9.553 1.501 1.00 97.25 380 TYR A O 1
ATOM 3112 N N . SER A 1 381 ? 12.956 -9.089 -0.558 1.00 96.69 381 SER A N 1
ATOM 3113 C CA . SER A 1 381 ? 14.236 -8.530 -0.098 1.00 96.69 381 SER A CA 1
ATOM 3114 C C . SER A 1 381 ? 14.060 -7.314 0.822 1.00 96.69 381 SER A C 1
ATOM 3116 O O . SER A 1 381 ? 14.840 -7.106 1.758 1.00 96.69 381 SER A O 1
ATOM 3118 N N . LYS A 1 382 ? 13.017 -6.511 0.604 1.00 96.81 382 LYS A N 1
ATOM 3119 C CA . LYS A 1 382 ? 12.701 -5.344 1.439 1.00 96.81 382 LYS A CA 1
ATOM 3120 C C . LYS A 1 382 ? 12.008 -5.714 2.741 1.00 96.81 382 LYS A C 1
ATOM 3122 O O . LYS A 1 382 ? 12.171 -4.987 3.713 1.00 96.81 382 LYS A O 1
ATOM 3127 N N . THR A 1 383 ? 11.267 -6.817 2.776 1.00 96.25 383 THR A N 1
ATOM 3128 C CA . THR A 1 383 ? 10.422 -7.197 3.915 1.00 96.25 383 THR A CA 1
ATOM 3129 C C . THR A 1 383 ? 11.072 -8.216 4.835 1.00 96.25 383 THR A C 1
ATOM 3131 O O . THR A 1 383 ? 10.713 -8.274 6.006 1.00 96.25 383 THR A O 1
ATOM 3134 N N . ILE A 1 384 ? 12.038 -9.002 4.357 1.00 96.00 384 ILE A N 1
ATOM 3135 C CA . ILE A 1 384 ? 12.617 -10.079 5.159 1.00 96.00 384 ILE A CA 1
ATOM 3136 C C . ILE A 1 384 ? 13.282 -9.544 6.437 1.00 96.00 384 ILE A C 1
ATOM 3138 O O . ILE A 1 384 ? 14.125 -8.648 6.378 1.00 96.00 384 ILE A O 1
ATOM 3142 N N . SER A 1 385 ? 12.930 -10.084 7.602 1.00 95.12 385 SER A N 1
ATOM 3143 C CA . SER A 1 385 ? 13.542 -9.747 8.894 1.00 95.12 385 SER A CA 1
ATOM 3144 C C . SER A 1 385 ? 13.605 -8.238 9.180 1.00 95.12 385 SER A C 1
ATOM 3146 O O . SER A 1 385 ? 14.641 -7.733 9.606 1.00 95.12 385 SER A O 1
ATOM 3148 N N . ILE A 1 386 ? 12.543 -7.479 8.893 1.00 95.06 386 ILE A N 1
ATOM 3149 C CA . ILE A 1 386 ? 12.470 -6.045 9.240 1.00 95.06 386 ILE A CA 1
ATOM 3150 C C . ILE A 1 386 ? 11.889 -5.795 10.638 1.00 95.06 386 ILE A C 1
ATOM 3152 O O . ILE A 1 386 ? 11.959 -4.676 11.130 1.00 95.06 386 ILE A O 1
ATOM 3156 N N . GLY A 1 387 ? 11.320 -6.812 11.295 1.00 93.62 387 GLY A N 1
ATOM 3157 C CA . GLY A 1 387 ? 10.932 -6.731 12.708 1.00 93.62 387 GLY A CA 1
ATOM 3158 C C . GLY A 1 387 ? 9.768 -5.790 13.037 1.00 93.62 387 GLY A C 1
ATOM 3159 O O . GLY A 1 387 ? 9.605 -5.412 14.194 1.00 93.62 387 GLY A O 1
ATOM 3160 N N . VAL A 1 388 ? 8.946 -5.415 12.053 1.00 95.62 388 VAL A N 1
ATOM 3161 C CA . VAL A 1 388 ? 7.717 -4.639 12.292 1.00 95.62 388 VAL A CA 1
ATOM 3162 C C . VAL A 1 388 ? 6.492 -5.545 12.412 1.00 95.62 388 VAL A C 1
ATOM 3164 O O . VAL A 1 388 ? 6.553 -6.765 12.220 1.00 95.62 388 VAL A O 1
ATOM 3167 N N . GLY A 1 389 ? 5.354 -4.950 12.759 1.00 94.00 389 GLY A N 1
ATOM 3168 C CA . GLY A 1 389 ? 4.074 -5.623 12.877 1.00 94.00 389 GLY A CA 1
ATOM 3169 C C . GLY A 1 389 ? 3.736 -6.407 11.621 1.00 94.00 389 GLY A C 1
ATOM 3170 O O . GLY A 1 389 ? 3.544 -7.618 11.715 1.00 94.00 389 GLY A O 1
ATOM 3171 N N . GLY A 1 390 ? 3.713 -5.735 10.476 1.00 95.75 390 GLY A N 1
ATOM 3172 C CA . GLY A 1 390 ? 3.188 -6.292 9.238 1.00 95.75 390 GLY A CA 1
ATOM 3173 C C . GLY A 1 390 ? 3.711 -5.629 7.980 1.00 95.75 390 GLY A C 1
ATOM 3174 O O . GLY A 1 390 ? 4.469 -4.659 8.035 1.00 95.75 390 GLY A O 1
ATOM 3175 N N . VAL A 1 391 ? 3.263 -6.150 6.844 1.00 97.44 391 VAL A N 1
ATOM 3176 C CA . VAL A 1 391 ? 3.518 -5.573 5.525 1.00 97.44 391 VAL A CA 1
ATOM 3177 C C . VAL A 1 391 ? 2.217 -5.548 4.736 1.00 97.44 391 VAL A C 1
ATOM 3179 O O . VAL A 1 391 ? 1.366 -6.422 4.865 1.00 97.44 391 VAL A O 1
ATOM 3182 N N . GLY A 1 392 ? 2.063 -4.522 3.920 1.00 97.00 392 GLY A N 1
ATOM 3183 C CA . GLY A 1 392 ? 0.913 -4.291 3.077 1.00 97.00 392 GLY A CA 1
ATOM 3184 C C . GLY A 1 392 ? 1.294 -3.862 1.672 1.00 97.00 392 GLY A C 1
ATOM 3185 O O . GLY A 1 392 ? 2.477 -3.797 1.324 1.00 97.00 392 GLY A O 1
ATOM 3186 N N . CYS A 1 393 ? 0.287 -3.523 0.871 1.00 97.12 393 CYS A N 1
ATOM 3187 C CA . CYS A 1 393 ? 0.521 -3.018 -0.474 1.00 97.12 393 CYS A CA 1
ATOM 3188 C C . CYS A 1 393 ? -0.375 -1.846 -0.867 1.00 97.12 393 CYS A C 1
ATOM 3190 O O . CYS A 1 393 ? -1.521 -1.748 -0.429 1.00 97.12 393 CYS A O 1
ATOM 3192 N N . TRP A 1 394 ? 0.166 -1.000 -1.745 1.00 96.56 394 TRP A N 1
ATOM 3193 C CA . TRP A 1 394 ? -0.568 -0.020 -2.537 1.00 96.56 394 TRP A CA 1
ATOM 3194 C C . TRP A 1 394 ? -0.399 -0.357 -4.026 1.00 96.56 394 TRP A C 1
ATOM 3196 O O . TRP A 1 394 ? 0.700 -0.280 -4.566 1.00 96.56 394 TRP A O 1
ATOM 3206 N N . SER A 1 395 ? -1.425 -0.778 -4.752 1.00 95.00 395 SER A N 1
ATOM 3207 C CA . SER A 1 395 ? -2.711 -1.284 -4.269 1.00 95.00 395 SER A CA 1
ATOM 3208 C C . SER A 1 395 ? -3.010 -2.623 -4.950 1.00 95.00 395 SER A C 1
ATOM 3210 O O . SER A 1 395 ? -2.462 -2.919 -6.014 1.00 95.00 395 SER A O 1
ATOM 3212 N N . LEU A 1 396 ? -3.834 -3.473 -4.337 1.00 95.38 396 LEU A N 1
ATOM 3213 C CA . LEU A 1 396 ? -4.029 -4.857 -4.795 1.00 95.38 396 LEU A CA 1
ATOM 3214 C C . LEU A 1 396 ? -4.659 -4.950 -6.192 1.00 95.38 396 LEU A C 1
ATOM 3216 O O . LEU A 1 396 ? -4.318 -5.842 -6.961 1.00 95.38 396 LEU A O 1
ATOM 3220 N N . ASP A 1 397 ? -5.499 -3.987 -6.573 1.00 93.50 397 ASP A N 1
ATOM 3221 C CA . ASP A 1 397 ? -6.086 -3.916 -7.919 1.00 93.50 397 ASP A CA 1
ATOM 3222 C C . ASP A 1 397 ? -5.026 -3.850 -9.037 1.00 93.50 397 ASP A C 1
ATOM 3224 O O . ASP A 1 397 ? -5.310 -4.190 -10.184 1.00 93.50 397 ASP A O 1
ATOM 3228 N N . LYS A 1 398 ? -3.775 -3.484 -8.721 1.00 94.81 398 LYS A N 1
ATOM 3229 C CA . LYS A 1 398 ? -2.664 -3.418 -9.684 1.00 94.81 398 LYS A CA 1
ATOM 3230 C C . LYS A 1 398 ? -2.132 -4.790 -10.112 1.00 94.81 398 LYS A C 1
ATOM 3232 O O . LYS A 1 398 ? -1.403 -4.854 -11.104 1.00 94.81 398 LYS A O 1
ATOM 3237 N N . ILE A 1 399 ? -2.505 -5.863 -9.410 1.00 94.56 399 ILE A N 1
ATOM 3238 C CA . ILE A 1 399 ? -2.156 -7.253 -9.756 1.00 94.56 399 ILE A CA 1
ATOM 3239 C C . ILE A 1 399 ? -3.358 -8.069 -10.255 1.00 94.56 399 ILE A C 1
ATOM 3241 O O . ILE A 1 399 ? -3.243 -9.277 -10.475 1.00 94.56 399 ILE A O 1
ATOM 3245 N N . GLN A 1 400 ? -4.505 -7.417 -10.468 1.00 93.12 400 GLN A N 1
ATOM 3246 C CA . GLN A 1 400 ? -5.699 -8.045 -11.021 1.00 93.12 400 GLN A CA 1
ATOM 3247 C C . GLN A 1 400 ? -5.418 -8.684 -12.394 1.00 93.12 400 GLN A C 1
ATOM 3249 O O . GLN A 1 400 ? -4.857 -8.057 -13.296 1.00 93.12 400 GLN A O 1
ATOM 3254 N N . GLY A 1 401 ? -5.874 -9.926 -12.575 1.00 90.50 401 GLY A N 1
ATOM 3255 C CA . GLY A 1 401 ? -5.781 -10.658 -13.843 1.00 90.50 401 GLY A CA 1
ATOM 3256 C C . GLY A 1 401 ? -4.397 -11.224 -14.178 1.00 90.50 401 GLY A C 1
ATOM 3257 O O . GLY A 1 401 ? -4.220 -11.758 -15.271 1.00 90.50 401 GLY A O 1
ATOM 3258 N N . LEU A 1 402 ? -3.418 -11.127 -13.272 1.00 92.81 402 LEU A N 1
ATOM 3259 C CA . LEU A 1 402 ? -2.126 -11.805 -13.417 1.00 92.81 402 LEU A CA 1
ATOM 3260 C C . LEU A 1 402 ? -2.234 -13.303 -13.142 1.00 92.81 402 LEU A C 1
ATOM 3262 O O . LEU A 1 402 ? -2.995 -13.676 -12.257 1.00 92.81 402 LEU A O 1
ATOM 3266 N N . PRO A 1 403 ? -1.420 -14.173 -13.764 1.00 93.62 403 PRO A N 1
ATOM 3267 C CA . PRO A 1 403 ? -1.384 -15.596 -13.431 1.00 93.62 403 PRO A CA 1
ATOM 3268 C C . PRO A 1 403 ? -1.339 -15.874 -11.920 1.00 93.62 403 PRO A C 1
ATOM 3270 O O . PRO A 1 403 ? -0.608 -15.217 -11.176 1.00 93.62 403 PRO A O 1
ATOM 3273 N N . GLN A 1 404 ? -2.085 -16.890 -11.475 1.00 94.69 404 GLN A N 1
ATOM 3274 C CA . GLN A 1 404 ? -2.227 -17.239 -10.056 1.00 94.69 404 GLN A CA 1
ATOM 3275 C C . G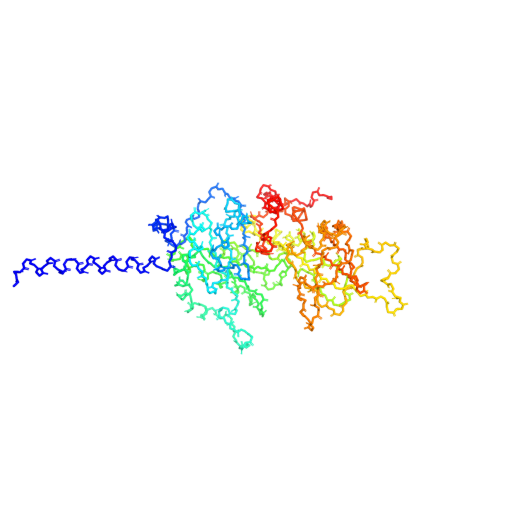LN A 1 404 ? -0.880 -17.400 -9.332 1.00 94.69 404 GLN A C 1
ATOM 3277 O O . GLN A 1 404 ? -0.735 -16.951 -8.199 1.00 94.69 404 GLN A O 1
ATOM 3282 N N . SER A 1 405 ? 0.123 -17.978 -9.995 1.00 95.62 405 SER A N 1
ATOM 3283 C CA . SER A 1 405 ? 1.470 -18.151 -9.438 1.00 95.62 405 SER A CA 1
ATOM 3284 C C . SER A 1 405 ? 2.182 -16.827 -9.135 1.00 95.62 405 SER A C 1
ATOM 3286 O O . SER A 1 405 ? 2.926 -16.740 -8.157 1.00 95.62 405 SER A O 1
ATOM 3288 N N . ILE A 1 406 ? 1.950 -15.785 -9.940 1.00 94.88 406 ILE A N 1
ATOM 3289 C CA . ILE A 1 406 ? 2.509 -14.449 -9.704 1.00 94.88 406 ILE A CA 1
ATOM 3290 C C . ILE A 1 406 ? 1.807 -13.809 -8.505 1.00 94.88 406 ILE A C 1
ATOM 3292 O O . ILE A 1 406 ? 2.478 -13.318 -7.598 1.00 94.88 406 ILE A O 1
ATOM 3296 N N . VAL A 1 407 ? 0.473 -13.890 -8.449 1.00 96.69 407 VAL A N 1
ATOM 3297 C CA . VAL A 1 407 ? -0.324 -13.427 -7.299 1.00 96.69 407 VAL A CA 1
ATOM 3298 C C . VAL A 1 407 ? 0.135 -14.104 -6.003 1.00 96.69 407 VAL A C 1
ATOM 3300 O O . VAL A 1 407 ? 0.421 -13.424 -5.020 1.00 96.69 407 VAL A O 1
ATOM 3303 N N . ASP A 1 408 ? 0.271 -15.431 -5.998 1.00 96.69 408 ASP A N 1
ATOM 3304 C CA . ASP A 1 408 ? 0.710 -16.185 -4.816 1.00 96.69 408 ASP A CA 1
ATOM 3305 C C . ASP A 1 408 ? 2.121 -15.772 -4.369 1.00 96.69 408 ASP A C 1
ATOM 3307 O O . ASP A 1 408 ? 2.406 -15.715 -3.171 1.00 96.69 408 ASP A O 1
ATOM 3311 N N . SER A 1 409 ? 2.993 -15.418 -5.317 1.00 97.38 409 SER A N 1
ATOM 3312 C CA . SER A 1 409 ? 4.341 -14.924 -5.022 1.00 97.38 409 SER A CA 1
ATOM 3313 C C . SER A 1 409 ? 4.317 -13.549 -4.342 1.00 97.38 409 SER A C 1
ATOM 3315 O O . SER A 1 409 ? 5.082 -13.323 -3.403 1.00 97.38 409 SER A O 1
ATOM 3317 N N . PHE A 1 410 ? 3.419 -12.644 -4.748 1.00 97.50 410 PHE A N 1
ATOM 3318 C CA . PHE A 1 410 ? 3.220 -11.365 -4.054 1.00 97.50 410 PHE A CA 1
ATOM 3319 C C . PHE A 1 410 ? 2.788 -11.572 -2.601 1.00 97.50 410 PHE A C 1
ATOM 3321 O O . PHE A 1 410 ? 3.409 -11.017 -1.695 1.00 97.50 410 PHE A O 1
ATOM 3328 N N . TYR A 1 411 ? 1.807 -12.441 -2.349 1.00 96.88 411 TYR A N 1
ATOM 3329 C CA . TYR A 1 411 ? 1.402 -12.761 -0.978 1.00 96.88 411 TYR A CA 1
ATOM 3330 C C . TYR A 1 411 ? 2.519 -13.425 -0.180 1.00 96.88 411 TYR A C 1
ATOM 3332 O O . TYR A 1 411 ? 2.730 -13.080 0.981 1.00 96.88 411 TYR A O 1
ATOM 3340 N N . TYR A 1 412 ? 3.278 -14.335 -0.797 1.00 96.25 412 TYR A N 1
ATOM 3341 C CA . TYR A 1 412 ? 4.444 -14.938 -0.159 1.00 96.25 412 TYR A CA 1
ATOM 3342 C C . TYR A 1 412 ? 5.448 -13.872 0.299 1.00 96.25 412 TYR A C 1
ATOM 3344 O O . TYR A 1 412 ? 5.923 -13.925 1.431 1.00 96.25 412 TYR A O 1
ATOM 3352 N N . SER A 1 413 ? 5.721 -12.863 -0.531 1.00 96.62 413 SER A N 1
ATOM 3353 C CA . SER A 1 413 ? 6.708 -11.817 -0.235 1.00 96.62 413 SER A CA 1
ATOM 3354 C C . SER A 1 413 ? 6.380 -10.940 0.986 1.00 96.62 413 SER A C 1
ATOM 3356 O O . SER A 1 413 ? 7.282 -10.319 1.546 1.00 96.62 413 SER A O 1
ATOM 3358 N N . ILE A 1 414 ? 5.122 -10.924 1.441 1.00 95.50 414 ILE A N 1
ATOM 3359 C CA . ILE A 1 414 ? 4.654 -10.101 2.571 1.00 95.50 414 ILE A CA 1
ATOM 3360 C C . ILE A 1 414 ? 4.206 -10.923 3.791 1.00 95.50 414 ILE A C 1
ATOM 3362 O O . ILE A 1 414 ? 3.665 -10.369 4.745 1.00 95.50 414 ILE A O 1
ATOM 3366 N N . LYS A 1 415 ? 4.425 -12.244 3.781 1.00 93.94 415 LYS A N 1
ATOM 3367 C CA . LYS A 1 415 ? 4.060 -13.141 4.887 1.00 93.94 415 LYS A CA 1
ATOM 3368 C C . LYS A 1 415 ? 4.751 -12.776 6.201 1.00 93.94 415 LYS A C 1
ATOM 3370 O O . LYS A 1 415 ? 5.944 -12.462 6.220 1.00 93.94 415 LYS A O 1
ATOM 3375 N N . LYS A 1 416 ? 4.032 -12.905 7.322 1.00 91.62 416 LYS A N 1
ATOM 3376 C CA . LYS A 1 416 ? 4.553 -12.560 8.652 1.00 91.62 416 LYS A CA 1
ATOM 3377 C C . LYS A 1 416 ? 5.799 -13.353 9.041 1.00 91.62 416 LYS A C 1
ATOM 3379 O O . LYS A 1 416 ? 6.695 -12.796 9.677 1.00 91.62 416 LYS A O 1
ATOM 3384 N N . GLU A 1 417 ? 5.893 -14.610 8.624 1.00 92.19 417 GLU A N 1
ATOM 3385 C CA . GLU A 1 417 ? 7.061 -15.459 8.868 1.00 92.19 417 GLU A CA 1
ATOM 3386 C C . GLU A 1 417 ? 8.332 -14.866 8.247 1.00 92.19 417 GLU A C 1
ATOM 3388 O O . GLU A 1 417 ? 9.397 -14.920 8.856 1.00 92.19 417 GLU A O 1
ATOM 3393 N N . ASN A 1 418 ? 8.202 -14.229 7.079 1.00 92.50 418 ASN A N 1
ATOM 3394 C CA . ASN A 1 418 ? 9.315 -13.591 6.381 1.00 92.50 418 ASN A CA 1
ATOM 3395 C C . ASN A 1 418 ? 9.718 -12.277 7.052 1.00 92.50 418 ASN A C 1
ATOM 3397 O O . ASN A 1 418 ? 10.903 -11.993 7.182 1.00 92.50 418 ASN A O 1
ATOM 3401 N N . ILE A 1 419 ? 8.744 -11.494 7.528 1.00 93.25 419 ILE A N 1
ATOM 3402 C CA . ILE A 1 419 ? 8.973 -10.211 8.218 1.00 93.25 419 ILE A CA 1
ATOM 3403 C C . ILE A 1 419 ? 9.799 -10.395 9.497 1.00 93.25 419 ILE A C 1
ATOM 3405 O O . ILE A 1 419 ? 10.578 -9.514 9.874 1.00 93.25 419 ILE A O 1
ATOM 3409 N N . GLY A 1 420 ? 9.623 -11.535 10.170 1.00 90.69 420 GLY A N 1
ATOM 3410 C CA . GLY A 1 420 ? 10.267 -11.833 11.441 1.00 90.69 420 GLY A CA 1
ATOM 3411 C C . GLY A 1 420 ? 9.785 -10.937 12.587 1.00 90.69 420 GLY A C 1
ATOM 3412 O O . GLY A 1 420 ? 8.866 -10.121 12.452 1.00 90.69 420 GLY A O 1
ATOM 3413 N N . ASN A 1 421 ? 10.411 -11.121 13.750 1.00 88.38 421 ASN A N 1
ATOM 3414 C CA . ASN A 1 421 ? 10.133 -10.343 14.965 1.00 88.38 421 ASN A CA 1
ATOM 3415 C C . ASN A 1 421 ? 11.236 -9.336 15.298 1.00 88.38 421 ASN A C 1
ATOM 3417 O O . ASN A 1 421 ? 11.005 -8.425 16.081 1.00 88.38 421 ASN A O 1
ATOM 3421 N N . ASN A 1 422 ? 12.416 -9.496 14.699 1.00 87.62 422 ASN A N 1
ATOM 3422 C CA . ASN A 1 422 ? 13.577 -8.652 14.938 1.00 87.62 422 ASN A CA 1
ATOM 3423 C C . ASN A 1 422 ? 14.054 -8.067 13.614 1.00 87.62 422 ASN A C 1
ATOM 3425 O O . ASN A 1 422 ? 14.012 -8.744 12.585 1.00 87.62 422 ASN A O 1
ATOM 3429 N N . PHE A 1 423 ? 14.533 -6.827 13.662 1.00 88.44 423 PHE A N 1
ATOM 3430 C CA . PHE A 1 423 ? 15.222 -6.229 12.532 1.00 88.44 423 PHE A CA 1
ATOM 3431 C C . PHE A 1 423 ? 16.607 -6.865 12.380 1.00 88.44 423 PHE A C 1
ATOM 3433 O O . PHE A 1 423 ? 17.403 -6.872 13.318 1.00 88.44 423 PHE A O 1
ATOM 3440 N N . ILE A 1 424 ? 16.902 -7.362 11.185 1.00 85.75 424 ILE A N 1
ATOM 3441 C CA . ILE A 1 424 ? 18.218 -7.837 10.772 1.00 85.75 424 ILE A CA 1
ATOM 3442 C C . ILE A 1 424 ? 18.655 -6.955 9.608 1.00 85.75 424 ILE A C 1
ATOM 3444 O O . ILE A 1 424 ? 17.927 -6.790 8.621 1.00 85.75 424 ILE A O 1
ATOM 3448 N N . LEU A 1 425 ? 19.837 -6.350 9.734 1.00 77.12 425 LEU A N 1
ATOM 3449 C CA . LEU A 1 425 ? 20.406 -5.572 8.642 1.00 77.12 425 LEU A CA 1
ATOM 3450 C C . LEU A 1 425 ? 20.620 -6.510 7.448 1.00 77.12 425 LEU A C 1
ATOM 3452 O O . LEU A 1 425 ? 21.116 -7.613 7.634 1.00 77.12 425 LEU A O 1
ATOM 3456 N N . ASN A 1 426 ? 20.130 -6.073 6.286 1.00 68.19 426 ASN A N 1
ATOM 3457 C CA . ASN A 1 426 ? 19.965 -6.819 5.034 1.00 68.19 426 ASN A CA 1
ATOM 3458 C C . ASN A 1 426 ? 20.719 -8.171 4.971 1.00 68.19 426 ASN A C 1
ATOM 3460 O O . ASN A 1 426 ? 21.931 -8.154 4.801 1.00 68.19 426 ASN A O 1
ATOM 3464 N N . PRO A 1 427 ? 20.036 -9.333 5.029 1.00 60.31 427 PRO A N 1
ATOM 3465 C CA . PRO A 1 427 ? 20.707 -10.637 5.091 1.00 60.31 427 PRO A CA 1
ATOM 3466 C C . PRO A 1 427 ? 21.460 -11.015 3.805 1.00 60.31 427 PRO A C 1
ATOM 3468 O O . PRO A 1 427 ? 22.106 -12.059 3.760 1.00 60.31 427 PRO A O 1
ATOM 3471 N N . TYR A 1 428 ? 21.342 -10.203 2.752 1.00 63.06 428 TYR A N 1
ATOM 3472 C CA . TYR A 1 428 ? 22.011 -10.400 1.470 1.00 63.06 428 TYR A CA 1
ATOM 3473 C C . TYR A 1 428 ? 23.330 -9.627 1.335 1.00 63.06 428 TYR A C 1
ATOM 3475 O O . TYR A 1 428 ? 23.951 -9.723 0.276 1.00 63.06 428 TYR A O 1
ATOM 3483 N N . TYR A 1 429 ? 23.750 -8.878 2.366 1.00 54.69 429 TYR A N 1
ATOM 3484 C CA . TYR A 1 429 ? 25.026 -8.154 2.398 1.00 54.69 429 TYR A CA 1
ATOM 3485 C C . TYR A 1 429 ? 25.787 -8.364 3.700 1.00 54.69 429 TYR A C 1
ATOM 3487 O O . TYR A 1 429 ? 25.160 -8.252 4.778 1.00 54.69 429 TYR A O 1
#

Secondary structure (DSSP, 8-state):
--HHHHHHHHHHHHHHHHHHHHHHHHHTS-HHHHHHHT-GGGGSSSPP---SS---EEEE--GGGGG-HHHHHH-TT--GGG-SEEEE--TT--THHHHHHHHTT-EEEEEEEHHHH--TTT-TT----HHHHHHHHHHHHHHHHHTT--EEEEE--SSSTT-STTHHHHHHHHHHHHHHHH-TT-EEEEEEESS--HHHHTTHHHHHHT-SEEEEE-S--S---TTSBSTTS-SS-TTHHHHHHHHTGGGS-HHHHTTEEEEEESEEEEEEBPPPTT-SSSSS-TTGGG----BB-SSPPEEEEHHHHHHHH--GGGGS----EEEEETTEEEEESSS----EE---EEETTTTEEEEEEE-TTS-EEEEEE--HHHHHHHHTTB-SSEEEEE-GGGGTTS-HHHHHHHHHHT-HHHH-SSB-S-TT-

pLDDT: mean 82.63, std 16.94, range [36.34, 98.19]

Radius of gyration: 25.37 Å; chains: 1; bounding box: 98×47×58 Å

Sequence (429 aa):
MTKNKIILIFFFLKIYVILAQIYKSCADCDCDDIIKCNDGTLCNGPIDGKTDQIKKSFIYISGNQQSNYTYFKDDYSLKWDAIDIIALYGRNYDKRISCLAHQKKVKVLFNYEETSFCNVFRDPNCTWDLNVIEKQLPRILTTLQDNNIDGINLDFEVGNRYGEEKQYAFLLKTINDYLKSKNKNYIVSSAIALRYRDNFKNQIVDVLENSDYLTIMAYDLNSLQKGSNFTQSPSSPITVRNDLKNFYIDRLPNQYLNKVILILPYYGYITKCKRNDNSSYYSNDDNGLLSNECIIDDFKPRQITYKEIDSLVHNKKNNIGININIIINNNNININENENNIVLSSGTLYDSKNLTPYSNLIDSNGDRWQITFDSPFSIYSKTISIGVGGVGCWSLDKIQGLPQSIVDSFYYSIKKENIGNNFILNPYY

Organism: Dictyostelium purpureum (NCBI:txid5786)

InterPro domains:
  IPR001223 Glycoside hydrolase family 18, catalytic domain [PF00704] (140-397)
  IPR011583 Chitinase II/V-like, catalytic domain [SM00636] (55-399)
  IPR017853 Glycoside hydrolase superfamily [SSF51445] (58-397)
  IPR029070 Chitinase insertion domain superfamily [G3DSA:3.10.50.10] (269-373)
  IPR051887 Glycosyl Hydrolase 18 Domain-Containing Protein [PTHR46290] (2-417)

Foldseek 3Di:
DDPVVVVVVVVVVVVVVVVVVVVVVPVVDPNVCVVVLVPVVLLQAFDDPDPPPQQFAEFEDDDPCLAPVCCLVPFLLDPLVNAAEYEGALPNHDLVSSSSSSVSNHAYAHEDEPCNQFNCVVPVPTDSDLVSVLVCLVVVVVSRRVSRHQEYEYEYDDDPSLDAACPNLVSLQSNQVSVCVVPVRRFYEYEDELDDDPRVLRCVASNLVSGQAYEYEQFQPFDQDAFDWDLVGWRHFLCSLVSCCVRPVVSYDLVSLLRYAYAAEQKKWKAFFDADPPDPDRPPPVCHQQDSGGGGHPARIDIAFVVVVCCQQVVPCLVVDQAWDQDDDPNDTDTDRPDHWWNDKPHWDADPRRRWIKIWTATPVRTIMMMTGHALRSLLQSQAQSQGSWYYYDHSVSCTPPPPVRSVSNSVSTGPVRNDNHHDDRPVD